Protein AF-A0A5C3EU63-F1 (afdb_monomer)

Radius of gyration: 29.57 Å; Cα contacts (8 Å, |Δi|>4): 563; chains: 1; bounding box: 60×80×118 Å

Solvent-accessible surface area (backbone atoms only — not comparable to full-atom values): 24976 Å² total; per-residue (Å²): 140,83,86,84,82,86,83,86,81,83,82,81,78,79,76,81,75,82,77,77,82,72,52,71,67,55,50,52,19,48,41,46,45,54,39,30,71,76,38,62,86,49,56,71,70,94,55,52,45,60,50,51,72,70,50,80,55,56,63,58,41,11,44,50,51,48,50,50,55,52,50,46,42,62,50,42,57,90,43,67,89,42,89,68,52,44,62,68,55,51,64,46,43,39,43,79,41,77,39,67,37,94,87,77,63,50,76,41,78,47,75,42,63,46,86,74,74,61,46,75,66,33,29,62,50,51,56,48,46,62,69,75,37,83,83,52,47,62,42,50,46,47,45,53,48,45,52,68,56,33,50,49,52,46,49,30,56,53,51,25,44,59,63,65,46,82,77,87,71,60,60,35,60,53,48,56,47,42,40,65,69,53,49,56,73,59,57,43,100,89,40,66,55,41,52,62,45,69,46,63,48,74,84,70,58,64,58,53,49,34,57,58,53,32,14,69,76,29,48,42,44,65,49,38,48,44,97,48,46,75,39,44,82,82,39,56,61,52,16,40,52,24,49,26,48,32,64,71,65,48,29,79,73,36,39,39,66,56,54,32,51,50,32,42,50,37,24,42,46,48,50,52,47,51,50,55,73,71,48,74,87,43,84,42,38,47,48,62,39,44,69,52,46,68,60,50,49,100,82,39,74,49,46,60,52,36,37,53,49,34,40,49,23,36,53,43,21,52,46,38,44,76,70,36,71,85,44,52,49,67,72,74,67,88,79,52,68,69,56,55,50,49,50,38,60,74,58,34,44,60,44,52,51,52,40,46,55,55,51,61,69,34,59,41,48,43,56,51,48,57,53,32,54,76,68,72,48,89,70,59,45,56,34,41,39,36,36,32,38,49,64,54,45,28,72,79,32,82,89,42,69,37,42,57,42,50,52,50,50,51,34,56,52,38,63,66,66,57,58,103,77,57,64,53,38,73,36,38,34,42,35,47,65,48,65,69,55,48,54,48,56,44,48,67,25,75,106

Mean predicted aligned error: 13.48 Å

Nearest PDB structures (foldseek):
  8u8i-assembly1_E  TM=1.324E-01  e=3.871E-01  Saccharomyces cerevisiae
  8ua1-assembly1_E  TM=1.517E-01  e=7.393E-01  Saccharomyces cerevisiae
  8u9q-assembly1_E  TM=1.312E-01  e=8.492E-01  Saccharomyces cerevisiae
  8u9c-assembly1_E  TM=1.278E-01  e=1.229E+00  Saccharomyces cerevisiae
  8u9z-assembly1_E  TM=1.455E-01  e=6.796E+00  Saccharomyces cerevisiae

Secondary structure (DSSP, 8-state):
--PPPPPPPPP-PPPPP--PPPPHHHHHHHHHHHHHHH-GGGPPPTTHHHHHHHSSSHHHHHHHHHHHHHHHHHHHGGGTTSTT--HHHHHHHEEEEEEE-TTT--EEEEEEEPPPPPHHHHHHHHHHHHHHSSS--HHHHHHHHHHHHHHHHHHHHHHHHHHHS-----HHHHHHHHIIIIIHHH--TTS---SEEEEE-SSSTHHHHHHHHGGGTS-EEEEE--SSTT-GGG-SSPPPHHHHHIIIIIGGGSS-HHHHHHHHHHHHHHHHHHHHHHS---SSGGGTTGGGS--SSTT-HHHHHHHHHHHHHHHHHHHHHHH-TTT----SS---HHHHHHHIIIIIHHHHHHHHHHHHTSHHHHHHHHHHHHTT----EEEEEEEE-TTHHHHH-TTS-HHHHHHHHHHHHHHHS--TT-SEEEEEEEEES-HHHHHHHHHHHH-

Structure (mmCIF, N/CA/C/O backbone):
data_AF-A0A5C3EU63-F1
#
_entry.id   AF-A0A5C3EU63-F1
#
loop_
_atom_site.group_PDB
_atom_site.id
_atom_site.type_symbol
_atom_site.label_atom_id
_atom_site.label_alt_id
_atom_site.label_comp_id
_atom_site.label_asym_id
_atom_site.label_entity_id
_atom_site.label_seq_id
_atom_site.pdbx_PDB_ins_code
_atom_site.Cartn_x
_atom_site.Cartn_y
_atom_site.Cartn_z
_atom_site.occupancy
_atom_site.B_iso_or_equiv
_atom_site.auth_seq_id
_atom_site.auth_comp_id
_atom_site.auth_asym_id
_atom_site.auth_atom_id
_atom_site.pdbx_PDB_model_num
ATOM 1 N N . MET A 1 1 ? 37.018 -54.429 -86.019 1.00 39.16 1 MET A N 1
ATOM 2 C CA . MET A 1 1 ? 36.281 -53.209 -85.632 1.00 39.16 1 MET A CA 1
ATOM 3 C C . MET A 1 1 ? 35.468 -53.556 -84.397 1.00 39.16 1 MET A C 1
ATOM 5 O O . MET A 1 1 ? 34.438 -54.197 -84.534 1.00 39.16 1 MET A O 1
ATOM 9 N N . SER A 1 2 ? 35.995 -53.244 -83.211 1.00 35.84 2 SER A N 1
ATOM 10 C CA . SER A 1 2 ? 35.340 -53.508 -81.923 1.00 35.84 2 SER A CA 1
ATOM 11 C C . SER A 1 2 ? 34.927 -52.180 -81.305 1.00 35.84 2 SER A C 1
ATOM 13 O O . SER A 1 2 ? 35.767 -51.311 -81.084 1.00 35.84 2 SER A O 1
ATOM 15 N N . THR A 1 3 ? 33.631 -52.021 -81.078 1.00 38.91 3 THR A N 1
ATOM 16 C CA . THR A 1 3 ? 32.982 -50.831 -80.524 1.00 38.91 3 THR A CA 1
ATOM 17 C C . THR A 1 3 ? 33.025 -50.881 -78.994 1.00 38.91 3 THR A C 1
ATOM 19 O O . THR A 1 3 ? 32.498 -51.810 -78.388 1.00 38.91 3 THR A O 1
ATOM 22 N N . GLN A 1 4 ? 33.665 -49.888 -78.368 1.00 44.28 4 GLN A N 1
ATOM 23 C CA . GLN A 1 4 ? 33.657 -49.668 -76.917 1.00 44.28 4 GLN A CA 1
ATOM 24 C C . GLN A 1 4 ? 32.369 -48.944 -76.486 1.00 44.28 4 GLN A C 1
ATOM 26 O O . GLN A 1 4 ? 31.996 -47.931 -77.076 1.00 44.28 4 GLN A O 1
ATOM 31 N N . GLN A 1 5 ? 31.713 -49.456 -75.440 1.00 39.72 5 GLN A N 1
ATOM 32 C CA . GLN A 1 5 ? 30.636 -48.785 -74.699 1.00 39.72 5 GLN A CA 1
ATOM 33 C C . GLN A 1 5 ? 31.213 -47.820 -73.645 1.00 39.72 5 GLN A C 1
ATOM 35 O O . GLN A 1 5 ? 32.217 -48.161 -73.016 1.00 39.72 5 GLN A O 1
ATOM 40 N N . PRO A 1 6 ? 30.571 -46.665 -73.378 1.00 51.25 6 PRO A N 1
ATOM 41 C CA . PRO A 1 6 ? 30.947 -45.790 -72.276 1.00 51.25 6 PRO A CA 1
ATOM 42 C C . PRO A 1 6 ? 30.249 -46.182 -70.963 1.00 51.25 6 PRO A C 1
ATOM 44 O O . PRO A 1 6 ? 29.051 -46.461 -70.914 1.00 51.25 6 PRO A O 1
ATOM 47 N N . SER A 1 7 ? 31.031 -46.170 -69.886 1.00 46.50 7 SER A N 1
ATOM 48 C CA . SER A 1 7 ? 30.639 -46.386 -68.493 1.00 46.50 7 SER A CA 1
ATOM 49 C C . SER A 1 7 ? 29.878 -45.185 -67.915 1.00 46.50 7 SER A C 1
ATOM 51 O O . SER A 1 7 ? 30.400 -44.070 -67.899 1.00 46.50 7 SER A O 1
ATOM 53 N N . HIS A 1 8 ? 28.675 -45.418 -67.382 1.00 46.03 8 HIS A N 1
ATOM 54 C CA . HIS A 1 8 ? 27.921 -44.438 -66.598 1.00 46.03 8 HIS A CA 1
ATOM 55 C C . HIS A 1 8 ? 28.514 -44.287 -65.188 1.00 46.03 8 HIS A C 1
ATOM 57 O O . HIS A 1 8 ? 28.551 -45.246 -64.420 1.00 46.03 8 HIS A O 1
ATOM 63 N N . ALA A 1 9 ? 28.941 -43.072 -64.841 1.00 47.75 9 ALA A N 1
ATOM 64 C CA . ALA A 1 9 ? 29.297 -42.684 -63.480 1.00 47.75 9 ALA A CA 1
ATOM 65 C C . ALA A 1 9 ? 28.035 -42.248 -62.711 1.00 47.75 9 ALA A C 1
ATOM 67 O O . ALA A 1 9 ? 27.345 -41.308 -63.106 1.00 47.75 9 ALA A O 1
ATOM 68 N N . THR A 1 10 ? 27.729 -42.936 -61.614 1.00 48.66 10 THR A N 1
ATOM 69 C CA . THR A 1 10 ? 26.683 -42.574 -60.646 1.00 48.66 10 THR A CA 1
ATOM 70 C C . THR A 1 10 ? 27.118 -41.370 -59.811 1.00 48.66 10 THR A C 1
ATOM 72 O O . THR A 1 10 ? 28.094 -41.450 -59.066 1.00 48.66 10 THR A O 1
ATOM 75 N N . ALA A 1 11 ? 26.383 -40.262 -59.921 1.00 48.47 11 ALA A N 1
ATOM 76 C CA . ALA A 1 11 ? 26.553 -39.075 -59.089 1.00 48.47 11 ALA A CA 1
ATOM 77 C C . ALA A 1 11 ? 26.047 -39.339 -57.660 1.00 48.47 11 ALA A C 1
ATOM 79 O O . ALA A 1 11 ? 24.871 -39.631 -57.446 1.00 48.47 11 ALA A O 1
ATOM 80 N N . SER A 1 12 ? 26.940 -39.228 -56.678 1.00 51.19 12 SER A N 1
ATOM 81 C CA . SER A 1 12 ? 26.626 -39.265 -55.250 1.00 51.19 12 SER A CA 1
ATOM 82 C C . SER A 1 12 ? 25.904 -37.982 -54.828 1.00 51.19 12 SER A C 1
ATOM 84 O O . SER A 1 12 ? 26.480 -36.895 -54.882 1.00 51.19 12 SER A O 1
ATOM 86 N N . THR A 1 13 ? 24.649 -38.105 -54.401 1.00 51.66 13 THR A N 1
ATOM 87 C CA . THR A 1 13 ? 23.861 -37.017 -53.807 1.00 51.66 13 THR A CA 1
ATOM 88 C C . THR A 1 13 ? 24.484 -36.598 -52.464 1.00 51.66 13 THR A C 1
ATOM 90 O O . THR A 1 13 ? 24.680 -37.465 -51.610 1.00 51.66 13 THR A O 1
ATOM 93 N N . PRO A 1 14 ? 24.819 -35.312 -52.239 1.00 53.28 14 PRO A N 1
ATOM 94 C CA . PRO A 1 14 ? 25.321 -34.860 -50.946 1.00 53.28 14 PRO A CA 1
ATOM 95 C C . PRO A 1 14 ? 24.230 -35.001 -49.877 1.00 53.28 14 PRO A C 1
ATOM 97 O O . PRO A 1 14 ? 23.073 -34.646 -50.104 1.00 53.28 14 PRO A O 1
ATOM 100 N N . ALA A 1 15 ? 24.606 -35.543 -48.718 1.00 56.25 15 ALA A N 1
ATOM 101 C CA . ALA A 1 15 ? 23.715 -35.708 -47.576 1.00 56.25 15 ALA A CA 1
ATOM 102 C C . ALA A 1 15 ? 23.122 -34.348 -47.146 1.00 56.25 15 ALA A C 1
ATOM 104 O O . ALA A 1 15 ? 23.847 -33.348 -47.146 1.00 56.25 15 ALA A O 1
ATOM 105 N N . PRO A 1 16 ? 21.830 -34.286 -46.772 1.00 57.28 16 PRO A N 1
ATOM 106 C CA . PRO A 1 16 ? 21.214 -33.053 -46.304 1.00 57.28 16 PRO A CA 1
ATOM 107 C C . PRO A 1 16 ? 21.954 -32.555 -45.060 1.00 57.28 16 PRO A C 1
ATOM 109 O O . PRO A 1 16 ? 22.111 -33.285 -44.081 1.00 57.28 16 PRO A O 1
ATOM 112 N N . ALA A 1 17 ? 22.438 -31.312 -45.122 1.00 55.88 17 ALA A N 1
ATOM 113 C CA . ALA A 1 17 ? 23.076 -30.645 -43.999 1.00 55.88 17 ALA A CA 1
ATOM 114 C C . ALA A 1 17 ? 22.145 -30.705 -42.781 1.00 55.88 17 ALA A C 1
ATOM 116 O O . ALA A 1 17 ? 20.985 -30.297 -42.862 1.00 55.88 17 ALA A O 1
ATOM 117 N N . SER A 1 18 ? 22.655 -31.241 -41.670 1.00 61.12 18 SER A N 1
ATOM 118 C CA . SER A 1 18 ? 21.953 -31.284 -40.388 1.00 61.12 18 SER A CA 1
ATOM 119 C C . SER A 1 18 ? 21.475 -29.875 -40.036 1.00 61.12 18 SER A C 1
ATOM 121 O O . SER A 1 18 ? 22.289 -28.980 -39.792 1.00 61.12 18 SER A O 1
ATOM 123 N N . GLN A 1 19 ? 20.160 -29.652 -40.081 1.00 74.25 19 GLN A N 1
ATOM 124 C CA . GLN A 1 19 ? 19.564 -28.378 -39.704 1.00 74.25 19 GLN A CA 1
ATOM 125 C C . GLN A 1 19 ? 19.760 -28.208 -38.200 1.00 74.25 19 GLN A C 1
ATOM 127 O O . GLN A 1 19 ? 19.120 -28.884 -37.396 1.00 74.25 19 GLN A O 1
ATOM 132 N N . ARG A 1 20 ? 20.688 -27.328 -37.816 1.00 87.81 20 ARG A N 1
ATOM 133 C CA . ARG A 1 20 ? 20.885 -26.940 -36.419 1.00 87.81 20 ARG A CA 1
ATOM 134 C C . ARG A 1 20 ? 19.560 -26.408 -35.870 1.00 87.81 20 ARG A C 1
ATOM 136 O O . ARG A 1 20 ? 19.030 -25.424 -36.381 1.00 87.81 20 ARG A O 1
ATOM 143 N N . THR A 1 21 ? 19.054 -27.036 -34.813 1.00 87.81 21 THR A N 1
ATOM 144 C CA . THR A 1 21 ? 17.897 -26.535 -34.068 1.00 87.81 21 THR A CA 1
ATOM 145 C C . THR A 1 21 ? 18.275 -25.220 -33.394 1.00 87.81 21 THR A C 1
ATOM 147 O O . THR A 1 21 ? 19.216 -25.179 -32.601 1.00 87.81 21 THR A O 1
ATOM 150 N N . LEU A 1 22 ? 17.555 -24.147 -33.721 1.00 90.44 22 LEU A N 1
ATOM 151 C CA . LEU A 1 22 ? 17.722 -22.850 -33.071 1.00 90.44 22 LEU A CA 1
ATOM 152 C C . LEU A 1 22 ? 17.232 -22.921 -31.619 1.00 90.44 22 LEU A C 1
ATOM 154 O O . LEU A 1 22 ? 16.197 -23.532 -31.336 1.00 90.44 22 LEU A O 1
ATOM 158 N N . THR A 1 23 ? 17.952 -22.273 -30.712 1.00 89.19 23 THR A N 1
ATOM 159 C CA . THR A 1 23 ? 17.518 -22.011 -29.334 1.00 89.19 23 THR A CA 1
ATOM 160 C C . THR A 1 23 ? 16.310 -21.072 -29.315 1.00 89.19 23 THR A C 1
ATOM 162 O O . THR A 1 23 ? 16.031 -20.379 -30.291 1.00 89.19 23 THR A O 1
ATOM 165 N N . LEU A 1 24 ? 15.568 -21.024 -28.205 1.00 86.94 24 LEU A N 1
ATOM 166 C CA . LEU A 1 24 ? 14.383 -20.164 -28.107 1.00 86.94 24 LEU A CA 1
ATOM 167 C C . LEU A 1 24 ? 14.690 -18.664 -28.340 1.00 86.94 24 LEU A C 1
ATOM 169 O O . LEU A 1 24 ? 13.937 -18.046 -29.094 1.00 86.94 24 LEU A O 1
ATOM 173 N N . PRO A 1 25 ? 15.772 -18.075 -27.786 1.00 89.00 25 PRO A N 1
ATOM 174 C CA . PRO A 1 25 ? 16.164 -16.702 -28.118 1.00 89.00 25 PRO A CA 1
ATOM 175 C C . PRO A 1 25 ? 16.463 -16.520 -29.610 1.00 89.00 25 PRO A C 1
ATOM 177 O O . PRO A 1 25 ? 15.907 -15.626 -30.237 1.00 89.00 25 PRO A O 1
ATOM 180 N N . GLU A 1 26 ? 17.230 -17.432 -30.221 1.00 90.94 26 GLU A N 1
ATOM 181 C CA . GLU A 1 26 ? 17.527 -17.384 -31.663 1.00 90.94 26 GLU A CA 1
ATOM 182 C C . GLU A 1 26 ? 16.240 -17.458 -32.510 1.00 90.94 26 GLU A C 1
ATOM 184 O O . GLU A 1 26 ? 16.103 -16.737 -33.498 1.00 90.94 26 GLU A O 1
ATOM 189 N N . GLN A 1 27 ? 15.260 -18.279 -32.112 1.00 91.56 27 GLN A N 1
ATOM 190 C CA . GLN A 1 27 ? 13.952 -18.356 -32.777 1.00 91.56 27 GLN A CA 1
ATOM 191 C C . GLN A 1 27 ? 13.160 -17.047 -32.656 1.00 91.56 27 GLN A C 1
ATOM 193 O O . GLN A 1 27 ? 12.496 -16.637 -33.611 1.00 91.56 27 GLN A O 1
ATOM 198 N N . ARG A 1 28 ? 13.213 -16.385 -31.494 1.00 93.00 28 ARG A N 1
ATOM 199 C CA . ARG A 1 28 ? 12.542 -15.099 -31.247 1.00 93.00 28 ARG A CA 1
ATOM 200 C C . ARG A 1 28 ? 13.184 -13.968 -32.047 1.00 93.00 28 ARG A C 1
ATOM 202 O O . ARG A 1 28 ? 12.449 -13.241 -32.723 1.00 93.00 28 ARG A O 1
ATOM 209 N N . SER A 1 29 ? 14.516 -13.876 -32.032 1.00 92.69 29 SER A N 1
ATOM 210 C CA . SER A 1 29 ? 15.299 -12.955 -32.865 1.00 92.69 29 SER A CA 1
ATOM 211 C C . SER A 1 29 ? 14.990 -13.149 -34.348 1.00 92.69 29 SER A C 1
ATOM 213 O O . SER A 1 29 ? 14.729 -12.181 -35.062 1.00 92.69 29 SER A O 1
ATOM 215 N N . ASP A 1 30 ? 14.973 -14.397 -34.827 1.00 92.69 30 ASP A N 1
ATOM 216 C CA . ASP A 1 30 ? 14.671 -14.721 -36.223 1.00 92.69 30 ASP A CA 1
ATOM 217 C C . ASP A 1 30 ? 13.226 -14.367 -36.609 1.00 92.69 30 ASP A C 1
ATOM 219 O O . ASP A 1 30 ? 12.992 -13.800 -37.678 1.00 92.69 30 ASP A O 1
ATOM 223 N N . ALA A 1 31 ? 12.250 -14.629 -35.735 1.00 93.06 31 ALA A N 1
ATOM 224 C CA . ALA A 1 31 ? 10.858 -14.246 -35.969 1.00 93.06 31 ALA A CA 1
ATOM 225 C C . ALA A 1 31 ? 10.701 -12.722 -36.104 1.00 93.06 31 ALA A C 1
ATOM 227 O O . ALA A 1 31 ? 10.050 -12.249 -37.038 1.00 93.06 31 ALA A O 1
ATOM 228 N N . LEU A 1 32 ? 11.336 -11.955 -35.212 1.00 93.56 32 LEU A N 1
ATOM 229 C CA . LEU A 1 32 ? 11.324 -10.493 -35.261 1.00 93.56 32 LEU A CA 1
ATOM 230 C C . LEU A 1 32 ? 12.030 -9.961 -36.510 1.00 93.56 32 LEU A C 1
ATOM 232 O O . LEU A 1 32 ? 11.491 -9.101 -37.204 1.00 93.56 32 LEU A O 1
ATOM 236 N N . ARG A 1 33 ? 13.184 -10.539 -36.857 1.00 93.50 33 ARG A N 1
ATOM 237 C CA . ARG A 1 33 ? 13.924 -10.224 -38.084 1.00 93.50 33 ARG A CA 1
ATOM 238 C C . ARG A 1 33 ? 13.074 -10.445 -39.327 1.00 93.50 33 ARG A C 1
ATOM 240 O O . ARG A 1 33 ? 12.962 -9.542 -40.154 1.00 93.50 33 ARG A O 1
ATOM 247 N N . ARG A 1 34 ? 12.466 -11.626 -39.467 1.00 93.50 34 ARG A N 1
ATOM 248 C CA . ARG A 1 34 ? 11.611 -11.962 -40.616 1.00 93.50 34 ARG A CA 1
ATOM 249 C C . ARG A 1 34 ? 10.443 -10.997 -40.744 1.00 93.50 34 ARG A C 1
ATOM 251 O O . ARG A 1 34 ? 10.178 -10.531 -41.850 1.00 93.50 34 ARG A O 1
ATOM 258 N N . PHE A 1 35 ? 9.799 -10.661 -39.630 1.00 94.31 35 PHE A N 1
ATOM 259 C CA . PHE A 1 35 ? 8.713 -9.690 -39.623 1.00 94.31 35 PHE A CA 1
ATOM 260 C C . PHE A 1 35 ? 9.183 -8.303 -40.087 1.00 94.31 35 PHE A C 1
ATOM 262 O O . PHE A 1 35 ? 8.605 -7.728 -41.008 1.00 94.31 35 PHE A O 1
ATOM 269 N N . CYS A 1 36 ? 10.279 -7.785 -39.529 1.00 91.44 36 CYS A N 1
ATOM 270 C CA . CYS A 1 36 ? 10.792 -6.466 -39.903 1.00 91.44 36 CYS A CA 1
ATOM 271 C C . CYS A 1 36 ? 11.263 -6.395 -41.363 1.00 91.44 36 CYS A C 1
ATOM 273 O O . CYS A 1 36 ? 11.050 -5.383 -42.028 1.00 91.44 36 CYS A O 1
ATOM 275 N N . LEU A 1 37 ? 11.838 -7.474 -41.901 1.00 90.19 37 LEU A N 1
ATOM 276 C CA . LEU A 1 37 ? 12.207 -7.556 -43.319 1.00 90.19 37 LEU A CA 1
ATOM 277 C C . LEU A 1 37 ? 10.986 -7.511 -44.252 1.00 90.19 37 LEU A C 1
ATOM 279 O O . LEU A 1 37 ? 11.079 -6.973 -45.353 1.00 90.19 37 LEU A O 1
ATOM 283 N N . GLN A 1 38 ? 9.843 -8.047 -43.818 1.00 93.12 38 GLN A N 1
ATOM 284 C CA . GLN A 1 38 ? 8.580 -7.997 -44.565 1.00 93.12 38 GLN A CA 1
ATOM 285 C C . GLN A 1 38 ? 7.865 -6.643 -44.438 1.00 93.12 38 GLN A C 1
ATOM 287 O O . GLN A 1 38 ? 7.028 -6.305 -45.277 1.00 93.12 38 GLN A O 1
ATOM 292 N N . HIS A 1 39 ? 8.218 -5.846 -43.426 1.00 90.94 39 HIS A N 1
ATOM 293 C CA . HIS A 1 39 ? 7.610 -4.550 -43.136 1.00 90.94 39 HIS A CA 1
ATOM 294 C C . HIS A 1 39 ? 8.680 -3.452 -43.006 1.00 90.94 39 HIS A C 1
ATOM 296 O O . HIS A 1 39 ? 8.975 -3.010 -41.895 1.00 90.94 39 HIS A O 1
ATOM 302 N N . PRO A 1 40 ? 9.240 -2.948 -44.126 1.00 78.50 40 PRO A N 1
ATOM 303 C CA . PRO A 1 40 ? 10.413 -2.068 -44.122 1.00 78.50 40 PRO A CA 1
ATOM 304 C C . PRO A 1 40 ? 10.250 -0.744 -43.371 1.00 78.50 40 PRO A C 1
ATOM 306 O O . PRO A 1 40 ? 11.243 -0.154 -42.963 1.00 78.50 40 PRO A O 1
ATOM 309 N N . ALA A 1 41 ? 9.013 -0.293 -43.137 1.00 70.88 41 ALA A N 1
ATOM 310 C CA . ALA A 1 41 ? 8.720 0.858 -42.279 1.00 70.88 41 ALA A CA 1
ATOM 311 C C . ALA A 1 41 ? 9.175 0.656 -40.816 1.00 70.88 41 ALA A C 1
ATOM 313 O O . ALA A 1 41 ? 9.280 1.618 -40.063 1.00 70.88 41 ALA A O 1
ATOM 314 N N . THR A 1 42 ? 9.472 -0.588 -40.432 1.00 66.94 42 THR A N 1
ATOM 315 C CA . THR A 1 42 ? 9.993 -0.972 -39.116 1.00 66.94 42 THR A CA 1
ATOM 316 C C . THR A 1 42 ? 11.515 -1.168 -39.108 1.00 66.94 42 THR A C 1
ATOM 318 O O . THR A 1 42 ? 12.090 -1.418 -38.049 1.00 66.94 42 THR A O 1
ATOM 321 N N . LEU A 1 43 ? 12.191 -1.063 -40.265 1.00 70.06 43 LEU A N 1
ATOM 322 C CA . LEU A 1 43 ? 13.630 -1.308 -40.367 1.00 70.06 43 LEU A CA 1
ATOM 323 C C . LEU A 1 43 ? 14.441 -0.117 -39.858 1.00 70.06 43 LEU A C 1
ATOM 325 O O . LEU A 1 43 ? 14.420 0.985 -40.402 1.00 70.06 43 LEU A O 1
ATOM 329 N N . MET A 1 44 ? 15.243 -0.402 -38.843 1.00 66.38 44 MET A N 1
ATOM 330 C CA . MET A 1 44 ? 16.361 0.424 -38.416 1.00 66.38 44 MET A CA 1
ATOM 331 C C . MET A 1 44 ? 17.534 0.334 -39.415 1.00 66.38 44 MET A C 1
ATOM 333 O O . MET A 1 44 ? 17.689 -0.686 -40.094 1.00 66.38 44 MET A O 1
ATOM 337 N N . PRO A 1 45 ? 18.406 1.358 -39.495 1.00 69.38 45 PRO A N 1
ATOM 338 C CA . PRO A 1 45 ? 19.606 1.316 -40.322 1.00 69.38 45 PRO A CA 1
ATOM 339 C C . PRO A 1 45 ? 20.463 0.063 -40.043 1.00 69.38 45 PRO A C 1
ATOM 341 O O . PRO A 1 45 ? 20.800 -0.204 -38.888 1.00 69.38 45 PRO A O 1
ATOM 344 N N . PRO A 1 46 ? 20.911 -0.674 -41.076 1.00 62.12 46 PRO A N 1
ATOM 345 C CA . PRO A 1 46 ? 21.604 -1.961 -40.923 1.00 62.12 46 PRO A CA 1
ATOM 346 C C . PRO A 1 46 ? 22.979 -1.881 -40.233 1.00 62.12 46 PRO A C 1
ATOM 348 O O . PRO A 1 46 ? 23.602 -2.908 -39.995 1.00 62.12 46 PRO A O 1
ATOM 351 N N . ARG A 1 47 ? 23.470 -0.677 -39.911 1.00 67.88 47 ARG A N 1
ATOM 352 C CA . ARG A 1 47 ? 24.789 -0.441 -39.294 1.00 67.88 47 ARG A CA 1
ATOM 353 C C . ARG A 1 47 ? 24.751 -0.205 -37.786 1.00 67.88 47 ARG A C 1
ATOM 355 O O . ARG A 1 47 ? 25.785 0.084 -37.194 1.00 67.88 47 ARG A O 1
ATOM 362 N N . ILE A 1 48 ? 23.583 -0.303 -37.158 1.00 69.56 48 ILE A N 1
ATOM 363 C CA . ILE A 1 48 ? 23.442 0.018 -35.736 1.00 69.56 48 ILE A CA 1
ATOM 364 C C . ILE A 1 48 ? 24.286 -0.895 -34.839 1.00 69.56 48 ILE A C 1
ATOM 366 O O . ILE A 1 48 ? 24.904 -0.396 -33.906 1.00 69.56 48 ILE A O 1
ATOM 370 N N . SER A 1 49 ? 24.387 -2.192 -35.139 1.00 68.00 49 SER A N 1
ATOM 371 C CA . SER A 1 49 ? 25.218 -3.122 -34.359 1.00 68.00 49 SER A CA 1
ATOM 372 C C . SER A 1 49 ? 26.699 -2.731 -34.379 1.00 68.00 49 SER A C 1
ATOM 374 O O . SER A 1 49 ? 27.349 -2.716 -33.338 1.00 68.00 49 SER A O 1
ATOM 376 N N . THR A 1 50 ? 27.222 -2.326 -35.540 1.00 75.62 50 THR A N 1
ATOM 377 C CA . THR A 1 50 ? 28.602 -1.839 -35.678 1.00 75.62 50 THR A CA 1
ATOM 378 C C . THR A 1 50 ? 28.817 -0.546 -34.895 1.00 75.62 50 THR A C 1
ATOM 380 O O . THR A 1 50 ? 29.766 -0.448 -34.124 1.00 75.62 50 THR A O 1
ATOM 383 N N . VAL A 1 51 ? 27.887 0.409 -35.011 1.00 79.00 51 VAL A N 1
ATOM 384 C CA . VAL A 1 51 ? 27.956 1.682 -34.275 1.00 79.00 51 VAL A CA 1
ATOM 385 C C . VAL A 1 51 ? 27.942 1.440 -32.763 1.00 79.00 51 VAL A C 1
ATOM 387 O O . VAL A 1 51 ? 28.753 2.015 -32.047 1.00 79.00 51 VAL A O 1
ATOM 390 N N . LEU A 1 52 ? 27.084 0.549 -32.264 1.00 79.12 52 LEU A N 1
ATOM 391 C CA . LEU A 1 52 ? 26.990 0.232 -30.835 1.00 79.12 52 LEU A CA 1
ATOM 392 C C . LEU A 1 52 ? 28.275 -0.379 -30.266 1.00 79.12 52 LEU A C 1
ATOM 394 O O . LEU A 1 52 ? 28.656 -0.057 -29.139 1.00 79.12 52 LEU A O 1
ATOM 398 N N . LEU A 1 53 ? 28.945 -1.243 -31.034 1.00 76.62 53 LEU A N 1
ATOM 399 C CA . LEU A 1 53 ? 30.218 -1.849 -30.636 1.00 76.62 53 LEU A CA 1
ATOM 400 C C . LEU A 1 53 ? 31.360 -0.820 -30.615 1.00 76.62 53 LEU A C 1
ATOM 402 O O . LEU A 1 53 ? 32.234 -0.893 -29.748 1.00 76.62 53 LEU A O 1
ATOM 406 N N . GLU A 1 54 ? 31.325 0.157 -31.521 1.00 85.81 54 GLU A N 1
ATOM 407 C CA . GLU A 1 54 ? 32.344 1.205 -31.666 1.00 85.81 54 GLU A CA 1
ATOM 408 C C . GLU A 1 54 ? 32.156 2.391 -30.702 1.00 85.81 54 GLU A C 1
ATOM 410 O O . GLU A 1 54 ? 33.109 3.121 -30.426 1.00 85.81 54 GLU A O 1
ATOM 415 N N . MET A 1 55 ? 30.955 2.591 -30.148 1.00 87.25 55 MET A N 1
ATOM 416 C CA . MET A 1 55 ? 30.672 3.711 -29.244 1.00 87.25 55 MET A CA 1
ATOM 417 C C . MET A 1 55 ? 31.484 3.630 -27.938 1.00 87.25 55 MET A C 1
ATOM 419 O O . MET A 1 55 ? 31.450 2.594 -27.266 1.00 87.25 55 MET A O 1
ATOM 423 N N . PRO A 1 56 ? 32.165 4.707 -27.507 1.00 83.75 56 PRO A N 1
ATOM 424 C CA . PRO A 1 56 ? 32.859 4.728 -26.227 1.00 83.75 56 PRO A CA 1
ATOM 425 C C . PRO A 1 56 ? 31.873 4.898 -25.060 1.00 83.75 56 PRO A C 1
ATOM 427 O O . PRO A 1 56 ? 31.085 5.837 -25.011 1.00 83.75 56 PRO A O 1
ATOM 430 N N . GLY A 1 57 ? 31.962 4.005 -24.073 1.00 88.25 57 GLY A N 1
ATOM 431 C CA . GLY A 1 57 ? 31.252 4.127 -22.797 1.00 88.25 57 GLY A CA 1
ATOM 432 C C . GLY A 1 57 ? 29.872 3.461 -22.749 1.00 88.25 57 GLY A C 1
ATOM 433 O O . GLY A 1 57 ? 29.029 3.613 -23.633 1.00 88.25 57 GLY A O 1
ATOM 434 N N . HIS A 1 58 ? 29.621 2.746 -21.650 1.00 85.44 58 HIS A N 1
ATOM 435 C CA . HIS A 1 58 ? 28.393 1.974 -21.439 1.00 85.44 58 HIS A CA 1
ATOM 436 C C . HIS A 1 58 ? 27.133 2.850 -21.359 1.00 85.44 58 HIS A C 1
ATOM 438 O O . HIS A 1 58 ? 26.097 2.467 -21.890 1.00 85.44 58 HIS A O 1
ATOM 444 N N . ALA A 1 59 ? 27.230 4.055 -20.786 1.00 86.25 59 ALA A N 1
ATOM 445 C CA . ALA A 1 59 ? 26.104 4.988 -20.686 1.00 86.25 59 ALA A CA 1
ATOM 446 C C . ALA A 1 59 ? 25.593 5.469 -22.054 1.00 86.25 59 ALA A C 1
ATOM 448 O O . ALA A 1 59 ? 24.389 5.531 -22.279 1.00 86.25 59 ALA A O 1
ATOM 449 N N . GLN A 1 60 ? 26.494 5.772 -22.993 1.00 88.31 60 GLN A N 1
ATOM 450 C CA . GLN A 1 60 ? 26.088 6.219 -24.328 1.00 88.31 60 GLN A CA 1
ATOM 451 C C . GLN A 1 60 ? 25.449 5.076 -25.124 1.00 88.31 60 GLN A C 1
ATOM 453 O O . GLN A 1 60 ? 24.415 5.279 -25.760 1.00 88.31 60 GLN A O 1
ATOM 458 N N . ARG A 1 61 ? 26.017 3.863 -25.037 1.00 88.12 61 ARG A N 1
ATOM 459 C CA . ARG A 1 61 ? 25.432 2.653 -25.642 1.00 88.12 61 ARG A CA 1
ATOM 460 C C . ARG A 1 61 ? 24.039 2.368 -25.087 1.00 88.12 61 ARG A C 1
ATOM 462 O O . ARG A 1 61 ? 23.124 2.128 -25.867 1.00 88.12 61 ARG A O 1
ATOM 469 N N . ALA A 1 62 ? 23.871 2.460 -23.769 1.00 87.62 62 ALA A N 1
ATOM 470 C CA . ALA A 1 62 ? 22.593 2.272 -23.090 1.00 87.62 62 ALA A CA 1
ATOM 471 C C . ALA A 1 62 ? 21.523 3.248 -23.587 1.00 87.62 62 ALA A C 1
ATOM 473 O O . ALA A 1 62 ? 20.437 2.813 -23.960 1.00 87.62 62 ALA A O 1
ATOM 474 N N . SER A 1 63 ? 21.843 4.541 -23.686 1.00 87.56 63 SER A N 1
ATOM 475 C CA . SER A 1 63 ? 20.915 5.550 -24.209 1.00 87.56 63 SER A CA 1
ATOM 476 C C . SER A 1 63 ? 20.511 5.291 -25.662 1.00 87.56 63 SER A C 1
ATOM 478 O O . SER A 1 63 ? 19.342 5.446 -26.014 1.00 87.56 63 SER A O 1
ATOM 480 N N . VAL A 1 64 ? 21.454 4.875 -26.513 1.00 88.75 64 VAL A N 1
ATOM 481 C CA . VAL A 1 64 ? 21.157 4.548 -27.916 1.00 88.75 64 VAL A CA 1
ATOM 482 C C . VAL A 1 64 ? 20.301 3.288 -28.013 1.00 88.75 64 VAL A C 1
ATOM 484 O O . VAL A 1 64 ? 19.313 3.286 -28.740 1.00 88.75 64 VAL A O 1
ATOM 487 N N . LEU A 1 65 ? 20.613 2.245 -27.245 1.00 87.69 65 LEU A N 1
ATOM 488 C CA . LEU A 1 65 ? 19.828 1.009 -27.201 1.00 87.69 65 LEU A CA 1
ATOM 489 C C . LEU A 1 65 ? 18.413 1.218 -26.679 1.00 87.69 65 LEU A C 1
ATOM 491 O O . LEU A 1 65 ? 17.463 0.705 -27.269 1.00 87.69 65 LEU A O 1
ATOM 495 N N . TRP A 1 66 ? 18.273 2.020 -25.627 1.00 89.38 66 TRP A N 1
ATOM 496 C CA . TRP A 1 66 ? 16.980 2.453 -25.122 1.00 89.38 66 TRP A CA 1
ATOM 497 C C . TRP A 1 66 ? 16.178 3.160 -26.218 1.00 89.38 66 TRP A C 1
ATOM 499 O O . TRP A 1 66 ? 15.027 2.807 -26.467 1.00 89.38 66 TRP A O 1
ATOM 509 N N . TRP A 1 67 ? 16.799 4.106 -26.933 1.00 89.75 67 TRP A N 1
ATOM 510 C CA . TRP A 1 67 ? 16.137 4.839 -28.014 1.00 89.75 67 TRP A CA 1
ATOM 511 C C . TRP A 1 67 ? 15.720 3.922 -29.166 1.00 89.75 67 TRP A C 1
ATOM 513 O O . TRP A 1 67 ? 14.604 4.054 -29.665 1.00 89.75 67 TRP A O 1
ATOM 523 N N . ILE A 1 68 ? 16.575 2.975 -29.561 1.00 88.25 68 ILE A N 1
ATOM 524 C CA . ILE A 1 68 ? 16.279 2.003 -30.620 1.00 88.25 68 ILE A CA 1
ATOM 525 C C . ILE A 1 68 ? 15.082 1.139 -30.229 1.00 88.25 68 ILE A C 1
ATOM 527 O O . ILE A 1 68 ? 14.140 1.029 -31.013 1.00 88.25 68 ILE A O 1
ATOM 531 N N . LEU A 1 69 ? 15.100 0.549 -29.029 1.00 89.69 69 LEU A N 1
ATOM 532 C CA . LEU A 1 69 ? 14.005 -0.291 -28.548 1.00 89.69 69 LEU A CA 1
ATOM 533 C C . LEU A 1 69 ? 12.703 0.511 -28.459 1.00 89.69 69 LEU A C 1
ATOM 535 O O . LEU A 1 69 ? 11.670 0.057 -28.948 1.00 89.69 69 LEU A O 1
ATOM 539 N N . ASN A 1 70 ? 12.765 1.730 -27.915 1.00 89.56 70 ASN A N 1
ATOM 540 C CA . ASN A 1 70 ? 11.614 2.623 -27.822 1.00 89.56 70 ASN A CA 1
ATOM 541 C C . ASN A 1 70 ? 11.037 2.925 -29.208 1.00 89.56 70 ASN A C 1
ATOM 543 O O . ASN A 1 70 ? 9.850 2.730 -29.461 1.00 89.56 70 ASN A O 1
ATOM 547 N N . HIS A 1 71 ? 11.894 3.359 -30.131 1.00 89.94 71 HIS A N 1
ATOM 548 C CA . HIS A 1 71 ? 11.498 3.685 -31.492 1.00 89.94 71 HIS A CA 1
ATOM 549 C C . HIS A 1 71 ? 10.890 2.476 -32.203 1.00 89.94 71 HIS A C 1
ATOM 551 O O . HIS A 1 71 ? 9.865 2.621 -32.861 1.00 89.94 71 HIS A O 1
ATOM 557 N N . MET A 1 72 ? 11.472 1.289 -32.029 1.00 90.81 72 MET A N 1
ATOM 558 C CA . MET A 1 72 ? 10.952 0.046 -32.591 1.00 90.81 72 MET A CA 1
ATOM 559 C C . MET A 1 72 ? 9.541 -0.272 -32.079 1.00 90.81 72 MET A C 1
ATOM 561 O O . MET A 1 72 ? 8.678 -0.634 -32.874 1.00 90.81 72 MET A O 1
ATOM 565 N N . CYS A 1 73 ? 9.262 -0.064 -30.788 1.00 91.31 73 CYS A N 1
ATOM 566 C CA . CYS A 1 73 ? 7.909 -0.234 -30.245 1.00 91.31 73 CYS A CA 1
ATOM 567 C C . CYS A 1 73 ? 6.904 0.744 -30.882 1.00 91.31 73 CYS A C 1
ATOM 569 O O . CYS A 1 73 ? 5.767 0.381 -31.168 1.00 91.31 73 CYS A O 1
ATOM 571 N N . TYR A 1 74 ? 7.307 1.986 -31.158 1.00 91.44 74 TYR A N 1
ATOM 572 C CA . TYR A 1 74 ? 6.422 2.950 -31.821 1.00 91.44 74 TYR A CA 1
ATOM 573 C C . TYR A 1 74 ? 6.227 2.660 -33.311 1.00 91.44 74 TYR A C 1
ATOM 575 O O . TYR A 1 74 ? 5.106 2.773 -33.807 1.00 91.44 74 TYR A O 1
ATOM 583 N N . THR A 1 75 ? 7.278 2.276 -34.037 1.00 92.12 75 THR A N 1
ATOM 584 C CA . THR A 1 75 ? 7.170 1.986 -35.476 1.00 92.12 75 THR A CA 1
ATOM 585 C C . THR A 1 75 ? 6.432 0.692 -35.759 1.00 92.12 75 THR A C 1
ATOM 587 O O . THR A 1 75 ? 5.813 0.575 -36.811 1.00 92.12 75 THR A O 1
ATOM 590 N N . MET A 1 76 ? 6.453 -0.267 -34.835 1.00 93.06 76 MET A N 1
ATOM 591 C CA . MET A 1 76 ? 5.729 -1.529 -34.967 1.00 93.06 76 MET A CA 1
ATOM 592 C C . MET A 1 76 ? 4.246 -1.433 -34.562 1.00 93.06 76 MET A C 1
ATOM 594 O O . MET A 1 76 ? 3.466 -2.290 -34.977 1.00 93.06 76 MET A O 1
ATOM 598 N N . LEU A 1 77 ? 3.828 -0.387 -33.836 1.00 92.50 77 LEU A N 1
ATOM 599 C CA . LEU A 1 77 ? 2.443 -0.196 -33.374 1.00 92.50 77 LEU A CA 1
ATOM 600 C C . LEU A 1 77 ? 1.381 -0.238 -34.501 1.00 92.50 77 LEU A C 1
ATOM 602 O O . LEU A 1 77 ? 0.353 -0.885 -34.318 1.00 92.50 77 LEU A O 1
ATOM 606 N N . PRO A 1 78 ? 1.584 0.353 -35.697 1.00 94.00 78 PRO A N 1
ATOM 607 C CA . PRO A 1 78 ? 0.615 0.256 -36.798 1.00 94.00 78 PRO A CA 1
ATOM 608 C C . PRO A 1 78 ? 0.531 -1.139 -37.441 1.00 94.00 78 PRO A C 1
ATOM 610 O O . PRO A 1 78 ? -0.266 -1.357 -38.356 1.00 94.00 78 PRO A O 1
ATOM 613 N N . HIS A 1 79 ? 1.394 -2.070 -37.027 1.00 94.31 79 HIS A N 1
ATOM 614 C CA . HIS A 1 79 ? 1.547 -3.383 -37.641 1.00 94.31 79 HIS A CA 1
ATOM 615 C C . HIS A 1 79 ? 1.104 -4.541 -36.738 1.00 94.31 79 HIS A C 1
ATOM 617 O O . HIS A 1 79 ? 1.257 -5.688 -37.155 1.00 94.31 79 HIS A O 1
ATOM 623 N N . LEU A 1 80 ? 0.543 -4.275 -35.552 1.00 91.38 80 LEU A N 1
ATOM 624 C CA . LEU A 1 80 ? 0.176 -5.320 -34.583 1.00 91.38 80 LEU A CA 1
ATOM 625 C C . LEU A 1 80 ? -0.787 -6.376 -35.150 1.00 91.38 80 LEU A C 1
ATOM 627 O O . LEU A 1 80 ? -0.649 -7.555 -34.841 1.00 91.38 80 LEU A O 1
ATOM 631 N N . ASP A 1 81 ? -1.700 -5.973 -36.037 1.00 90.88 81 ASP A N 1
ATOM 632 C CA . ASP A 1 81 ? -2.695 -6.872 -36.642 1.00 90.88 81 ASP A CA 1
ATOM 633 C C . ASP A 1 81 ? -2.172 -7.626 -37.878 1.00 90.88 81 ASP A C 1
ATOM 635 O O . ASP A 1 81 ? -2.917 -8.350 -38.548 1.00 90.88 81 ASP A O 1
ATOM 639 N N . LYS A 1 82 ? -0.902 -7.431 -38.259 1.00 94.44 82 LYS A N 1
ATOM 640 C CA . LYS A 1 82 ? -0.342 -8.065 -39.458 1.00 94.44 82 LYS A CA 1
ATOM 641 C C . LYS A 1 82 ? -0.017 -9.542 -39.192 1.00 94.44 82 LYS A C 1
ATOM 643 O O . LYS A 1 82 ? 0.577 -9.869 -38.163 1.00 94.44 82 LYS A O 1
ATOM 648 N N . PRO A 1 83 ? -0.338 -10.451 -40.135 1.00 93.75 83 PRO A N 1
ATOM 649 C CA . PRO A 1 83 ? 0.054 -11.851 -40.024 1.00 93.75 83 PRO A CA 1
ATOM 650 C C . PRO A 1 83 ? 1.566 -11.990 -39.841 1.00 93.75 83 PRO A C 1
ATOM 652 O O . PRO A 1 83 ? 2.341 -11.374 -40.566 1.00 93.75 83 PRO A O 1
ATOM 655 N N . GLY A 1 84 ? 1.980 -12.818 -38.882 1.00 91.06 84 GLY A N 1
ATOM 656 C CA . GLY A 1 84 ? 3.395 -13.041 -38.585 1.00 91.06 84 GLY A CA 1
ATOM 657 C C . GLY A 1 84 ? 4.011 -12.048 -37.598 1.00 91.06 84 GLY A C 1
ATOM 658 O O . GLY A 1 84 ? 5.205 -12.177 -37.325 1.00 91.06 84 GLY A O 1
ATOM 659 N N . PHE A 1 85 ? 3.237 -11.110 -37.029 1.00 93.69 85 PHE A N 1
ATOM 660 C CA . PHE A 1 85 ? 3.716 -10.283 -35.920 1.00 93.69 85 PHE A CA 1
ATOM 661 C C . PHE A 1 85 ? 4.219 -11.178 -34.769 1.00 93.69 85 PHE A C 1
ATOM 663 O O . PHE A 1 85 ? 3.505 -12.102 -34.360 1.00 93.69 85 PHE A O 1
ATOM 670 N N . PRO A 1 86 ? 5.428 -10.950 -34.222 1.00 92.50 86 PRO A N 1
ATOM 671 C CA . PRO A 1 86 ? 5.958 -11.796 -33.158 1.00 92.50 86 PRO A CA 1
ATOM 672 C C . PRO A 1 86 ? 5.138 -11.649 -31.870 1.00 92.50 86 PRO A C 1
ATOM 674 O O . PRO A 1 86 ? 5.239 -10.647 -31.164 1.00 92.50 86 PRO A O 1
ATOM 677 N N . LEU A 1 87 ? 4.347 -12.673 -31.533 1.00 85.56 87 LEU A N 1
ATOM 678 C CA . LEU A 1 87 ? 3.457 -12.657 -30.362 1.00 85.56 87 LEU A CA 1
ATOM 679 C C . LEU A 1 87 ? 4.199 -12.419 -29.041 1.00 85.56 87 LEU A C 1
ATOM 681 O O . LEU A 1 87 ? 3.666 -11.779 -28.142 1.00 85.56 87 LEU A O 1
ATOM 685 N N . TRP A 1 88 ? 5.441 -12.900 -28.931 1.00 85.44 88 TRP A N 1
ATOM 686 C CA . TRP A 1 88 ? 6.273 -12.659 -27.753 1.00 85.44 88 TRP A CA 1
ATOM 687 C C . TRP A 1 88 ? 6.598 -11.167 -27.587 1.00 85.44 88 TRP A C 1
ATOM 689 O O . TRP A 1 88 ? 6.574 -10.652 -26.475 1.00 85.44 88 TRP A O 1
ATOM 699 N N . PHE A 1 89 ? 6.852 -10.462 -28.693 1.00 88.31 89 PHE A N 1
ATOM 700 C CA . PHE A 1 89 ? 7.148 -9.034 -28.678 1.00 88.31 89 PHE A CA 1
ATOM 701 C C . PHE A 1 89 ? 5.873 -8.230 -28.418 1.00 88.31 89 PHE A C 1
ATOM 703 O O . PHE A 1 89 ? 5.912 -7.266 -27.666 1.00 88.31 89 PHE A O 1
ATOM 710 N N . LEU A 1 90 ? 4.728 -8.671 -28.958 1.00 85.38 90 LEU A N 1
ATOM 711 C CA . LEU A 1 90 ? 3.420 -8.085 -28.648 1.00 85.38 90 LEU A CA 1
ATOM 712 C C . LEU A 1 90 ? 3.135 -8.137 -27.140 1.00 85.38 90 LEU A C 1
ATOM 714 O O . LEU A 1 90 ? 2.785 -7.119 -26.549 1.00 85.38 90 LEU A O 1
ATOM 718 N N . ALA A 1 91 ? 3.315 -9.313 -26.532 1.00 75.75 91 ALA A N 1
ATOM 719 C CA . ALA A 1 91 ? 3.051 -9.542 -25.113 1.00 75.75 91 ALA A CA 1
ATOM 720 C C . ALA A 1 91 ? 3.951 -8.694 -24.203 1.00 75.75 91 ALA A C 1
ATOM 722 O O . ALA A 1 91 ? 3.486 -8.131 -23.217 1.00 75.75 91 ALA A O 1
ATOM 723 N N . LEU A 1 92 ? 5.233 -8.571 -24.550 1.00 79.25 92 LEU A N 1
ATOM 724 C CA . LEU A 1 92 ? 6.200 -7.834 -23.742 1.00 79.25 92 LEU A CA 1
ATOM 725 C C . LEU A 1 92 ? 6.095 -6.317 -23.934 1.00 79.25 92 LEU A C 1
ATOM 727 O O . LEU A 1 92 ? 6.028 -5.576 -22.953 1.00 79.25 92 LEU A O 1
ATOM 731 N N . ALA A 1 93 ? 6.048 -5.855 -25.182 1.00 84.75 93 ALA A N 1
ATOM 732 C CA . ALA A 1 93 ? 6.292 -4.460 -25.534 1.00 84.75 93 ALA A CA 1
ATOM 733 C C . ALA A 1 93 ? 5.035 -3.586 -25.616 1.00 84.75 93 ALA A C 1
ATOM 735 O O . ALA A 1 93 ? 5.169 -2.382 -25.822 1.00 84.75 93 ALA A O 1
ATOM 736 N N . TYR A 1 94 ? 3.827 -4.140 -25.470 1.00 83.12 94 TYR A N 1
ATOM 737 C CA . TYR A 1 94 ? 2.584 -3.374 -25.599 1.00 83.12 94 TYR A CA 1
ATOM 738 C C . TYR A 1 94 ? 1.605 -3.640 -24.457 1.00 83.12 94 TYR A C 1
ATOM 740 O O . TYR A 1 94 ? 1.552 -4.725 -23.881 1.00 83.12 94 TYR A O 1
ATOM 748 N N . ARG A 1 95 ? 0.805 -2.625 -24.135 1.00 79.06 95 ARG A N 1
ATOM 749 C CA . ARG A 1 95 ? -0.270 -2.665 -23.141 1.00 79.06 95 ARG A CA 1
ATOM 750 C C . ARG A 1 95 ? -1.575 -2.245 -23.803 1.00 79.06 95 ARG A C 1
ATOM 752 O O . ARG A 1 95 ? -1.597 -1.312 -24.604 1.00 79.06 95 ARG A O 1
ATOM 759 N N . CYS A 1 96 ? -2.659 -2.937 -23.471 1.00 76.19 96 CYS A N 1
ATOM 760 C CA . CYS A 1 96 ? -4.002 -2.601 -23.928 1.00 76.19 96 CYS A CA 1
ATOM 761 C C . CYS A 1 96 ? -4.725 -1.843 -22.816 1.00 76.19 96 CYS A C 1
ATOM 763 O O . CYS A 1 96 ? -4.965 -2.401 -21.749 1.00 76.19 96 CYS A O 1
ATOM 765 N N . HIS A 1 97 ? -5.081 -0.587 -23.063 1.00 69.88 97 HIS A N 1
ATOM 766 C CA . HIS A 1 97 ? -5.875 0.215 -22.139 1.00 69.88 97 HIS A CA 1
ATOM 767 C C . HIS A 1 97 ? -7.295 0.348 -22.667 1.00 69.88 97 HIS A C 1
ATOM 769 O O . HIS A 1 97 ? -7.488 0.745 -23.812 1.00 69.88 97 HIS A O 1
ATOM 775 N N . ILE A 1 98 ? -8.288 0.070 -21.830 1.00 63.31 98 ILE A N 1
ATOM 776 C CA . ILE A 1 98 ? -9.680 0.373 -22.157 1.00 63.31 98 ILE A CA 1
ATOM 777 C C . ILE A 1 98 ? -9.926 1.823 -21.753 1.00 63.31 98 ILE A C 1
ATOM 779 O O . ILE A 1 98 ? -9.800 2.169 -20.580 1.00 63.31 98 ILE A O 1
ATOM 783 N N . ARG A 1 99 ? -10.237 2.688 -22.717 1.00 65.56 99 ARG A N 1
ATOM 784 C CA . ARG A 1 99 ? -10.665 4.063 -22.451 1.00 65.56 99 ARG A CA 1
ATOM 785 C C . ARG A 1 99 ? -12.130 4.212 -22.809 1.00 65.56 99 ARG A C 1
ATOM 787 O O . ARG A 1 99 ? -12.558 3.772 -23.870 1.00 65.56 99 ARG A O 1
ATOM 794 N N . SER A 1 100 ? -12.886 4.874 -21.944 1.00 61.94 100 SER A N 1
ATOM 795 C CA . SER A 1 100 ? -14.235 5.314 -22.286 1.00 61.94 100 SER A CA 1
ATOM 796 C C . SER A 1 100 ? -14.130 6.405 -23.346 1.00 61.94 100 SER A C 1
ATOM 798 O O . SER A 1 100 ? -13.537 7.460 -23.098 1.00 61.94 100 SER A O 1
ATOM 800 N N . SER A 1 101 ? -14.672 6.142 -24.531 1.00 64.81 101 SER A N 1
ATOM 801 C CA . SER A 1 101 ? -14.739 7.122 -25.608 1.00 64.81 101 SER A CA 1
ATOM 802 C C . SER A 1 101 ? -15.527 8.358 -25.140 1.00 64.81 101 SER A C 1
ATOM 804 O O . SER A 1 101 ? -16.644 8.219 -24.629 1.00 64.81 101 SER A O 1
ATOM 806 N N . PRO A 1 102 ? -14.982 9.579 -25.295 1.00 68.81 102 PRO A N 1
ATOM 807 C CA . PRO A 1 102 ? -15.640 10.797 -24.833 1.00 68.81 102 PRO A CA 1
ATOM 808 C C . PRO A 1 102 ? -16.925 11.134 -25.604 1.00 68.81 102 PRO A C 1
ATOM 810 O O . PRO A 1 102 ? -17.696 11.969 -25.137 1.00 68.81 102 PRO A O 1
ATOM 813 N N . SER A 1 103 ? -17.170 10.518 -26.767 1.00 74.88 103 SER A N 1
ATOM 814 C CA . SER A 1 103 ? -18.342 10.811 -27.602 1.00 74.88 103 SER A CA 1
ATOM 815 C C . SER A 1 103 ? -19.548 9.907 -27.348 1.00 74.88 103 SER A C 1
ATOM 817 O O . SER A 1 103 ? -20.673 10.350 -27.564 1.00 74.88 103 SER A O 1
ATOM 819 N N . ASP A 1 104 ? -19.349 8.664 -26.910 1.00 82.88 104 ASP A N 1
ATOM 820 C CA . ASP A 1 104 ? -20.435 7.675 -26.796 1.00 82.88 104 ASP A CA 1
ATOM 821 C C . ASP A 1 104 ? -20.335 6.753 -25.569 1.00 82.88 104 ASP A C 1
ATOM 823 O O . ASP A 1 104 ? -21.217 5.923 -25.352 1.00 82.88 104 ASP A O 1
ATOM 827 N N . GLY A 1 105 ? -19.291 6.896 -24.745 1.00 77.06 105 GLY A N 1
ATOM 828 C CA . GLY A 1 105 ? -19.063 6.037 -23.584 1.00 77.06 105 GLY A CA 1
ATOM 829 C C . GLY A 1 105 ? -18.742 4.586 -23.946 1.00 77.06 105 GLY A C 1
ATOM 830 O O . GLY A 1 105 ? -18.675 3.746 -23.046 1.00 77.06 105 GLY A O 1
ATOM 831 N N . THR A 1 106 ? -18.538 4.270 -25.230 1.00 68.38 106 THR A N 1
ATOM 832 C CA . THR A 1 106 ? -18.142 2.924 -25.632 1.00 68.38 106 THR A CA 1
ATOM 833 C C . THR A 1 106 ? -16.689 2.676 -25.219 1.00 68.38 106 THR A C 1
ATOM 835 O O . THR A 1 106 ? -15.844 3.572 -25.330 1.00 68.38 106 THR A O 1
ATOM 838 N N . PRO A 1 107 ? -16.379 1.490 -24.670 1.00 63.88 107 PRO A N 1
ATOM 839 C CA . PRO A 1 107 ? -15.015 1.142 -24.314 1.00 63.88 107 PRO A CA 1
ATOM 840 C C . PRO A 1 107 ? -14.190 0.939 -25.589 1.00 63.88 107 PRO A C 1
ATOM 842 O O . PRO A 1 107 ? -14.411 -0.016 -26.332 1.00 63.88 107 PRO A O 1
ATOM 845 N N . GLU A 1 108 ? -13.222 1.819 -25.830 1.00 75.19 108 GLU A N 1
ATOM 846 C CA . GLU A 1 108 ? -12.249 1.687 -26.911 1.00 75.19 108 GLU A CA 1
ATOM 847 C C . GLU A 1 108 ? -10.941 1.110 -26.358 1.00 75.19 108 GLU A C 1
ATOM 849 O O . GLU A 1 108 ? -10.349 1.636 -25.409 1.00 75.19 108 GLU A O 1
ATOM 854 N N . ALA A 1 109 ? -10.488 0.002 -26.947 1.00 73.75 109 ALA A N 1
ATOM 855 C CA . ALA A 1 109 ? -9.205 -0.603 -26.625 1.00 73.75 109 ALA A CA 1
ATOM 856 C C . ALA A 1 109 ? -8.079 0.163 -27.335 1.00 73.75 109 ALA A C 1
ATOM 858 O O . ALA A 1 109 ? -7.898 0.058 -28.545 1.00 73.75 109 ALA A O 1
ATOM 859 N N . VAL A 1 110 ? -7.300 0.926 -26.572 1.00 82.25 110 VAL A N 1
ATOM 860 C CA . VAL A 1 110 ? -6.136 1.667 -27.058 1.00 82.25 110 VAL A CA 1
ATOM 861 C C . VAL A 1 110 ? -4.873 0.900 -26.690 1.00 82.25 110 VAL A C 1
ATOM 863 O O . VAL A 1 110 ? -4.500 0.819 -25.517 1.00 82.25 110 VAL A O 1
ATOM 866 N N . ILE A 1 111 ? -4.184 0.367 -27.698 1.00 81.06 111 ILE A N 1
ATOM 867 C CA . ILE A 1 111 ? -2.891 -0.294 -27.508 1.00 81.06 111 ILE A CA 1
ATOM 868 C C . ILE A 1 111 ? -1.773 0.756 -27.512 1.00 81.06 111 ILE A C 1
ATOM 870 O O . ILE A 1 111 ? -1.741 1.641 -28.369 1.00 81.06 111 ILE A O 1
ATOM 874 N N . ARG A 1 112 ? -0.853 0.680 -26.545 1.00 84.94 112 ARG A N 1
ATOM 875 C CA . ARG A 1 112 ? 0.313 1.572 -26.423 1.00 84.94 112 ARG A CA 1
ATOM 876 C C . ARG A 1 112 ? 1.586 0.783 -26.130 1.00 84.94 112 ARG A C 1
ATOM 878 O O . ARG A 1 112 ? 1.488 -0.268 -25.501 1.00 84.94 112 ARG A O 1
ATOM 885 N N . PRO A 1 113 ? 2.770 1.279 -26.531 1.00 85.12 113 PRO A N 1
ATOM 886 C CA . PRO A 1 113 ? 4.035 0.726 -26.062 1.00 85.12 113 PRO A CA 1
ATOM 887 C C . PRO A 1 113 ? 4.110 0.699 -24.531 1.00 85.12 113 PRO A C 1
ATOM 889 O O . PRO A 1 113 ? 3.716 1.665 -23.872 1.00 85.12 113 PRO A O 1
ATOM 892 N N . ALA A 1 114 ? 4.617 -0.397 -23.975 1.00 76.75 114 ALA A N 1
ATOM 893 C CA . ALA A 1 114 ? 4.937 -0.511 -22.561 1.00 76.75 114 ALA A CA 1
ATOM 894 C C . ALA A 1 114 ? 6.053 0.489 -22.206 1.00 76.75 114 ALA A C 1
ATOM 896 O O . ALA A 1 114 ? 6.979 0.678 -23.004 1.00 76.75 114 ALA A O 1
ATOM 897 N N . PRO A 1 115 ? 5.982 1.155 -21.040 1.00 75.44 115 PRO A N 1
ATOM 898 C CA . PRO A 1 115 ? 7.019 2.089 -20.632 1.00 75.44 115 PRO A CA 1
ATOM 899 C C . PRO A 1 115 ? 8.346 1.344 -20.464 1.00 75.44 115 PRO A C 1
ATOM 901 O O . PRO A 1 115 ? 8.435 0.352 -19.745 1.00 75.44 115 PRO A O 1
ATOM 904 N N . LEU A 1 116 ? 9.390 1.832 -21.129 1.00 76.44 116 LEU A N 1
ATOM 905 C CA . LEU A 1 116 ? 10.744 1.336 -20.911 1.00 76.44 116 LEU A CA 1
ATOM 906 C C . LEU A 1 116 ? 11.302 1.895 -19.601 1.00 76.44 116 LEU A C 1
ATOM 908 O O . LEU A 1 116 ? 11.050 3.055 -19.267 1.00 76.44 116 LEU A O 1
ATOM 912 N N . LEU A 1 117 ? 12.103 1.091 -18.892 1.00 68.44 117 LEU A N 1
ATOM 913 C CA . LEU A 1 117 ? 12.855 1.562 -17.724 1.00 68.44 117 LEU A CA 1
ATOM 914 C C . LEU A 1 117 ? 13.782 2.729 -18.093 1.00 68.44 117 LEU A C 1
ATOM 916 O O . LEU A 1 117 ? 14.136 2.915 -19.258 1.00 68.44 117 LEU A O 1
ATOM 920 N N . 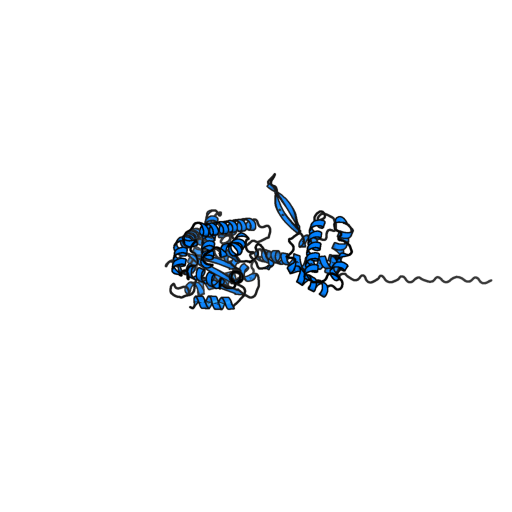ASP A 1 118 ? 14.201 3.491 -17.083 1.00 72.19 118 ASP A N 1
ATOM 921 C CA . ASP A 1 118 ? 15.143 4.599 -17.246 1.00 72.19 118 ASP A CA 1
ATOM 922 C C . ASP A 1 118 ? 16.434 4.158 -17.980 1.00 72.19 118 ASP A C 1
ATOM 924 O O . ASP A 1 118 ? 16.936 3.056 -17.723 1.00 72.19 118 ASP A O 1
ATOM 928 N N . PRO A 1 119 ? 17.018 4.993 -18.865 1.00 72.75 119 PRO A N 1
ATOM 929 C CA . PRO A 1 119 ? 18.247 4.659 -19.591 1.00 72.75 119 PRO A CA 1
ATOM 930 C C . PRO A 1 119 ? 19.429 4.250 -18.700 1.00 72.75 119 PRO A C 1
ATOM 932 O O . PRO A 1 119 ? 20.284 3.476 -19.133 1.00 72.75 119 PRO A O 1
ATOM 935 N N . SER A 1 120 ? 19.498 4.713 -17.448 1.00 75.31 120 SER A N 1
ATOM 936 C CA . SER A 1 120 ? 20.535 4.277 -16.501 1.00 75.31 120 SER A CA 1
ATOM 937 C C . SER A 1 120 ? 20.430 2.787 -16.168 1.00 75.31 120 SER A C 1
ATOM 939 O O . SER A 1 120 ? 21.454 2.114 -16.035 1.00 75.31 120 SER A O 1
ATOM 941 N N . ALA A 1 121 ? 19.212 2.236 -16.137 1.00 72.31 121 ALA A N 1
ATOM 942 C CA . ALA A 1 121 ? 18.996 0.811 -15.938 1.00 72.31 121 ALA A CA 1
ATOM 943 C C . ALA A 1 121 ? 19.562 -0.006 -17.108 1.00 72.31 121 ALA A C 1
ATOM 945 O O . ALA A 1 121 ? 19.996 -1.132 -16.877 1.00 72.31 121 ALA A O 1
ATOM 946 N N . PHE A 1 122 ? 19.622 0.553 -18.330 1.00 81.69 122 PHE A N 1
ATOM 947 C CA . PHE A 1 122 ? 20.156 -0.099 -19.539 1.00 81.69 122 PHE A CA 1
ATOM 948 C C . PHE A 1 122 ? 21.673 -0.311 -19.503 1.00 81.69 122 PHE A C 1
ATOM 950 O O . PHE A 1 122 ? 22.168 -1.205 -20.189 1.00 81.69 122 PHE A O 1
ATOM 957 N N . VAL A 1 123 ? 22.418 0.441 -18.685 1.00 84.56 123 VAL A N 1
ATOM 958 C CA . VAL A 1 123 ? 23.886 0.330 -18.590 1.00 84.56 123 VAL A CA 1
ATOM 959 C C . VAL A 1 123 ? 24.306 -1.087 -18.201 1.00 84.56 123 VAL A C 1
ATOM 961 O O . VAL A 1 123 ? 25.097 -1.706 -18.913 1.00 84.56 123 VAL A O 1
ATOM 964 N N . GLY A 1 124 ? 23.704 -1.638 -17.142 1.00 83.50 124 GLY A N 1
ATOM 965 C CA . GLY A 1 124 ? 24.005 -2.996 -16.686 1.00 83.50 124 GLY A CA 1
ATOM 966 C C . GLY A 1 124 ? 23.611 -4.073 -17.701 1.00 83.50 124 GLY A C 1
ATOM 967 O O . GLY A 1 124 ? 24.319 -5.060 -17.869 1.00 83.50 124 GLY A O 1
ATOM 968 N N . ALA A 1 125 ? 22.517 -3.897 -18.447 1.00 81.81 125 ALA A N 1
ATOM 969 C CA . ALA A 1 125 ? 22.181 -4.855 -19.501 1.00 81.81 125 ALA A CA 1
ATOM 970 C C . ALA A 1 125 ? 23.037 -4.751 -20.746 1.00 81.81 125 ALA A C 1
ATOM 972 O O . ALA A 1 125 ? 23.193 -5.763 -21.413 1.00 81.81 125 ALA A O 1
ATOM 973 N N . CYS A 1 126 ? 23.597 -3.588 -21.064 1.00 83.62 126 CYS A N 1
ATOM 974 C CA . CYS A 1 126 ? 24.568 -3.499 -22.148 1.00 83.62 126 CYS A CA 1
ATOM 975 C C . CYS A 1 126 ? 25.801 -4.350 -21.833 1.00 83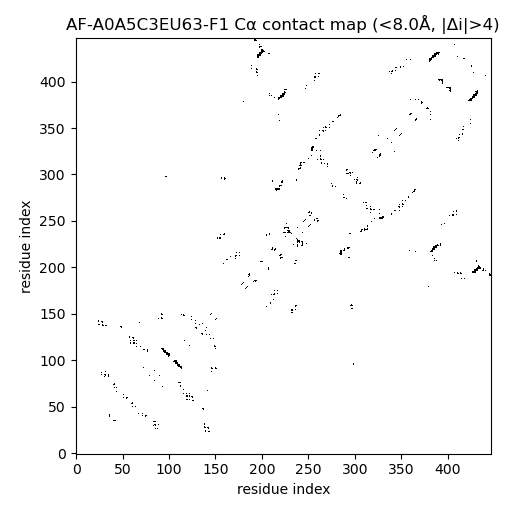.62 126 CYS A C 1
ATOM 977 O O . CYS A 1 126 ? 26.326 -5.028 -22.712 1.00 83.62 126 CYS A O 1
ATOM 979 N N . GLU A 1 127 ? 26.259 -4.323 -20.581 1.00 85.62 127 GLU A N 1
ATOM 980 C CA . GLU A 1 127 ? 27.377 -5.154 -20.132 1.00 85.62 127 GLU A CA 1
ATOM 981 C C . GLU A 1 127 ? 27.030 -6.642 -20.172 1.00 85.62 127 GLU A C 1
ATOM 983 O O . GLU A 1 127 ? 27.823 -7.436 -20.677 1.00 85.62 127 GLU A O 1
ATOM 988 N N . ASP A 1 128 ? 25.845 -7.015 -19.690 1.00 88.31 128 ASP A N 1
ATOM 989 C CA . ASP A 1 128 ? 25.400 -8.410 -19.710 1.00 88.31 128 ASP A CA 1
ATOM 990 C C . ASP A 1 128 ? 25.168 -8.918 -21.140 1.00 88.31 128 ASP A C 1
ATOM 992 O O . ASP A 1 128 ? 25.617 -10.010 -21.469 1.00 88.31 128 ASP A O 1
ATOM 996 N N . LEU A 1 129 ? 24.577 -8.107 -22.025 1.00 88.19 129 LEU A N 1
ATOM 997 C CA . LEU A 1 129 ? 24.382 -8.428 -23.442 1.00 88.19 129 LEU A CA 1
ATOM 998 C C . LEU A 1 129 ? 25.711 -8.763 -24.119 1.00 88.19 129 LEU A C 1
ATOM 1000 O O . LEU A 1 129 ? 25.835 -9.801 -24.759 1.00 88.19 129 LEU A O 1
ATOM 1004 N N . LEU A 1 130 ? 26.713 -7.893 -23.966 1.00 85.56 130 LEU A N 1
ATOM 1005 C CA . LEU A 1 130 ? 28.025 -8.085 -24.590 1.00 85.56 130 LEU A CA 1
ATOM 1006 C C . LEU A 1 130 ? 28.798 -9.265 -23.985 1.00 85.56 130 LEU A C 1
ATOM 1008 O O . LEU A 1 130 ? 29.699 -9.799 -24.631 1.00 85.56 130 LEU A O 1
ATOM 1012 N N . ARG A 1 131 ? 28.461 -9.667 -22.754 1.00 87.88 131 ARG A N 1
ATOM 1013 C CA . ARG A 1 131 ? 29.040 -10.833 -22.079 1.00 87.88 131 ARG A CA 1
ATOM 1014 C C . ARG A 1 131 ? 28.371 -12.138 -22.512 1.00 87.88 131 ARG A C 1
ATOM 1016 O O . ARG A 1 131 ? 29.062 -13.137 -22.684 1.00 87.88 131 ARG A O 1
ATOM 1023 N N . GLU A 1 132 ? 27.049 -12.133 -22.652 1.00 89.06 132 GLU A N 1
ATOM 1024 C CA . GLU A 1 132 ? 26.231 -13.326 -22.903 1.00 89.06 132 GLU A CA 1
ATOM 1025 C C . GLU A 1 132 ? 26.052 -13.634 -24.392 1.00 89.06 132 GLU A C 1
ATOM 1027 O O . GLU A 1 132 ? 25.932 -14.802 -24.761 1.00 89.06 132 GLU A O 1
ATOM 1032 N N . VAL A 1 133 ? 26.059 -12.613 -25.251 1.00 87.62 133 VAL A N 1
ATOM 1033 C CA . VAL A 1 133 ? 25.830 -12.750 -26.692 1.00 87.62 133 VAL A CA 1
ATOM 1034 C C . VAL A 1 133 ? 27.051 -12.219 -27.447 1.00 87.62 133 VAL A C 1
ATOM 1036 O O . VAL A 1 133 ? 27.181 -11.011 -27.645 1.00 87.62 133 VAL A O 1
ATOM 1039 N N . PRO A 1 134 ? 27.983 -13.090 -27.875 1.00 80.94 134 PRO A N 1
ATOM 1040 C CA . PRO A 1 134 ? 29.160 -12.669 -28.627 1.00 80.94 134 PRO A CA 1
ATOM 1041 C C . PRO A 1 134 ? 28.755 -12.138 -30.007 1.00 80.94 134 PRO A C 1
ATOM 1043 O O . PRO A 1 134 ? 28.246 -12.891 -30.831 1.00 80.94 134 PRO A O 1
ATOM 1046 N N . ASN A 1 135 ? 29.041 -10.861 -30.277 1.00 84.62 135 ASN A N 1
ATOM 1047 C CA . ASN A 1 135 ? 28.671 -10.156 -31.515 1.00 84.62 135 ASN A CA 1
ATOM 1048 C C . ASN A 1 135 ? 27.149 -10.125 -31.763 1.00 84.62 135 ASN A C 1
ATOM 1050 O O . ASN A 1 135 ? 26.691 -10.646 -32.782 1.00 84.62 135 ASN A O 1
ATOM 1054 N N . PRO A 1 136 ? 26.366 -9.516 -30.855 1.00 87.50 136 PRO A N 1
ATOM 1055 C CA . PRO A 1 136 ? 24.922 -9.474 -31.008 1.00 87.50 136 PRO A CA 1
ATOM 1056 C C . PRO A 1 136 ? 24.569 -8.622 -32.226 1.00 87.50 136 PRO A C 1
ATOM 1058 O O . PRO A 1 136 ? 25.112 -7.523 -32.410 1.00 87.50 136 PRO A O 1
ATOM 1061 N N . ASP A 1 137 ? 23.644 -9.096 -33.056 1.00 88.44 137 ASP A N 1
ATOM 1062 C CA . ASP A 1 137 ? 23.020 -8.205 -34.022 1.00 88.44 137 ASP A CA 1
ATOM 1063 C C . ASP A 1 137 ? 21.862 -7.424 -33.393 1.00 88.44 137 ASP A C 1
ATOM 1065 O O . ASP A 1 137 ? 21.582 -7.519 -32.194 1.00 88.44 137 ASP A O 1
ATOM 1069 N N . LEU A 1 138 ? 21.220 -6.570 -34.192 1.00 87.31 138 LEU A N 1
ATOM 1070 C CA . LEU A 1 138 ? 20.130 -5.733 -33.705 1.00 87.31 138 LEU A CA 1
ATOM 1071 C C . LEU A 1 138 ? 18.993 -6.571 -33.105 1.00 87.31 138 LEU A C 1
ATOM 1073 O O . LEU A 1 138 ? 18.458 -6.201 -32.067 1.00 87.31 138 LEU A O 1
ATOM 1077 N N . PHE A 1 139 ? 18.613 -7.679 -33.737 1.00 90.88 139 PHE A N 1
ATOM 1078 C CA . PHE A 1 139 ? 17.459 -8.459 -33.299 1.00 90.88 139 PHE A CA 1
ATOM 1079 C C . PHE A 1 139 ? 17.783 -9.277 -32.056 1.00 90.88 139 PHE A C 1
ATOM 1081 O O . PHE A 1 139 ? 16.943 -9.344 -31.164 1.00 90.88 139 PHE A O 1
ATOM 1088 N N . ASP A 1 140 ? 19.010 -9.789 -31.950 1.00 89.94 140 ASP A N 1
ATOM 1089 C CA . ASP A 1 140 ? 19.503 -10.417 -30.717 1.00 89.94 140 ASP A CA 1
ATOM 1090 C C . ASP A 1 140 ? 19.537 -9.418 -29.564 1.00 89.94 140 ASP A C 1
ATOM 1092 O O . ASP A 1 140 ? 19.126 -9.717 -28.445 1.00 89.94 140 ASP A O 1
ATOM 1096 N N . THR A 1 141 ? 19.959 -8.188 -29.856 1.00 88.81 141 THR A N 1
ATOM 1097 C CA . THR A 1 141 ? 19.962 -7.104 -28.878 1.00 88.81 141 THR A CA 1
ATOM 1098 C C . THR A 1 141 ? 18.544 -6.761 -28.420 1.00 88.81 141 THR A C 1
ATOM 1100 O O . THR A 1 141 ? 18.297 -6.624 -27.224 1.00 88.81 141 THR A O 1
ATOM 1103 N N . ILE A 1 142 ? 17.593 -6.639 -29.350 1.00 89.50 142 ILE A N 1
ATOM 1104 C CA . ILE A 1 142 ? 16.199 -6.328 -29.024 1.00 89.50 142 ILE A CA 1
ATOM 1105 C C . ILE A 1 142 ? 15.538 -7.473 -28.264 1.00 89.50 142 ILE A C 1
ATOM 1107 O O . ILE A 1 142 ? 14.831 -7.193 -27.301 1.00 89.50 142 ILE A O 1
ATOM 1111 N N . GLU A 1 143 ? 15.766 -8.732 -28.635 1.00 92.00 143 GLU A N 1
ATOM 1112 C CA . GLU A 1 143 ? 15.269 -9.894 -27.887 1.00 92.00 143 GLU A CA 1
ATOM 1113 C C . GLU A 1 143 ? 15.800 -9.881 -26.453 1.00 92.00 143 GLU A C 1
ATOM 1115 O O . GLU A 1 143 ? 15.008 -9.898 -25.507 1.00 92.00 143 GLU A O 1
ATOM 1120 N N . PHE A 1 144 ? 17.115 -9.724 -26.293 1.00 90.38 144 PHE A N 1
ATOM 1121 C CA . PHE A 1 144 ? 17.769 -9.731 -24.990 1.00 90.38 144 PHE A CA 1
ATOM 1122 C C . PHE A 1 144 ? 17.267 -8.602 -24.087 1.00 90.38 144 PHE A C 1
ATOM 1124 O O . PHE A 1 144 ? 16.933 -8.825 -22.920 1.00 90.38 144 PHE A O 1
ATOM 1131 N N . LEU A 1 145 ? 17.194 -7.381 -24.626 1.00 86.75 145 LEU A N 1
ATOM 1132 C CA . LEU A 1 145 ? 16.703 -6.220 -23.889 1.00 86.75 145 LEU A CA 1
ATOM 1133 C C . LEU A 1 145 ? 15.208 -6.356 -23.597 1.00 86.75 145 LEU A C 1
ATOM 1135 O O . LEU A 1 145 ? 14.784 -6.093 -22.479 1.00 86.75 145 LEU A O 1
ATOM 1139 N N . SER A 1 146 ? 14.406 -6.825 -24.550 1.00 85.50 146 SER A N 1
ATOM 1140 C CA . SER A 1 146 ? 12.970 -7.016 -24.331 1.00 85.50 146 SER A CA 1
ATOM 1141 C C . SER A 1 146 ? 12.714 -8.007 -23.203 1.00 85.50 146 SER A C 1
ATOM 1143 O O . SER A 1 146 ? 11.917 -7.724 -22.314 1.00 85.50 146 SER A O 1
ATOM 1145 N N . ARG A 1 147 ? 13.447 -9.125 -23.185 1.00 83.81 147 ARG A N 1
ATOM 1146 C CA . ARG A 1 147 ? 13.417 -10.102 -22.097 1.00 83.81 147 ARG A CA 1
ATOM 1147 C C . ARG A 1 147 ? 13.767 -9.433 -20.772 1.00 83.81 147 ARG A C 1
ATOM 1149 O O . ARG A 1 147 ? 12.965 -9.411 -19.855 1.00 83.81 147 ARG A O 1
ATOM 1156 N N . LYS A 1 148 ? 14.927 -8.787 -20.685 1.00 80.31 148 LYS A N 1
ATOM 1157 C CA . LYS A 1 148 ? 15.409 -8.237 -19.416 1.00 80.31 148 LYS A CA 1
ATOM 1158 C C . LYS A 1 148 ? 14.582 -7.055 -18.889 1.00 80.31 148 LYS A C 1
ATOM 1160 O O . LYS A 1 148 ? 14.492 -6.890 -17.679 1.00 80.31 148 LYS A O 1
ATOM 1165 N N . TYR A 1 149 ? 13.985 -6.242 -19.759 1.00 73.19 149 TYR A N 1
ATOM 1166 C CA . TYR A 1 149 ? 13.323 -4.992 -19.364 1.00 73.19 149 TYR A CA 1
ATOM 1167 C C . TYR A 1 149 ? 11.805 -5.056 -19.352 1.00 73.19 149 TYR A C 1
ATOM 1169 O O . TYR A 1 149 ? 11.200 -4.416 -18.496 1.00 73.19 149 TYR A O 1
ATOM 1177 N N . PHE A 1 150 ? 11.187 -5.830 -20.243 1.00 68.62 150 PHE A N 1
ATOM 1178 C CA . PHE A 1 150 ? 9.743 -6.029 -20.191 1.00 68.62 150 PHE A CA 1
ATOM 1179 C C . PHE A 1 150 ? 9.352 -7.180 -19.251 1.00 68.62 150 PHE A C 1
ATOM 1181 O O . PHE A 1 150 ? 8.282 -7.098 -18.657 1.00 68.62 150 PHE A O 1
ATOM 1188 N N . GLU A 1 151 ? 10.201 -8.194 -19.001 1.00 55.06 151 GLU A N 1
ATOM 1189 C CA . GLU A 1 151 ? 9.905 -9.213 -17.964 1.00 55.06 151 GLU A CA 1
ATOM 1190 C C . GLU A 1 151 ? 9.981 -8.638 -16.534 1.00 55.06 151 GLU A C 1
ATOM 1192 O O . GLU A 1 151 ? 9.396 -9.191 -15.604 1.00 55.06 151 GLU A O 1
ATOM 1197 N N . HIS A 1 152 ? 10.629 -7.485 -16.324 1.00 53.59 152 HIS A N 1
ATOM 1198 C CA . HIS A 1 152 ? 10.501 -6.760 -15.054 1.00 53.59 152 HIS A CA 1
ATOM 1199 C C . HIS A 1 152 ? 9.083 -6.205 -14.828 1.00 53.59 152 HIS A C 1
ATOM 1201 O O . HIS A 1 152 ? 8.693 -6.016 -13.677 1.00 53.59 152 HIS A O 1
ATOM 1207 N N . ASP A 1 153 ? 8.294 -6.017 -15.889 1.00 53.34 153 ASP A N 1
ATOM 1208 C CA . ASP A 1 153 ? 6.861 -5.714 -15.807 1.00 53.34 153 ASP A CA 1
ATOM 1209 C C . ASP A 1 153 ? 6.022 -7.005 -15.641 1.00 53.34 153 ASP A C 1
ATOM 1211 O O . ASP A 1 153 ? 4.997 -7.002 -14.964 1.00 53.34 153 ASP A O 1
ATOM 1215 N N . ASP A 1 154 ? 6.511 -8.172 -16.093 1.00 56.47 154 ASP A N 1
ATOM 1216 C CA . ASP A 1 154 ? 5.941 -9.470 -15.681 1.00 56.47 154 ASP A CA 1
ATOM 1217 C C . ASP A 1 154 ? 6.056 -9.689 -14.166 1.00 56.47 154 ASP A C 1
ATOM 1219 O O . ASP A 1 154 ? 5.208 -10.367 -13.590 1.00 56.47 154 ASP A O 1
ATOM 1223 N N . CYS A 1 155 ? 7.036 -9.095 -13.471 1.00 58.06 155 CYS A N 1
ATOM 1224 C CA . CYS A 1 155 ? 7.053 -9.117 -12.005 1.00 58.06 155 CYS A CA 1
ATOM 1225 C C . CYS A 1 155 ? 5.813 -8.439 -11.407 1.00 58.06 155 CYS A C 1
ATOM 1227 O O . CYS A 1 155 ? 5.333 -8.901 -10.367 1.00 58.06 155 CYS A O 1
ATOM 1229 N N . PHE A 1 156 ? 5.261 -7.402 -12.050 1.00 60.38 156 PHE A N 1
ATOM 1230 C CA . PHE A 1 156 ? 3.971 -6.840 -11.653 1.00 60.38 156 PHE A CA 1
ATOM 1231 C C . PHE A 1 156 ? 2.867 -7.851 -11.861 1.00 60.38 156 PHE A C 1
ATOM 1233 O O . PHE A 1 156 ? 2.194 -8.194 -10.899 1.00 60.38 156 PHE A O 1
ATOM 1240 N N . HIS A 1 157 ? 2.696 -8.365 -13.081 1.00 63.25 157 HIS A N 1
ATOM 1241 C CA . HIS A 1 157 ? 1.608 -9.292 -13.375 1.00 63.25 157 HIS A CA 1
ATOM 1242 C C . HIS A 1 157 ? 1.700 -10.558 -12.528 1.00 63.25 157 HIS A C 1
ATOM 1244 O O . HIS A 1 157 ? 0.679 -11.046 -12.063 1.00 63.25 157 HIS A O 1
ATOM 1250 N N . GLN A 1 158 ? 2.900 -11.062 -12.246 1.00 64.88 158 GLN A N 1
ATOM 1251 C CA . GLN A 1 158 ? 3.118 -12.188 -11.342 1.00 64.88 158 GLN A CA 1
ATOM 1252 C C . GLN A 1 158 ? 2.805 -11.827 -9.885 1.00 64.88 158 GLN A C 1
ATOM 1254 O O . GLN A 1 158 ? 2.195 -12.638 -9.188 1.00 64.88 158 GLN A O 1
ATOM 1259 N N . SER A 1 159 ? 3.180 -10.631 -9.419 1.00 67.94 159 SER A N 1
ATOM 1260 C CA . SER A 1 159 ? 2.891 -10.176 -8.051 1.00 67.94 159 SER A CA 1
ATOM 1261 C C . SER A 1 159 ? 1.408 -9.862 -7.860 1.00 67.94 159 SER A C 1
ATOM 1263 O O . SER A 1 159 ? 0.800 -10.371 -6.926 1.00 67.94 159 SER A O 1
ATOM 1265 N N . ALA A 1 160 ? 0.793 -9.117 -8.773 1.00 69.81 160 ALA A N 1
ATOM 1266 C CA . ALA A 1 160 ? -0.639 -8.855 -8.824 1.00 69.81 160 ALA A CA 1
ATOM 1267 C C . ALA A 1 160 ? -1.436 -10.164 -8.975 1.00 69.81 160 ALA A C 1
ATOM 1269 O O . ALA A 1 160 ? -2.363 -10.418 -8.210 1.00 69.81 160 ALA A O 1
ATOM 1270 N N . ALA A 1 161 ? -1.003 -11.090 -9.841 1.00 69.38 161 ALA A N 1
ATOM 1271 C CA . ALA A 1 161 ? -1.617 -12.416 -9.941 1.00 69.38 161 ALA A CA 1
ATOM 1272 C C . ALA A 1 161 ? -1.435 -13.253 -8.667 1.00 69.38 161 ALA A C 1
ATOM 1274 O O . ALA A 1 161 ? -2.293 -14.069 -8.330 1.00 69.38 161 ALA A O 1
ATOM 1275 N N . ALA A 1 162 ? -0.348 -13.072 -7.913 1.00 71.56 162 ALA A N 1
ATOM 1276 C CA . ALA A 1 162 ? -0.227 -13.689 -6.594 1.00 71.56 162 ALA A CA 1
ATOM 1277 C C . ALA A 1 162 ? -1.277 -13.140 -5.613 1.00 71.56 162 ALA A C 1
ATOM 1279 O O . ALA A 1 162 ? -1.638 -13.845 -4.667 1.00 71.56 162 ALA A O 1
ATOM 1280 N N . PHE A 1 163 ? -1.796 -11.929 -5.855 1.00 75.06 163 PHE A N 1
ATOM 1281 C CA . PHE A 1 163 ? -2.894 -11.346 -5.093 1.00 75.06 163 PHE A CA 1
ATOM 1282 C C . PHE A 1 163 ? -4.297 -11.810 -5.541 1.00 75.06 163 PHE A C 1
ATOM 1284 O O . PHE A 1 163 ? -5.238 -11.789 -4.747 1.00 75.06 163 PHE A O 1
ATOM 1291 N N . THR A 1 164 ? -4.451 -12.329 -6.755 1.00 73.56 164 THR A N 1
ATOM 1292 C CA . THR A 1 164 ? -5.729 -12.909 -7.213 1.00 73.56 164 THR A CA 1
ATOM 1293 C C . THR A 1 164 ? -5.834 -14.409 -6.963 1.00 73.56 164 THR A C 1
ATOM 1295 O O . THR A 1 164 ? -6.927 -14.955 -6.820 1.00 73.56 164 THR A O 1
ATOM 1298 N N . ARG A 1 165 ? -4.702 -15.114 -6.878 1.00 77.31 165 ARG A N 1
ATOM 1299 C CA . ARG A 1 165 ? -4.684 -16.561 -6.621 1.00 77.31 165 ARG A CA 1
ATOM 1300 C C . ARG A 1 165 ? -5.121 -16.889 -5.192 1.00 77.31 165 ARG A C 1
ATOM 1302 O O . ARG A 1 165 ? -4.694 -16.198 -4.269 1.00 77.31 165 ARG A O 1
ATOM 1309 N N . PRO A 1 166 ? -5.861 -17.991 -4.963 1.00 80.94 166 PRO A N 1
ATOM 1310 C CA . PRO A 1 166 ? -6.184 -18.449 -3.615 1.00 80.94 166 PRO A CA 1
ATOM 1311 C C . PRO A 1 166 ? -4.935 -18.522 -2.732 1.00 80.94 166 PRO A C 1
ATOM 1313 O O . PRO A 1 166 ? -3.936 -19.147 -3.101 1.00 80.94 166 PRO A O 1
ATOM 1316 N N . TYR A 1 167 ? -4.976 -17.873 -1.570 1.00 83.31 167 TYR A N 1
ATOM 1317 C CA . TYR A 1 167 ? -3.863 -17.915 -0.634 1.00 83.31 167 TYR A CA 1
ATOM 1318 C C . TYR A 1 167 ? -3.829 -19.280 0.063 1.00 83.31 167 TYR A C 1
ATOM 1320 O O . TYR A 1 167 ? -4.672 -19.593 0.899 1.00 83.31 167 TYR A O 1
ATOM 1328 N N . LEU A 1 168 ? -2.869 -20.125 -0.326 1.00 81.38 168 LEU A N 1
ATOM 1329 C CA . LEU A 1 168 ? -2.798 -21.519 0.133 1.00 81.38 168 LEU A CA 1
ATOM 1330 C C . LEU A 1 168 ? -2.262 -21.672 1.565 1.00 81.38 168 LEU A C 1
ATOM 1332 O O . LEU A 1 168 ? -2.464 -22.714 2.188 1.00 81.38 168 LEU A O 1
ATOM 1336 N N . ASP A 1 169 ? -1.572 -20.660 2.094 1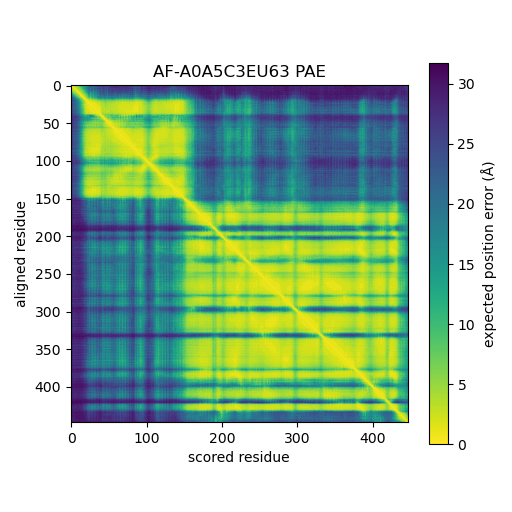.00 79.06 169 ASP A N 1
ATOM 1337 C CA . ASP A 1 169 ? -1.058 -20.685 3.463 1.00 79.06 169 ASP A CA 1
ATOM 1338 C C . ASP A 1 169 ? -2.092 -20.124 4.457 1.00 79.06 169 ASP A C 1
ATOM 1340 O O . ASP A 1 169 ? -2.972 -19.336 4.134 1.00 79.06 169 ASP A O 1
ATOM 1344 N N . ARG A 1 170 ? -1.957 -20.497 5.724 1.00 88.56 170 ARG A N 1
ATOM 1345 C CA . ARG A 1 170 ? -2.741 -19.986 6.854 1.00 88.56 170 ARG A CA 1
ATOM 1346 C C . ARG A 1 170 ? -1.942 -19.013 7.718 1.00 88.56 170 ARG A C 1
ATOM 1348 O O . ARG A 1 170 ? -2.222 -18.870 8.904 1.00 88.56 170 ARG A O 1
ATOM 1355 N N . ALA A 1 171 ? -0.917 -18.362 7.159 1.00 90.06 171 ALA A N 1
ATOM 1356 C CA . ALA A 1 171 ? -0.081 -17.416 7.903 1.00 90.06 171 ALA A CA 1
ATOM 1357 C C . ALA A 1 171 ? -0.896 -16.279 8.530 1.00 90.06 171 ALA A C 1
ATOM 1359 O O . ALA A 1 171 ? -0.695 -15.978 9.700 1.00 90.06 171 ALA A O 1
ATOM 1360 N N . HIS A 1 172 ? -1.854 -15.716 7.792 1.00 92.56 172 HIS A N 1
ATOM 1361 C CA . HIS A 1 172 ? -2.735 -14.652 8.274 1.00 92.56 172 HIS A CA 1
ATOM 1362 C C . HIS A 1 172 ? -3.620 -15.133 9.444 1.00 92.56 172 HIS A C 1
ATOM 1364 O O . HIS A 1 172 ? -3.757 -14.433 10.443 1.00 92.56 172 HIS A O 1
ATOM 1370 N N . GLU A 1 173 ? -4.135 -16.370 9.397 1.00 94.12 173 GLU A N 1
ATOM 1371 C CA . GLU A 1 173 ? -4.876 -16.971 10.519 1.00 94.12 173 GLU A CA 1
ATOM 1372 C C . GLU A 1 173 ? -3.993 -17.243 11.742 1.00 94.12 173 GLU A C 1
ATOM 1374 O O . GLU A 1 173 ? -4.434 -17.076 12.882 1.00 94.12 173 GLU A O 1
ATOM 1379 N N . ARG A 1 174 ? -2.754 -17.709 11.526 1.00 92.44 174 ARG A N 1
ATOM 1380 C CA . ARG A 1 174 ? -1.777 -17.910 12.608 1.00 92.44 174 ARG A CA 1
ATOM 1381 C C . ARG A 1 174 ? -1.425 -16.569 13.248 1.00 92.44 174 ARG A C 1
ATOM 1383 O O . ARG A 1 174 ? -1.441 -16.475 14.469 1.00 92.44 174 ARG A O 1
ATOM 1390 N N . PHE A 1 175 ? -1.198 -15.540 12.438 1.00 92.31 175 PHE A N 1
ATOM 1391 C CA . PHE A 1 175 ? -0.916 -14.186 12.900 1.00 92.31 175 PHE A CA 1
ATOM 1392 C C . PHE A 1 175 ? -2.076 -13.608 13.724 1.00 92.31 175 PHE A C 1
ATOM 1394 O O . PHE A 1 175 ? -1.866 -13.234 14.873 1.00 92.31 175 PHE A O 1
ATOM 1401 N N . ASP A 1 176 ? -3.312 -13.620 13.210 1.00 93.19 176 ASP A N 1
ATOM 1402 C CA . ASP A 1 176 ? -4.499 -13.150 13.950 1.00 93.19 176 ASP A CA 1
ATOM 1403 C C . ASP A 1 176 ? -4.692 -13.896 15.281 1.00 93.19 176 ASP A C 1
ATOM 1405 O O . ASP A 1 176 ? -5.084 -13.316 16.298 1.00 93.19 176 ASP A O 1
ATOM 1409 N N . ARG A 1 177 ? -4.380 -15.195 15.298 1.00 91.81 177 ARG A N 1
ATOM 1410 C CA . ARG A 1 177 ? -4.425 -16.004 16.515 1.00 91.81 177 ARG A CA 1
ATOM 1411 C C . ARG A 1 177 ? -3.376 -15.570 17.533 1.00 91.81 177 ARG A C 1
ATOM 1413 O O . ARG A 1 177 ? -3.716 -15.497 18.710 1.00 91.81 177 ARG A O 1
ATOM 1420 N N . GLU A 1 178 ? -2.147 -15.296 17.107 1.00 89.12 178 GLU A N 1
ATOM 1421 C CA . GLU A 1 178 ? -1.096 -14.791 17.998 1.00 89.12 178 GLU A CA 1
ATOM 1422 C C . GLU A 1 178 ? -1.421 -13.392 18.518 1.00 89.12 178 GLU A C 1
ATOM 1424 O O . GLU A 1 178 ? -1.223 -13.119 19.702 1.00 89.12 178 GLU A O 1
ATOM 1429 N N . ILE A 1 179 ? -2.010 -12.532 17.682 1.00 87.44 179 ILE A N 1
ATOM 1430 C CA . ILE A 1 179 ? -2.521 -11.230 18.122 1.00 87.44 179 ILE A CA 1
ATOM 1431 C C . ILE A 1 179 ? -3.532 -11.416 19.253 1.00 87.44 179 ILE A C 1
ATOM 1433 O O . ILE A 1 179 ? -3.393 -10.799 20.302 1.00 87.44 179 ILE A O 1
ATOM 1437 N N . ALA A 1 180 ? -4.504 -12.312 19.090 1.00 87.25 180 ALA A N 1
ATOM 1438 C CA . ALA A 1 180 ? -5.531 -12.537 20.103 1.00 87.25 180 ALA A CA 1
ATOM 1439 C C . ALA A 1 180 ? -5.023 -13.223 21.382 1.00 87.25 180 ALA A C 1
ATOM 1441 O O . ALA A 1 180 ? -5.526 -12.932 22.463 1.00 87.25 180 ALA A O 1
ATOM 1442 N N . LYS A 1 181 ? -4.090 -14.174 21.267 1.00 86.19 181 LYS A N 1
ATOM 1443 C CA . LYS A 1 181 ? -3.647 -15.009 22.397 1.00 86.19 181 LYS A CA 1
ATOM 1444 C C . LYS A 1 181 ? -2.481 -14.425 23.176 1.00 86.19 181 LYS A C 1
ATOM 1446 O O . LYS A 1 181 ? -2.413 -14.617 24.384 1.00 86.19 181 LYS A O 1
ATOM 1451 N N . THR A 1 182 ? -1.555 -13.796 22.469 1.00 82.44 182 THR A N 1
ATOM 1452 C CA . THR A 1 182 ? -0.240 -13.451 23.002 1.00 82.44 182 THR A CA 1
ATOM 1453 C C . THR A 1 182 ? -0.124 -11.946 23.114 1.00 82.44 182 THR A C 1
ATOM 1455 O O . THR A 1 182 ? 0.096 -11.428 24.200 1.00 82.44 182 THR A O 1
ATOM 1458 N N . TYR A 1 183 ? -0.336 -11.230 22.011 1.00 79.75 183 TYR A N 1
ATOM 1459 C CA . TYR A 1 183 ? -0.060 -9.801 21.981 1.00 79.75 183 TYR A CA 1
ATOM 1460 C C . TYR A 1 183 ? -1.146 -8.975 22.672 1.00 79.75 183 TYR A C 1
ATOM 1462 O O . TYR A 1 183 ? -0.819 -8.191 23.551 1.00 79.75 183 TYR A O 1
ATOM 1470 N N . ALA A 1 184 ? -2.426 -9.155 22.334 1.00 79.12 184 ALA A N 1
ATOM 1471 C CA . ALA A 1 184 ? -3.518 -8.361 22.905 1.00 79.12 184 ALA A CA 1
ATOM 1472 C C . ALA A 1 184 ? -3.555 -8.409 24.446 1.00 79.12 184 ALA A C 1
ATOM 1474 O O . ALA A 1 184 ? -3.690 -7.341 25.037 1.00 79.12 184 ALA A O 1
ATOM 1475 N N . PRO A 1 185 ? -3.350 -9.568 25.109 1.00 76.38 185 PRO A N 1
ATOM 1476 C CA . PRO A 1 185 ? -3.259 -9.620 26.570 1.00 76.38 185 PRO A CA 1
ATOM 1477 C C . PRO A 1 185 ? -1.994 -8.978 27.158 1.00 76.38 185 PRO A C 1
ATOM 1479 O O . PRO A 1 185 ? -1.999 -8.601 28.321 1.00 76.38 185 PRO A O 1
ATOM 1482 N N . MET A 1 186 ? -0.901 -8.869 26.393 1.00 73.50 186 MET A N 1
ATOM 1483 C CA . MET A 1 186 ? 0.326 -8.199 26.850 1.00 73.50 186 MET A CA 1
ATOM 1484 C C . MET A 1 186 ? 0.201 -6.669 26.850 1.00 73.50 186 MET A C 1
ATOM 1486 O O . MET A 1 186 ? 0.972 -6.002 27.541 1.00 73.50 186 MET A O 1
ATOM 1490 N N . PHE A 1 187 ? -0.750 -6.118 26.090 1.00 68.94 187 PHE A N 1
ATOM 1491 C CA . PHE A 1 187 ? -1.036 -4.685 26.035 1.00 68.94 187 PHE A CA 1
ATOM 1492 C C . PHE A 1 187 ? -1.926 -4.258 27.209 1.00 68.94 187 PHE A C 1
ATOM 1494 O O . PHE A 1 187 ? -3.106 -3.959 27.038 1.00 68.94 187 PHE A O 1
ATOM 1501 N N . GLU A 1 188 ? -1.347 -4.232 28.408 1.00 57.09 188 GLU A N 1
ATOM 1502 C CA . GLU A 1 188 ? -1.891 -3.496 29.555 1.00 57.09 188 GLU A CA 1
ATOM 1503 C C . GLU A 1 188 ? -1.466 -2.022 29.450 1.00 57.09 188 GLU A C 1
ATOM 1505 O O . GLU A 1 188 ? -0.322 -1.751 29.084 1.00 57.09 188 GLU A O 1
ATOM 1510 N N . ALA A 1 189 ? -2.336 -1.073 29.826 1.00 51.12 189 ALA A N 1
ATOM 1511 C CA . ALA A 1 189 ? -2.090 0.381 29.761 1.00 51.12 189 ALA A CA 1
ATOM 1512 C C . ALA A 1 189 ? -0.753 0.849 30.379 1.00 51.12 189 ALA A C 1
ATOM 1514 O O . ALA A 1 189 ? -0.252 1.921 30.052 1.00 51.12 189 ALA A O 1
ATOM 1515 N N . ASN A 1 190 ? -0.161 0.030 31.256 1.00 49.03 190 ASN A N 1
ATOM 1516 C CA . ASN A 1 190 ? 1.064 0.323 31.997 1.00 49.03 190 ASN A CA 1
ATOM 1517 C C . ASN A 1 190 ? 2.306 -0.452 31.507 1.00 49.03 190 ASN A C 1
ATOM 1519 O O . ASN A 1 190 ? 3.360 -0.360 32.140 1.00 49.03 190 ASN A O 1
ATOM 1523 N N . ARG A 1 191 ? 2.224 -1.237 30.420 1.00 49.94 191 ARG A N 1
ATOM 1524 C CA . ARG A 1 191 ? 3.368 -1.972 29.844 1.00 49.94 191 ARG A CA 1
ATOM 1525 C C . ARG A 1 191 ? 3.668 -1.485 28.424 1.00 49.94 191 ARG A C 1
ATOM 1527 O O . ARG A 1 191 ? 2.825 -1.532 27.541 1.00 49.94 191 ARG A O 1
ATOM 1534 N N . ALA A 1 192 ? 4.909 -1.033 28.234 1.00 47.16 192 ALA A N 1
ATOM 1535 C CA . ALA A 1 192 ? 5.411 -0.117 27.198 1.00 47.16 192 ALA A CA 1
ATOM 1536 C C . ALA A 1 192 ? 5.335 -0.554 25.720 1.00 47.16 192 ALA A C 1
ATOM 1538 O O . ALA A 1 192 ? 5.877 0.128 24.845 1.00 47.16 192 ALA A O 1
ATOM 1539 N N . CYS A 1 193 ? 4.668 -1.656 25.398 1.00 52.28 193 CYS A N 1
ATOM 1540 C CA . CYS A 1 193 ? 4.502 -2.027 24.005 1.00 52.28 193 CYS A CA 1
ATOM 1541 C C . CYS A 1 193 ? 3.376 -1.157 23.418 1.00 52.28 193 CYS A C 1
ATOM 1543 O O . CYS A 1 193 ? 2.274 -1.137 23.950 1.00 52.28 193 CYS A O 1
ATOM 1545 N N . GLY A 1 194 ? 3.602 -0.470 22.296 1.00 62.72 194 GLY A N 1
ATOM 1546 C CA . GLY A 1 194 ? 2.509 0.088 21.481 1.00 62.72 194 GLY A CA 1
ATOM 1547 C C . GLY A 1 194 ? 1.924 -0.973 20.540 1.00 62.72 194 GLY A C 1
ATOM 1548 O O . GLY A 1 194 ? 2.617 -1.934 20.204 1.00 62.72 194 GLY A O 1
ATOM 1549 N N . ARG A 1 195 ? 0.682 -0.820 20.052 1.00 75.56 195 ARG A N 1
ATOM 1550 C CA . ARG A 1 195 ? 0.040 -1.759 19.087 1.00 75.56 195 ARG A CA 1
ATOM 1551 C C . ARG A 1 195 ? 0.611 -1.654 17.661 1.00 75.56 195 ARG A C 1
ATOM 1553 O O . ARG A 1 195 ? -0.123 -1.713 16.674 1.00 75.56 195 ARG A O 1
ATOM 1560 N N . ALA A 1 196 ? 1.923 -1.480 17.557 1.00 80.12 196 ALA A N 1
ATOM 1561 C CA . ALA A 1 196 ? 2.693 -1.506 16.328 1.00 80.12 196 ALA A CA 1
ATOM 1562 C C . ALA A 1 196 ? 3.507 -2.806 16.283 1.00 80.12 196 ALA A C 1
ATOM 1564 O O . ALA A 1 196 ? 4.395 -3.026 17.106 1.00 80.12 196 ALA A O 1
ATOM 1565 N N . VAL A 1 197 ? 3.199 -3.682 15.329 1.00 82.81 197 VAL A N 1
ATOM 1566 C CA . VAL A 1 197 ? 3.851 -4.986 15.176 1.00 82.81 197 VAL A CA 1
ATOM 1567 C C . VAL A 1 197 ? 4.732 -4.960 13.928 1.00 82.81 197 VAL A C 1
ATOM 1569 O O . VAL A 1 197 ? 4.204 -4.809 12.823 1.00 82.81 197 VAL A O 1
ATOM 1572 N N . PRO A 1 198 ? 6.061 -5.120 14.060 1.00 79.75 198 PRO A N 1
ATOM 1573 C CA . PRO A 1 198 ? 6.926 -5.274 12.903 1.00 79.75 198 PRO A CA 1
ATOM 1574 C C . PRO A 1 198 ? 6.718 -6.657 12.273 1.00 79.75 198 PRO A C 1
ATOM 1576 O O . PRO A 1 198 ? 6.807 -7.687 12.943 1.00 79.75 198 PRO A O 1
ATOM 1579 N N . VAL A 1 199 ? 6.459 -6.682 10.968 1.00 80.81 199 VAL A N 1
ATOM 1580 C CA . VAL A 1 199 ? 6.347 -7.891 10.148 1.00 80.81 199 VAL A CA 1
ATOM 1581 C C . VAL A 1 199 ? 7.618 -8.009 9.316 1.00 80.81 199 VAL A C 1
ATOM 1583 O O . VAL A 1 199 ? 7.779 -7.334 8.297 1.00 80.81 199 VAL A O 1
ATOM 1586 N N . VAL A 1 200 ? 8.523 -8.878 9.768 1.00 74.06 200 VAL A N 1
ATOM 1587 C CA . VAL A 1 200 ? 9.840 -9.085 9.155 1.00 74.06 200 VAL A CA 1
ATOM 1588 C C . VAL A 1 200 ? 9.940 -10.479 8.551 1.00 74.06 200 VAL A C 1
ATOM 1590 O O . VAL A 1 200 ? 9.637 -11.478 9.197 1.00 74.06 200 VAL A O 1
ATOM 1593 N N . GLN A 1 201 ? 10.403 -10.538 7.305 1.00 66.62 201 GLN A N 1
ATOM 1594 C CA . GLN A 1 201 ? 10.739 -11.769 6.592 1.00 66.62 201 GLN A CA 1
ATOM 1595 C C . GLN A 1 201 ? 11.770 -11.437 5.510 1.00 66.62 201 GLN A C 1
ATOM 1597 O O . GLN A 1 201 ? 11.722 -10.335 4.94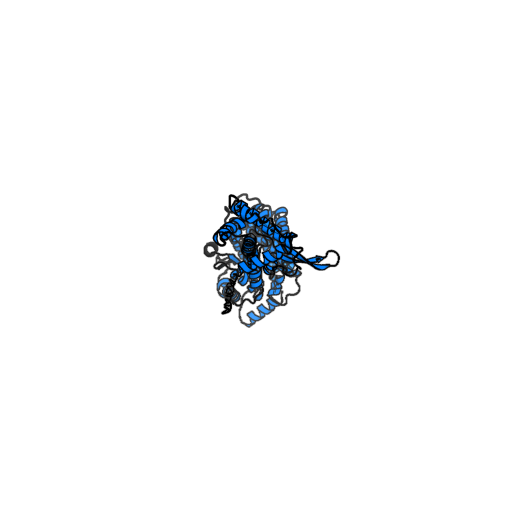9 1.00 66.62 201 GLN A O 1
ATOM 1602 N N . SER A 1 202 ? 12.636 -12.403 5.174 1.00 56.53 202 SER A N 1
ATOM 1603 C CA . SER A 1 202 ? 13.494 -12.334 3.985 1.00 56.53 202 SER A CA 1
ATOM 1604 C C . SER A 1 202 ? 12.671 -11.931 2.752 1.00 56.53 202 SER A C 1
ATOM 1606 O O . SER A 1 202 ? 11.475 -12.229 2.667 1.00 56.53 202 SER A O 1
ATOM 1608 N N . SER A 1 203 ? 13.283 -11.159 1.852 1.00 57.09 203 SER A N 1
ATOM 1609 C CA . SER A 1 203 ? 12.625 -10.472 0.732 1.00 57.09 203 SER A CA 1
ATOM 1610 C C . SER A 1 203 ? 11.615 -11.352 -0.026 1.00 57.09 203 SER A C 1
ATOM 1612 O O . SER A 1 203 ? 11.825 -12.544 -0.239 1.00 57.09 203 SER A O 1
ATOM 1614 N N . GLY A 1 204 ? 10.474 -10.757 -0.395 1.00 60.19 204 GLY A N 1
ATOM 1615 C CA . GLY A 1 204 ? 9.369 -11.439 -1.073 1.00 60.19 204 GLY A CA 1
ATOM 1616 C C . GLY A 1 204 ? 7.991 -10.842 -0.759 1.00 60.19 204 GLY A C 1
ATOM 1617 O O . GLY A 1 204 ? 7.786 -10.237 0.300 1.0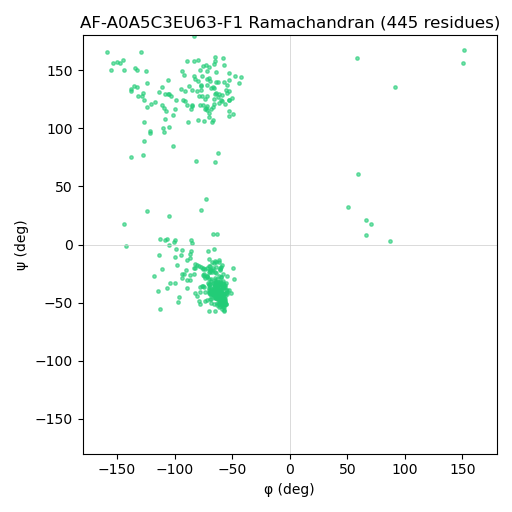0 60.19 204 GLY A O 1
ATOM 1618 N N . VAL A 1 205 ? 7.050 -11.069 -1.682 1.00 61.44 205 VAL A N 1
ATOM 1619 C CA . VAL A 1 205 ? 5.658 -10.562 -1.712 1.00 61.44 205 VAL A CA 1
ATOM 1620 C C . VAL A 1 205 ? 4.757 -11.191 -0.626 1.00 61.44 205 VAL A C 1
ATOM 1622 O O . VAL A 1 205 ? 3.671 -10.700 -0.320 1.00 61.44 205 VAL A O 1
ATOM 1625 N N . GLY A 1 206 ? 5.222 -12.266 0.021 1.00 76.06 206 GLY A N 1
ATOM 1626 C CA . GLY A 1 206 ? 4.446 -13.031 1.003 1.00 76.06 206 GLY A CA 1
ATOM 1627 C C . GLY A 1 206 ? 3.979 -12.235 2.228 1.00 76.06 206 GLY A C 1
ATOM 1628 O O . GLY A 1 206 ? 2.928 -12.553 2.775 1.00 76.06 206 GLY A O 1
ATOM 1629 N N . LYS A 1 207 ? 4.698 -11.177 2.633 1.00 84.62 207 LYS A N 1
ATOM 1630 C CA . LYS A 1 207 ? 4.333 -10.350 3.801 1.00 84.62 207 LYS A CA 1
ATOM 1631 C C . LYS A 1 207 ? 3.090 -9.511 3.532 1.00 84.62 207 LYS A C 1
ATOM 1633 O O . LYS A 1 207 ? 2.091 -9.631 4.235 1.00 84.62 207 LYS A O 1
ATOM 1638 N N . SER A 1 208 ? 3.148 -8.689 2.492 1.00 85.19 208 SER A N 1
ATOM 1639 C CA . SER A 1 208 ? 2.068 -7.781 2.117 1.00 85.19 208 SER A CA 1
ATOM 1640 C C . SER A 1 208 ? 0.848 -8.575 1.649 1.00 85.19 208 SER A C 1
ATOM 1642 O O . SER A 1 208 ? -0.279 -8.210 1.976 1.00 85.19 208 SER A O 1
ATOM 1644 N N . ARG A 1 209 ? 1.065 -9.741 1.015 1.00 86.06 209 ARG A N 1
ATOM 1645 C CA . ARG A 1 209 ? 0.003 -10.720 0.743 1.00 86.06 209 ARG A CA 1
ATOM 1646 C C . ARG A 1 209 ? -0.638 -11.240 2.030 1.00 86.06 209 ARG A C 1
ATOM 1648 O O . ARG A 1 209 ? -1.852 -11.184 2.155 1.00 86.06 209 ARG A O 1
ATOM 1655 N N . MET A 1 210 ? 0.149 -11.700 3.001 1.00 90.25 210 MET A N 1
ATOM 1656 C CA . MET A 1 210 ? -0.363 -12.189 4.286 1.00 90.25 210 MET A CA 1
ATOM 1657 C C . MET A 1 210 ? -1.165 -11.118 5.036 1.00 90.25 210 MET A C 1
ATOM 1659 O O . MET A 1 210 ? -2.242 -11.425 5.542 1.00 90.25 210 MET A O 1
ATOM 1663 N N . VAL A 1 211 ? -0.706 -9.863 5.042 1.00 90.81 211 VAL A N 1
ATOM 1664 C CA . VAL A 1 211 ? -1.465 -8.742 5.622 1.00 90.81 211 VAL A CA 1
ATOM 1665 C C . VAL A 1 211 ? -2.760 -8.492 4.852 1.00 90.81 211 VAL A C 1
ATOM 1667 O O . VAL A 1 211 ? -3.809 -8.312 5.457 1.00 90.81 211 VAL A O 1
ATOM 1670 N N . HIS A 1 212 ? -2.731 -8.536 3.525 1.00 90.25 212 HIS A N 1
ATOM 1671 C CA . HIS A 1 212 ? -3.924 -8.365 2.702 1.00 90.25 212 HIS A CA 1
ATOM 1672 C C . HIS A 1 212 ? -4.967 -9.476 2.896 1.00 90.25 212 HIS A C 1
ATOM 1674 O O . HIS A 1 212 ? -6.167 -9.207 2.856 1.00 90.25 212 HIS A O 1
ATOM 1680 N N . GLU A 1 213 ? -4.542 -10.703 3.187 1.00 92.62 213 GLU A N 1
ATOM 1681 C CA . GLU A 1 213 ? -5.444 -11.810 3.526 1.00 92.62 213 GLU A CA 1
ATOM 1682 C C . GLU A 1 213 ? -6.112 -11.648 4.900 1.00 92.62 213 GLU A C 1
ATOM 1684 O O . GLU A 1 213 ? -7.179 -12.220 5.139 1.00 92.62 213 GLU A O 1
ATOM 1689 N N . LEU A 1 214 ? -5.575 -10.797 5.787 1.00 94.44 214 LEU A N 1
ATOM 1690 C CA . LEU A 1 214 ? -6.264 -10.446 7.035 1.00 94.44 214 LEU A CA 1
ATOM 1691 C C . LEU A 1 214 ? -7.624 -9.786 6.775 1.00 94.44 214 LEU A C 1
ATOM 1693 O O . LEU A 1 214 ? -8.488 -9.896 7.644 1.00 94.44 214 LEU A O 1
ATOM 1697 N N . ARG A 1 215 ? -7.869 -9.213 5.581 1.00 93.88 215 ARG A N 1
ATOM 1698 C CA . ARG A 1 215 ? -9.171 -8.635 5.189 1.00 93.88 215 ARG A CA 1
ATOM 1699 C C . ARG A 1 215 ? -10.323 -9.635 5.244 1.00 93.88 215 ARG A C 1
ATOM 1701 O O . ARG A 1 215 ? -11.467 -9.248 5.441 1.00 93.88 215 ARG A O 1
ATOM 1708 N N . HIS A 1 216 ? -10.038 -10.930 5.111 1.00 94.38 216 HIS A N 1
ATOM 1709 C CA . HIS A 1 216 ? -11.052 -11.980 5.234 1.00 94.38 216 HIS A CA 1
ATOM 1710 C C . HIS A 1 216 ? -11.373 -12.323 6.692 1.00 94.38 216 HIS A C 1
ATOM 1712 O O . HIS A 1 216 ? -12.414 -12.911 6.988 1.00 94.38 216 HIS A O 1
ATOM 1718 N N . LEU A 1 217 ? -10.494 -11.942 7.622 1.00 95.56 217 LEU A N 1
ATOM 1719 C CA . LEU A 1 217 ? -10.682 -12.148 9.049 1.00 95.56 217 LEU A CA 1
ATOM 1720 C C . LEU A 1 217 ? 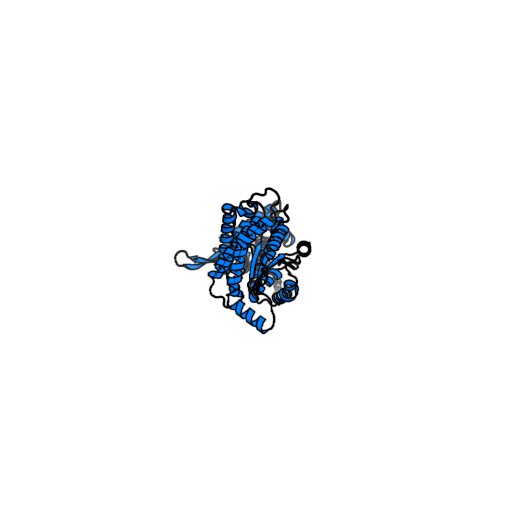-11.238 -10.890 9.708 1.00 95.56 217 LEU A C 1
ATOM 1722 O O . LEU A 1 217 ? -12.215 -10.991 10.445 1.00 95.56 217 LEU A O 1
ATOM 1726 N N . TRP A 1 218 ? -10.646 -9.731 9.469 1.00 96.31 218 TRP A N 1
ATOM 1727 C CA . TRP A 1 218 ? -10.982 -8.479 10.136 1.00 96.31 218 TRP A CA 1
ATOM 1728 C C . TRP A 1 218 ? -10.842 -7.292 9.178 1.00 96.31 218 TRP A C 1
ATOM 1730 O O . TRP A 1 218 ? -10.096 -7.395 8.201 1.00 96.31 218 TRP A O 1
ATOM 1740 N N . PRO A 1 219 ? -11.505 -6.154 9.454 1.00 96.12 219 PRO A N 1
ATOM 1741 C CA . PRO A 1 219 ? -11.330 -4.945 8.658 1.00 96.12 219 PRO A CA 1
ATOM 1742 C C . PRO A 1 219 ? -9.842 -4.592 8.547 1.00 96.12 219 PRO A C 1
ATOM 1744 O O . PRO A 1 219 ? -9.147 -4.487 9.558 1.00 96.12 219 PRO A O 1
ATOM 1747 N N . THR A 1 220 ? -9.345 -4.463 7.317 1.00 95.38 220 THR A N 1
ATOM 1748 C CA . THR A 1 220 ? -7.919 -4.264 7.035 1.00 95.38 220 THR A CA 1
ATOM 1749 C C . THR A 1 220 ? -7.726 -3.220 5.937 1.00 95.38 220 THR A C 1
ATOM 1751 O O . THR A 1 220 ? -8.359 -3.316 4.888 1.00 95.38 220 THR A O 1
ATOM 1754 N N . ILE A 1 221 ? -6.831 -2.257 6.162 1.00 94.19 221 ILE A N 1
ATOM 1755 C CA . ILE A 1 221 ? -6.375 -1.268 5.170 1.00 94.19 221 ILE A CA 1
ATOM 1756 C C . ILE A 1 221 ? -4.848 -1.306 5.055 1.00 94.19 221 ILE A C 1
ATOM 1758 O O . ILE A 1 221 ? -4.166 -1.637 6.023 1.00 94.19 221 ILE A O 1
ATOM 1762 N N . ILE A 1 222 ? -4.305 -0.994 3.873 1.00 92.00 222 ILE A N 1
ATOM 1763 C CA . ILE A 1 222 ? -2.858 -1.048 3.598 1.00 92.00 222 ILE A CA 1
ATOM 1764 C C . ILE A 1 222 ? -2.406 0.244 2.921 1.00 92.00 222 ILE A C 1
ATOM 1766 O O . ILE A 1 222 ? -2.953 0.614 1.884 1.00 92.00 222 ILE A O 1
ATOM 1770 N N . LEU A 1 223 ? -1.371 0.867 3.475 1.00 92.12 223 LEU A N 1
ATOM 1771 C CA . LEU A 1 223 ? -0.600 1.963 2.895 1.00 92.12 223 LEU A CA 1
ATOM 1772 C C . LEU A 1 223 ? 0.749 1.425 2.413 1.00 92.12 223 LEU A C 1
ATOM 1774 O O . LEU A 1 223 ? 1.451 0.781 3.192 1.00 92.12 223 LEU A O 1
ATOM 1778 N N . THR A 1 224 ? 1.129 1.721 1.172 1.00 89.38 224 THR A N 1
ATOM 1779 C CA . THR A 1 224 ? 2.474 1.429 0.659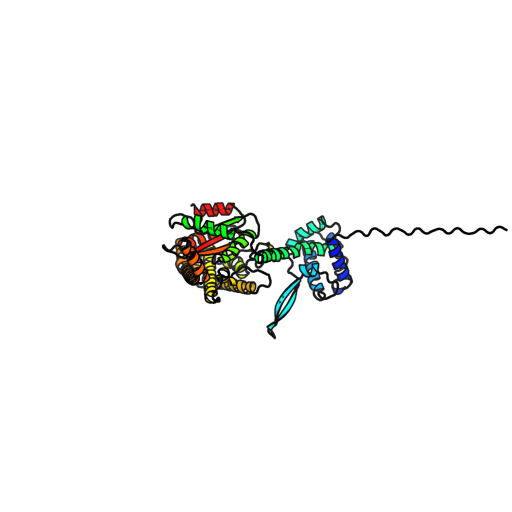 1.00 89.38 224 THR A CA 1
ATOM 1780 C C . THR A 1 224 ? 3.251 2.729 0.505 1.00 89.38 224 THR A C 1
ATOM 1782 O O . THR A 1 224 ? 2.781 3.665 -0.136 1.00 89.38 224 THR A O 1
ATOM 1785 N N . LEU A 1 225 ? 4.462 2.777 1.055 1.00 87.62 225 LEU A N 1
ATOM 1786 C CA . LEU A 1 225 ? 5.406 3.877 0.887 1.00 87.62 225 LEU A CA 1
ATOM 1787 C C . LEU A 1 225 ? 6.495 3.473 -0.122 1.00 87.62 225 LEU A C 1
ATOM 1789 O O . LEU A 1 225 ? 7.118 2.424 0.024 1.00 87.62 225 LEU A O 1
ATOM 1793 N N . SER A 1 226 ? 6.724 4.298 -1.148 1.00 83.25 226 SER A N 1
ATOM 1794 C CA . SER A 1 226 ? 7.748 4.089 -2.188 1.00 83.25 226 SER A CA 1
ATOM 1795 C C . SER A 1 226 ? 8.306 5.427 -2.686 1.00 83.25 226 SER A C 1
ATOM 1797 O O . SER A 1 226 ? 7.648 6.458 -2.567 1.00 83.25 226 SER A O 1
ATOM 1799 N N . GLU A 1 227 ? 9.526 5.420 -3.231 1.00 79.38 227 GLU A N 1
ATOM 1800 C CA . GLU A 1 227 ? 10.133 6.584 -3.904 1.00 79.38 227 GLU A CA 1
ATOM 1801 C C . GLU A 1 227 ? 9.516 6.800 -5.289 1.00 79.38 227 GLU A C 1
ATOM 1803 O O . GLU A 1 227 ? 9.580 7.894 -5.844 1.00 79.38 227 GLU A O 1
ATOM 1808 N N . GLN A 1 228 ? 8.915 5.748 -5.848 1.00 77.19 228 GLN A N 1
ATOM 1809 C CA . GLN A 1 228 ? 8.316 5.757 -7.171 1.00 77.19 228 GLN A CA 1
ATOM 1810 C C . GLN A 1 228 ? 6.890 5.225 -7.091 1.00 77.19 228 GLN A C 1
ATOM 1812 O O . GLN A 1 228 ? 6.631 4.147 -6.541 1.00 77.19 228 GLN A O 1
ATOM 1817 N N . ALA A 1 229 ? 5.963 6.008 -7.635 1.00 79.44 229 ALA A N 1
ATOM 1818 C CA . ALA A 1 229 ? 4.562 5.636 -7.726 1.00 79.44 229 ALA A CA 1
ATOM 1819 C C . ALA A 1 229 ? 4.385 4.549 -8.781 1.00 79.44 229 ALA A C 1
ATOM 1821 O O . ALA A 1 229 ? 5.119 4.521 -9.771 1.00 79.44 229 ALA A O 1
ATOM 1822 N N . ASN A 1 230 ? 3.400 3.672 -8.586 1.00 71.81 230 ASN A N 1
ATOM 1823 C CA . ASN A 1 230 ? 3.002 2.680 -9.583 1.00 71.81 230 ASN A CA 1
ATOM 1824 C C . ASN A 1 230 ? 4.182 1.853 -10.133 1.00 71.81 230 ASN A C 1
ATOM 1826 O O . ASN A 1 230 ? 4.172 1.482 -11.301 1.00 71.81 230 ASN A O 1
ATOM 1830 N N . THR A 1 231 ? 5.208 1.602 -9.303 1.00 67.56 231 THR A N 1
ATOM 1831 C CA . THR A 1 231 ? 6.439 0.904 -9.704 1.00 67.56 231 THR A CA 1
ATOM 1832 C C . THR A 1 231 ? 6.515 -0.482 -9.053 1.00 67.56 231 THR A C 1
ATOM 1834 O O . THR A 1 231 ? 6.891 -0.604 -7.885 1.00 67.56 231 THR A O 1
ATOM 1837 N N . PRO A 1 232 ? 6.182 -1.547 -9.795 1.00 61.84 232 PRO A N 1
ATOM 1838 C CA . PRO A 1 232 ? 6.043 -2.905 -9.264 1.00 61.84 232 PRO A CA 1
ATOM 1839 C C . PRO A 1 232 ? 7.354 -3.583 -8.893 1.00 61.84 232 PRO A C 1
ATOM 1841 O O . PRO A 1 232 ? 7.391 -4.450 -8.021 1.00 61.84 232 PRO A O 1
ATOM 1844 N N . SER A 1 233 ? 8.439 -3.184 -9.556 1.00 57.22 233 SER A N 1
ATOM 1845 C CA . SER A 1 233 ? 9.783 -3.723 -9.339 1.00 57.22 233 SER A CA 1
ATOM 1846 C C . SER A 1 233 ? 10.322 -3.443 -7.930 1.00 57.22 233 SER A C 1
ATOM 1848 O O . SER A 1 233 ? 11.278 -4.090 -7.508 1.00 57.22 233 SER A O 1
ATOM 1850 N N . ILE A 1 234 ? 9.698 -2.519 -7.190 1.00 60.38 234 ILE A N 1
ATOM 1851 C CA . ILE A 1 234 ? 10.090 -2.106 -5.834 1.00 60.38 234 ILE A CA 1
ATOM 1852 C C . ILE A 1 234 ? 9.260 -2.830 -4.754 1.00 60.38 234 ILE A C 1
ATOM 1854 O O . ILE A 1 234 ? 9.687 -2.922 -3.603 1.00 60.38 234 ILE A O 1
ATOM 1858 N N . GLY A 1 235 ? 8.109 -3.412 -5.107 1.00 66.44 235 GLY A N 1
ATOM 1859 C CA . GLY A 1 235 ? 7.249 -4.148 -4.179 1.00 66.44 235 GLY A CA 1
ATOM 1860 C C . GLY A 1 235 ? 5.771 -4.124 -4.570 1.00 66.44 235 GLY A C 1
ATOM 1861 O O . GLY A 1 235 ? 5.349 -3.354 -5.431 1.00 66.44 235 GLY A O 1
ATOM 1862 N N . TYR A 1 236 ? 4.978 -4.980 -3.919 1.00 69.25 236 TYR A N 1
ATOM 1863 C CA . TYR A 1 236 ? 3.531 -5.055 -4.119 1.00 69.25 236 TYR A CA 1
ATOM 1864 C C . TYR A 1 236 ? 2.794 -5.220 -2.783 1.00 69.25 236 TYR A C 1
ATOM 1866 O O . TYR A 1 236 ? 3.188 -6.105 -2.014 1.00 69.25 236 TYR A O 1
ATOM 1874 N N . PRO A 1 237 ? 1.706 -4.469 -2.507 1.00 79.94 237 PRO A N 1
ATOM 1875 C CA . PRO A 1 237 ? 1.011 -3.498 -3.375 1.00 79.94 237 PRO A CA 1
ATOM 1876 C C . PRO A 1 237 ? 1.860 -2.283 -3.749 1.00 79.94 237 PRO A C 1
ATOM 1878 O O . PRO A 1 237 ? 2.685 -1.874 -2.941 1.00 79.94 237 PRO A O 1
ATOM 1881 N N . VAL A 1 238 ? 1.657 -1.708 -4.939 1.00 82.62 238 VAL A N 1
ATOM 1882 C CA . VAL A 1 238 ? 2.369 -0.491 -5.375 1.00 82.62 238 VAL A CA 1
ATOM 1883 C C . VAL A 1 238 ? 1.911 0.742 -4.590 1.00 82.62 238 VAL A C 1
ATOM 1885 O O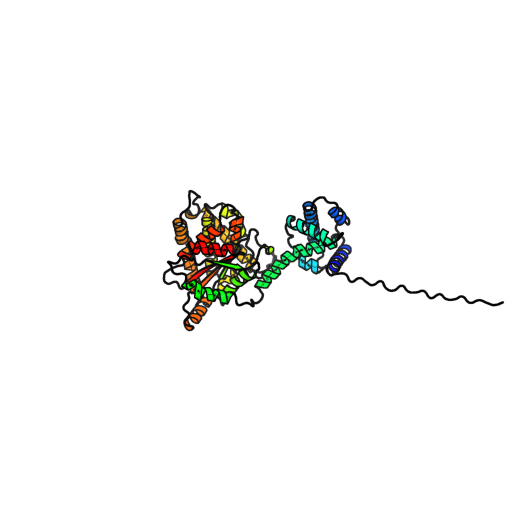 . VAL A 1 238 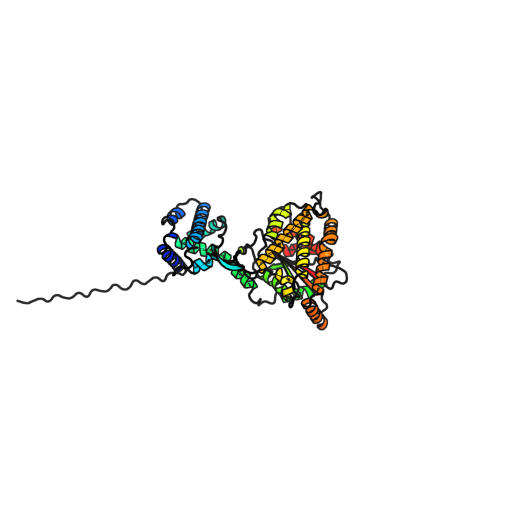? 0.775 0.791 -4.124 1.00 82.62 238 VAL A O 1
ATOM 1888 N N . ALA A 1 239 ? 2.788 1.738 -4.449 1.00 86.00 239 ALA A N 1
ATOM 1889 C CA . ALA A 1 239 ? 2.431 3.026 -3.858 1.00 86.00 239 ALA A CA 1
ATOM 1890 C C . ALA A 1 239 ? 1.697 3.920 -4.867 1.00 86.00 239 ALA A C 1
ATOM 1892 O O . ALA A 1 239 ? 2.079 3.985 -6.040 1.00 86.00 239 ALA A O 1
ATOM 1893 N N . GLU A 1 240 ? 0.689 4.641 -4.391 1.00 89.81 240 GLU A N 1
ATOM 1894 C CA . GLU A 1 240 ? -0.089 5.598 -5.180 1.00 89.81 240 GLU A CA 1
ATOM 1895 C C . GLU A 1 240 ? 0.677 6.908 -5.365 1.00 89.81 240 GLU A C 1
ATOM 1897 O O . GLU A 1 240 ? 1.446 7.321 -4.489 1.00 89.81 240 GLU A O 1
ATOM 1902 N N . ALA A 1 241 ? 0.442 7.599 -6.479 1.00 87.62 241 ALA A N 1
ATOM 1903 C CA . ALA A 1 241 ? 1.108 8.863 -6.780 1.00 87.62 241 ALA A CA 1
ATOM 1904 C C . ALA A 1 241 ? 0.839 9.915 -5.704 1.00 87.62 241 ALA A C 1
ATOM 1906 O O . ALA A 1 241 ? 1.784 10.545 -5.239 1.00 87.62 241 ALA A O 1
ATOM 1907 N N . GLY A 1 242 ? -0.398 10.024 -5.205 1.00 88.62 242 GLY A N 1
ATOM 1908 C CA . GLY A 1 242 ? -0.714 10.940 -4.099 1.00 88.62 242 GLY A CA 1
ATOM 1909 C C . GLY A 1 242 ? 0.104 10.673 -2.824 1.00 88.62 242 GLY A C 1
ATOM 1910 O O . GLY A 1 242 ? 0.533 11.608 -2.143 1.00 88.62 242 GLY A O 1
ATOM 1911 N N . THR A 1 243 ? 0.383 9.402 -2.522 1.00 91.44 243 THR A N 1
ATOM 1912 C CA . THR A 1 243 ? 1.237 9.008 -1.393 1.00 91.44 243 THR A CA 1
ATOM 1913 C C . THR A 1 243 ? 2.689 9.415 -1.643 1.00 91.44 243 THR A C 1
ATOM 1915 O O . THR A 1 243 ? 3.308 10.067 -0.797 1.00 91.44 243 THR A O 1
ATOM 1918 N N . VAL A 1 244 ? 3.231 9.075 -2.816 1.00 89.19 244 VAL A N 1
ATOM 1919 C CA . VAL A 1 244 ? 4.616 9.399 -3.194 1.00 89.19 244 VAL A CA 1
ATOM 1920 C C . VAL A 1 244 ? 4.839 10.911 -3.244 1.00 89.19 244 VAL A C 1
ATOM 1922 O O . VAL A 1 244 ? 5.818 11.404 -2.679 1.00 89.19 244 VAL A O 1
ATOM 1925 N N . ASP A 1 245 ? 3.911 11.661 -3.834 1.00 89.06 245 ASP A N 1
ATOM 1926 C CA . ASP A 1 245 ? 3.960 13.118 -3.923 1.00 89.06 245 ASP A CA 1
ATOM 1927 C C . ASP A 1 245 ? 3.942 13.766 -2.539 1.00 89.06 245 ASP A C 1
ATOM 1929 O O . ASP A 1 245 ? 4.732 14.681 -2.276 1.00 89.06 245 ASP A O 1
ATOM 1933 N N . PHE A 1 246 ? 3.099 13.271 -1.624 1.00 92.56 246 PHE A N 1
ATOM 1934 C CA . PHE A 1 246 ? 3.067 13.778 -0.257 1.00 92.56 246 PHE A CA 1
ATOM 1935 C C . PHE A 1 246 ? 4.431 13.630 0.421 1.00 92.56 246 PHE A C 1
ATOM 1937 O O . PHE A 1 246 ? 5.000 14.618 0.899 1.00 92.56 246 PHE A O 1
ATOM 1944 N N . PHE A 1 247 ? 4.966 12.409 0.463 1.00 88.62 247 PHE A N 1
ATOM 1945 C CA . PHE A 1 247 ? 6.180 12.114 1.224 1.00 88.62 247 PHE A CA 1
ATOM 1946 C C . PHE A 1 247 ? 7.449 12.669 0.570 1.00 88.62 247 PHE A C 1
ATOM 1948 O O . PHE A 1 247 ? 8.364 13.087 1.281 1.00 88.62 247 PHE A O 1
ATOM 1955 N N . THR A 1 248 ? 7.472 12.792 -0.756 1.00 85.56 248 THR A N 1
ATOM 1956 C CA . THR A 1 248 ? 8.618 13.341 -1.494 1.00 85.56 248 THR A CA 1
ATOM 1957 C C . THR A 1 248 ? 8.635 14.872 -1.485 1.00 85.56 248 THR A C 1
ATOM 1959 O O . THR A 1 248 ? 9.683 15.482 -1.245 1.00 85.56 248 THR A O 1
ATOM 1962 N N . ASN A 1 249 ? 7.482 15.514 -1.712 1.00 85.38 249 ASN A N 1
ATOM 1963 C CA . ASN A 1 249 ? 7.413 16.956 -1.981 1.00 85.38 249 ASN A CA 1
ATOM 1964 C C . ASN A 1 249 ? 6.863 17.775 -0.811 1.00 85.38 249 ASN A C 1
ATOM 1966 O O . ASN A 1 249 ? 7.313 18.899 -0.570 1.00 85.38 249 ASN A O 1
ATOM 1970 N N . SER A 1 250 ? 5.876 17.248 -0.090 1.00 85.94 250 SER A N 1
ATOM 1971 C CA . SER A 1 250 ? 5.127 18.010 0.914 1.00 85.94 250 SER A CA 1
ATOM 1972 C C . SER A 1 250 ? 5.569 17.768 2.344 1.00 85.94 250 SER A C 1
ATOM 1974 O O . SER A 1 250 ? 5.590 18.717 3.125 1.00 85.94 250 SER A O 1
ATOM 1976 N N . CYS A 1 251 ? 6.020 16.561 2.678 1.00 86.19 251 CYS A N 1
ATOM 1977 C CA . CYS A 1 251 ? 6.540 16.218 4.003 1.00 86.19 251 CYS A CA 1
ATOM 1978 C C . CYS A 1 251 ? 7.609 17.220 4.480 1.00 86.19 251 CYS A C 1
ATOM 1980 O O . CYS A 1 251 ? 7.560 17.720 5.602 1.00 86.19 251 CYS A O 1
ATOM 1982 N N . ARG A 1 252 ? 8.506 17.635 3.575 1.00 85.38 252 ARG A N 1
ATOM 1983 C CA . ARG A 1 252 ? 9.583 18.609 3.838 1.00 85.38 252 ARG A CA 1
ATOM 1984 C C . ARG A 1 252 ? 9.099 20.028 4.160 1.00 85.38 252 ARG A C 1
ATOM 1986 O O . ARG A 1 252 ? 9.887 20.832 4.648 1.00 85.38 252 ARG A O 1
ATOM 1993 N N . LYS A 1 253 ? 7.838 20.354 3.865 1.00 89.88 253 LYS A N 1
ATOM 1994 C CA . LYS A 1 253 ? 7.237 21.674 4.124 1.00 89.88 253 LYS A CA 1
ATOM 1995 C C . LYS A 1 253 ? 6.663 21.792 5.540 1.00 89.88 253 LYS A C 1
ATOM 1997 O O . LYS A 1 253 ? 6.294 22.895 5.940 1.00 89.88 253 LYS A O 1
ATOM 2002 N N . PHE A 1 254 ? 6.541 20.686 6.275 1.00 89.50 254 PHE A N 1
ATOM 2003 C CA . PHE A 1 254 ? 6.082 20.689 7.664 1.00 89.50 254 PHE A CA 1
ATOM 2004 C C . PHE A 1 254 ? 7.206 21.086 8.624 1.00 89.50 254 PHE A C 1
ATOM 2006 O O . PHE A 1 254 ? 8.390 20.945 8.322 1.00 89.50 254 PHE A O 1
ATOM 2013 N N . GLY A 1 255 ? 6.826 21.552 9.817 1.00 85.56 255 GLY A N 1
ATOM 2014 C CA . GLY A 1 255 ? 7.780 21.831 10.889 1.00 85.56 255 GLY A CA 1
ATOM 2015 C C . GLY A 1 255 ? 8.531 20.587 11.369 1.00 85.56 255 GLY A C 1
ATOM 2016 O O . GLY A 1 255 ? 9.676 20.700 11.781 1.00 85.56 255 GLY A O 1
ATOM 2017 N N . SER A 1 256 ? 7.940 19.395 11.291 1.00 86.69 256 SER A N 1
ATOM 2018 C CA . SER A 1 256 ? 8.621 18.133 11.597 1.00 86.69 256 SER A CA 1
ATOM 2019 C C . SER A 1 256 ? 8.041 16.971 10.782 1.00 86.69 256 SER A C 1
ATOM 2021 O O . SER A 1 256 ? 6.878 17.046 10.369 1.00 86.69 256 SER A O 1
ATOM 2023 N N . PRO A 1 257 ? 8.807 15.881 10.571 1.00 86.25 257 PRO A N 1
ATOM 2024 C CA . PRO A 1 257 ? 8.280 14.656 9.970 1.00 86.25 257 PRO A CA 1
ATOM 2025 C C . PRO A 1 257 ? 7.083 14.089 10.742 1.00 86.25 257 PRO A C 1
ATOM 2027 O O . PRO A 1 257 ? 6.125 13.628 10.134 1.00 86.25 257 PRO A O 1
ATOM 2030 N N . GLU A 1 258 ? 7.086 14.177 12.074 1.00 88.88 258 GLU A N 1
ATOM 2031 C CA . GLU A 1 258 ? 5.968 13.740 12.913 1.00 88.88 258 GLU A CA 1
ATOM 2032 C C . GLU A 1 258 ? 4.676 14.510 12.608 1.00 88.88 258 GLU A C 1
ATOM 2034 O O . GLU A 1 258 ? 3.611 13.896 12.538 1.00 88.88 258 GLU A O 1
ATOM 2039 N N . LEU A 1 259 ? 4.756 15.825 12.359 1.00 91.12 259 LEU A N 1
ATOM 2040 C CA . LEU A 1 259 ? 3.593 16.611 11.928 1.00 91.12 259 LEU A CA 1
ATOM 2041 C C . LEU A 1 259 ? 3.113 16.214 10.538 1.00 91.12 259 LEU A C 1
ATOM 2043 O O . LEU A 1 259 ? 1.904 16.131 10.327 1.00 91.12 259 LEU A O 1
ATOM 2047 N N . ALA A 1 260 ? 4.034 15.939 9.614 1.00 91.75 260 ALA A N 1
ATOM 2048 C CA . ALA A 1 260 ? 3.675 15.443 8.291 1.00 91.75 260 ALA A CA 1
ATOM 2049 C C . ALA A 1 260 ? 2.955 14.088 8.385 1.00 91.75 260 ALA A C 1
ATOM 2051 O O . ALA A 1 260 ? 1.905 13.911 7.767 1.00 91.75 260 ALA A O 1
ATOM 2052 N N . PHE A 1 261 ? 3.460 13.158 9.207 1.00 92.06 261 PHE A N 1
ATOM 2053 C CA . PHE A 1 261 ? 2.804 11.871 9.447 1.00 92.06 261 PHE A CA 1
ATOM 2054 C C . PHE A 1 261 ? 1.410 12.066 10.034 1.00 92.06 261 PHE A C 1
ATOM 2056 O O . PHE A 1 261 ? 0.451 11.529 9.490 1.00 92.06 261 PHE A O 1
ATOM 2063 N N . LEU A 1 262 ? 1.267 12.863 11.096 1.00 94.38 262 LEU A N 1
ATOM 2064 C CA . LEU A 1 262 ? -0.035 13.121 11.713 1.00 94.38 262 LEU A CA 1
ATOM 2065 C C . LEU A 1 262 ? -1.023 13.756 10.730 1.00 94.38 262 LEU A C 1
ATOM 2067 O O . LEU A 1 262 ? -2.167 13.313 10.667 1.00 94.38 262 LEU A O 1
ATOM 2071 N N . ALA A 1 263 ? -0.591 14.730 9.924 1.00 96.56 263 ALA A N 1
ATOM 2072 C CA . ALA A 1 263 ? -1.444 15.351 8.911 1.00 96.56 263 ALA A CA 1
ATOM 2073 C C . ALA A 1 263 ? -1.922 14.318 7.883 1.00 96.56 263 ALA A C 1
ATOM 2075 O O . ALA A 1 263 ? -3.109 14.269 7.556 1.00 96.56 263 ALA A O 1
ATOM 2076 N N . PHE A 1 264 ? -1.015 13.450 7.424 1.00 96.75 264 PHE A N 1
ATOM 2077 C CA . PHE A 1 264 ? -1.348 12.369 6.505 1.00 96.75 264 PHE A CA 1
ATOM 2078 C C . PHE A 1 264 ? -2.312 11.355 7.131 1.00 96.75 264 PHE A C 1
ATOM 2080 O O . PHE A 1 264 ? -3.308 11.009 6.506 1.00 96.75 264 PHE A O 1
ATOM 2087 N N . PHE A 1 265 ? -2.083 10.910 8.372 1.00 95.94 265 PHE A N 1
ATOM 2088 C CA . PHE A 1 265 ? -2.979 9.974 9.062 1.00 95.94 265 PHE A CA 1
ATOM 2089 C C . PHE A 1 265 ? -4.367 10.569 9.302 1.00 95.94 265 PHE A C 1
ATOM 2091 O O . PHE A 1 265 ? -5.359 9.887 9.057 1.00 95.94 265 PHE A O 1
ATOM 2098 N N . VAL A 1 266 ? -4.462 11.838 9.713 1.00 97.62 266 VAL A N 1
ATOM 2099 C CA . VAL A 1 266 ? -5.749 12.539 9.859 1.00 97.62 266 VAL A CA 1
ATOM 2100 C C . VAL A 1 266 ? -6.478 12.585 8.516 1.00 97.62 266 VAL A C 1
ATOM 2102 O O . VAL A 1 266 ? -7.654 12.226 8.436 1.00 97.62 266 VAL A O 1
ATOM 2105 N N . ALA A 1 267 ? -5.783 12.965 7.442 1.00 98.12 267 ALA A N 1
ATOM 2106 C CA . ALA A 1 267 ? -6.345 12.992 6.096 1.00 98.12 267 ALA A CA 1
ATOM 2107 C C . ALA A 1 267 ? -6.816 11.613 5.624 1.00 98.12 267 ALA A C 1
ATOM 2109 O O . ALA A 1 267 ? -7.936 11.461 5.125 1.00 98.12 267 ALA A O 1
ATOM 2110 N N . TRP A 1 268 ? -5.979 10.603 5.831 1.00 97.75 268 TRP A N 1
ATOM 2111 C CA . TRP A 1 268 ? -6.236 9.239 5.409 1.00 97.75 268 TRP A CA 1
ATOM 2112 C C . TRP A 1 268 ? -7.426 8.641 6.152 1.00 97.75 268 TRP A C 1
ATOM 2114 O O . TRP A 1 268 ? -8.379 8.198 5.513 1.00 97.75 268 TRP A O 1
ATOM 2124 N N . PHE A 1 269 ? -7.450 8.718 7.483 1.00 96.75 269 PHE A N 1
ATOM 2125 C CA . PHE A 1 269 ? -8.548 8.187 8.292 1.00 96.75 269 PHE A CA 1
ATOM 2126 C C . PHE A 1 269 ? -9.858 8.934 8.027 1.00 96.75 269 PHE A C 1
ATOM 2128 O O . PHE A 1 269 ? -10.917 8.307 7.969 1.00 96.75 269 PHE A O 1
ATOM 2135 N N . LYS A 1 270 ? -9.806 10.247 7.761 1.00 97.38 270 LYS A N 1
ATOM 2136 C CA . LYS A 1 270 ? -10.983 11.011 7.324 1.00 97.38 270 LYS A CA 1
ATOM 2137 C C . LYS A 1 270 ? -11.535 10.484 6.001 1.00 97.38 270 LYS A C 1
ATOM 2139 O O . LYS A 1 270 ? -12.749 10.305 5.873 1.00 97.38 270 LYS A O 1
ATOM 2144 N N . LYS A 1 271 ? -10.668 10.215 5.021 1.00 97.44 271 LYS A N 1
ATOM 2145 C CA . LYS A 1 271 ? -11.088 9.669 3.725 1.00 97.44 271 LYS A CA 1
ATOM 2146 C C . LYS A 1 271 ? -11.619 8.243 3.870 1.00 97.44 271 LYS A C 1
ATOM 2148 O O . LYS A 1 271 ? -12.681 7.959 3.322 1.00 97.44 271 LYS A O 1
ATOM 2153 N N . VAL A 1 272 ? -10.971 7.390 4.665 1.00 96.38 272 VAL A N 1
ATOM 2154 C CA . VAL A 1 272 ? -11.449 6.029 4.979 1.00 96.38 272 VAL A CA 1
ATOM 2155 C C . VAL A 1 272 ? -12.844 6.080 5.606 1.00 96.38 272 VAL A C 1
ATOM 2157 O O . VAL A 1 272 ? -13.746 5.389 5.136 1.00 96.38 272 VAL A O 1
ATOM 2160 N N . ALA A 1 273 ? -13.067 6.951 6.595 1.00 95.06 273 ALA A N 1
ATOM 2161 C CA . ALA A 1 273 ? -14.374 7.131 7.232 1.00 95.06 273 ALA A CA 1
ATOM 2162 C C . ALA A 1 273 ? -15.440 7.653 6.260 1.00 95.06 273 ALA A C 1
ATOM 2164 O O . ALA A 1 273 ? -16.607 7.270 6.334 1.00 95.06 273 ALA A O 1
ATOM 2165 N N . SER A 1 274 ? -15.054 8.534 5.337 1.00 95.25 274 SER A N 1
ATOM 2166 C CA . SER A 1 274 ? -15.941 9.015 4.279 1.00 95.25 274 SER A CA 1
ATOM 2167 C C . SER A 1 274 ? -16.375 7.877 3.355 1.00 95.25 274 SER A C 1
ATOM 2169 O O . SER A 1 274 ? -17.572 7.652 3.196 1.00 95.25 274 SER A O 1
ATOM 2171 N N . VAL A 1 275 ? -15.414 7.110 2.833 1.00 93.25 275 VAL A N 1
ATOM 2172 C CA . VAL A 1 275 ? -15.668 5.981 1.926 1.00 93.25 275 VAL A CA 1
ATOM 2173 C C . VAL A 1 275 ? -16.511 4.907 2.609 1.00 93.25 275 VAL A C 1
ATOM 2175 O O . VAL A 1 275 ? -17.465 4.412 2.017 1.00 93.25 275 VAL A O 1
ATOM 2178 N N . LEU A 1 276 ? -16.226 4.583 3.872 1.00 93.25 276 LEU A N 1
ATOM 2179 C CA . LEU A 1 276 ? -16.989 3.577 4.609 1.00 93.25 276 LEU A CA 1
ATOM 2180 C C . LEU A 1 276 ? -18.475 3.953 4.745 1.00 93.25 276 LEU A C 1
ATOM 2182 O O . LEU A 1 276 ? -19.332 3.079 4.686 1.00 93.25 276 LEU A O 1
ATOM 2186 N N . ARG A 1 277 ? -18.795 5.248 4.875 1.00 90.62 277 ARG A N 1
ATOM 2187 C CA . ARG A 1 277 ? -20.183 5.740 4.957 1.00 90.62 277 ARG A CA 1
ATOM 2188 C C . ARG A 1 277 ? -20.925 5.712 3.624 1.00 90.62 277 ARG A C 1
ATOM 2190 O O . ARG A 1 277 ? -22.151 5.680 3.630 1.00 90.62 277 ARG A O 1
ATOM 2197 N N . THR A 1 278 ? -20.209 5.769 2.504 1.00 88.06 278 THR A N 1
ATOM 2198 C CA . THR A 1 278 ? -20.805 5.771 1.158 1.00 88.06 278 THR A CA 1
ATOM 2199 C C . THR A 1 278 ? -20.777 4.400 0.490 1.00 88.06 278 THR A C 1
ATOM 2201 O O . THR A 1 278 ? -21.395 4.222 -0.558 1.00 88.06 278 THR A O 1
ATOM 2204 N N . THR A 1 279 ? -20.059 3.433 1.063 1.00 83.56 279 THR A N 1
ATOM 2205 C CA . THR A 1 279 ? -19.984 2.066 0.538 1.00 83.56 279 THR A CA 1
ATOM 2206 C C . THR A 1 279 ? -21.311 1.345 0.776 1.00 83.56 279 THR A C 1
ATOM 2208 O O . THR A 1 279 ? -21.960 1.528 1.806 1.00 83.56 279 THR A O 1
ATOM 2211 N N . CYS A 1 280 ? -21.731 0.521 -0.189 1.00 82.88 280 CYS A N 1
ATOM 2212 C CA . CYS A 1 280 ? -22.897 -0.347 -0.027 1.00 82.88 280 CYS A CA 1
ATOM 2213 C C . CYS A 1 280 ? -22.726 -1.264 1.194 1.00 82.88 280 CYS A C 1
ATOM 2215 O O . CYS A 1 280 ? -21.603 -1.572 1.589 1.00 82.88 280 CYS A O 1
ATOM 2217 N N . ALA A 1 281 ? -23.840 -1.715 1.778 1.00 90.69 281 ALA A N 1
ATOM 2218 C CA . ALA A 1 281 ? -23.811 -2.595 2.944 1.00 90.69 281 ALA A CA 1
ATOM 2219 C C . ALA A 1 281 ? -22.917 -3.828 2.668 1.00 90.69 281 ALA A C 1
ATOM 2221 O O . ALA A 1 281 ? -23.249 -4.616 1.778 1.00 90.69 281 ALA A O 1
ATOM 2222 N N . PRO A 1 282 ? -21.784 -3.993 3.380 1.00 92.69 282 PRO A N 1
ATOM 2223 C CA . PRO A 1 282 ? -20.825 -5.050 3.084 1.00 92.69 282 PRO A CA 1
ATOM 2224 C C . PRO A 1 282 ? -21.430 -6.416 3.409 1.00 92.69 282 PRO A C 1
ATOM 2226 O O . PRO A 1 282 ? -22.024 -6.602 4.474 1.00 92.69 282 PRO A O 1
ATOM 2229 N N . THR A 1 283 ? -21.263 -7.381 2.506 1.00 93.56 283 THR A N 1
ATOM 2230 C CA . THR A 1 283 ? -21.793 -8.747 2.668 1.00 93.56 283 THR A CA 1
ATOM 2231 C C . THR A 1 283 ? -20.767 -9.685 3.298 1.00 93.56 283 THR A C 1
ATOM 2233 O O . THR A 1 283 ? -21.122 -10.657 3.965 1.00 93.56 283 THR A O 1
ATOM 2236 N N . SER A 1 284 ? -19.483 -9.367 3.135 1.00 95.25 284 SER A N 1
ATOM 2237 C CA . SER A 1 284 ? -18.344 -10.105 3.664 1.00 95.25 284 SER A CA 1
ATOM 2238 C C . SER A 1 284 ? -17.375 -9.185 4.415 1.00 95.25 284 SER A C 1
ATOM 2240 O O . SER A 1 284 ? -17.419 -7.962 4.289 1.00 95.25 284 SER A O 1
ATOM 2242 N N . MET A 1 285 ? -16.459 -9.772 5.193 1.00 95.19 285 MET A N 1
ATOM 2243 C CA . MET A 1 285 ? -15.403 -9.006 5.867 1.00 95.19 285 MET A CA 1
ATOM 2244 C C . MET A 1 285 ? -14.476 -8.290 4.869 1.00 95.19 285 MET A C 1
ATOM 2246 O O . MET A 1 285 ? -14.049 -7.166 5.125 1.00 95.19 285 MET A O 1
ATOM 2250 N N . GLY A 1 286 ? -14.218 -8.914 3.713 1.00 91.44 286 GLY A N 1
ATOM 2251 C CA . GLY A 1 286 ? -13.376 -8.341 2.662 1.00 91.44 286 GLY A CA 1
ATOM 2252 C C . GLY A 1 286 ? -14.014 -7.136 1.966 1.00 91.44 286 GLY A C 1
ATOM 2253 O O . GLY A 1 286 ? -13.291 -6.296 1.437 1.00 91.44 286 GLY A O 1
ATOM 2254 N N . ASP A 1 287 ? -15.343 -7.014 2.024 1.00 92.31 287 ASP A N 1
ATOM 2255 C CA . ASP A 1 287 ? -16.088 -5.947 1.347 1.00 92.31 287 ASP A CA 1
ATOM 2256 C C . ASP A 1 287 ? -15.957 -4.599 2.072 1.00 92.31 287 ASP A C 1
ATOM 2258 O O . ASP A 1 287 ? -16.061 -3.550 1.443 1.00 92.31 287 ASP A O 1
ATOM 2262 N N . ILE A 1 288 ? -15.705 -4.618 3.389 1.00 94.44 288 ILE A N 1
ATOM 2263 C CA . ILE A 1 288 ? -15.721 -3.429 4.266 1.00 94.44 288 ILE A CA 1
ATOM 2264 C C . ILE A 1 288 ? -14.795 -2.325 3.747 1.00 94.44 288 ILE A C 1
ATOM 2266 O O . ILE A 1 288 ? -15.153 -1.150 3.741 1.00 94.44 288 ILE A O 1
ATOM 2270 N N . PHE A 1 289 ? -13.602 -2.715 3.302 1.00 93.69 289 PHE A N 1
ATOM 2271 C CA . PHE A 1 289 ? -12.605 -1.811 2.739 1.00 93.69 289 PHE A CA 1
ATOM 2272 C C . PHE A 1 289 ? -12.186 -2.239 1.332 1.00 93.69 289 PHE A C 1
ATOM 2274 O O . PHE A 1 289 ? -11.070 -1.946 0.912 1.00 93.69 289 PHE A O 1
ATOM 2281 N N . ALA A 1 290 ? -13.073 -2.898 0.578 1.00 90.06 290 ALA A N 1
ATOM 2282 C CA . ALA A 1 290 ? -12.794 -3.289 -0.805 1.00 90.06 290 ALA A CA 1
ATOM 2283 C C . ALA A 1 290 ? -12.323 -2.118 -1.699 1.00 90.06 290 ALA A C 1
ATOM 2285 O O . ALA A 1 290 ? -11.363 -2.317 -2.440 1.00 90.06 290 ALA A O 1
ATOM 2286 N N . PRO A 1 291 ? -12.861 -0.882 -1.585 1.00 89.19 291 PRO A N 1
ATOM 2287 C CA . PRO A 1 291 ? -12.339 0.267 -2.339 1.00 89.19 291 PRO A CA 1
ATOM 2288 C C . PRO A 1 291 ? -10.893 0.659 -1.988 1.00 89.19 291 PRO A C 1
ATOM 2290 O O . PRO A 1 291 ? -10.237 1.366 -2.745 1.00 89.19 291 PRO A O 1
ATOM 2293 N N . TRP A 1 292 ? -10.401 0.222 -0.826 1.00 89.50 292 TRP A N 1
ATOM 2294 C CA . TRP A 1 292 ? -9.023 0.407 -0.370 1.00 89.50 292 TRP A CA 1
ATOM 2295 C C . TRP A 1 292 ? -8.172 -0.840 -0.582 1.00 89.50 292 TRP A C 1
ATOM 2297 O O . TRP A 1 292 ? -7.005 -0.849 -0.185 1.00 89.50 292 TRP A O 1
ATOM 2307 N N . ALA A 1 293 ? -8.715 -1.909 -1.163 1.00 84.94 293 ALA A N 1
ATOM 2308 C CA . ALA A 1 293 ? -7.934 -3.098 -1.432 1.00 84.94 293 ALA A CA 1
ATOM 2309 C C . ALA A 1 293 ? -6.794 -2.750 -2.407 1.00 84.94 293 ALA A C 1
ATOM 2311 O O . ALA A 1 293 ? -6.982 -1.952 -3.328 1.00 84.94 293 ALA A O 1
ATOM 2312 N N . PRO A 1 294 ? -5.592 -3.306 -2.189 1.00 75.38 294 PRO A N 1
ATOM 2313 C CA . PRO A 1 294 ? -4.581 -3.408 -3.220 1.00 75.38 294 PRO A CA 1
ATOM 2314 C C . PRO A 1 294 ? -5.188 -3.832 -4.543 1.00 75.38 294 PRO A C 1
ATOM 2316 O O . PRO A 1 294 ? -6.099 -4.658 -4.580 1.00 75.38 294 PRO A O 1
ATOM 2319 N N . ILE A 1 295 ? -4.635 -3.276 -5.608 1.00 67.31 295 ILE A N 1
ATOM 2320 C CA . ILE A 1 295 ? -4.964 -3.649 -6.972 1.00 67.31 295 ILE A CA 1
ATOM 2321 C C . ILE A 1 295 ? -4.810 -5.177 -7.108 1.00 67.31 295 ILE A C 1
ATOM 2323 O O . ILE A 1 295 ? -4.003 -5.801 -6.416 1.00 67.31 295 ILE A O 1
ATOM 2327 N N . GLU A 1 296 ? -5.613 -5.804 -7.950 1.00 64.38 296 GLU A N 1
ATOM 2328 C CA . GLU A 1 296 ? -5.508 -7.235 -8.262 1.00 64.38 296 GLU A CA 1
ATOM 2329 C C . GLU A 1 296 ? -5.030 -7.436 -9.720 1.00 64.38 296 GLU A C 1
ATOM 2331 O O . GLU A 1 296 ? -4.412 -8.454 -10.033 1.00 64.38 296 GLU A O 1
ATOM 2336 N N . ASP A 1 297 ? -5.199 -6.419 -10.580 1.00 53.22 297 ASP A N 1
ATOM 2337 C CA . ASP A 1 297 ? -4.710 -6.333 -11.959 1.00 53.22 297 ASP A CA 1
ATOM 2338 C C . ASP A 1 297 ? -4.486 -4.874 -12.433 1.00 53.22 297 ASP A C 1
ATOM 2340 O O . ASP A 1 297 ? -5.095 -3.927 -11.946 1.00 53.22 297 ASP A O 1
ATOM 2344 N N . ASP A 1 298 ? -3.623 -4.658 -13.429 1.00 49.47 298 ASP A N 1
ATOM 2345 C CA . ASP A 1 298 ? -3.232 -3.309 -13.891 1.00 49.47 298 ASP A CA 1
ATOM 2346 C C . ASP A 1 298 ? -4.359 -2.469 -14.516 1.00 49.47 298 ASP A C 1
ATOM 2348 O O . ASP A 1 298 ? -4.208 -1.258 -14.703 1.00 49.47 298 ASP A O 1
ATOM 2352 N N . LEU A 1 299 ? -5.473 -3.125 -14.843 1.00 50.12 299 LEU A N 1
ATOM 2353 C CA . LEU A 1 299 ? -6.667 -2.561 -15.472 1.00 50.12 299 LEU A CA 1
ATOM 2354 C C . LEU A 1 299 ? -7.850 -2.463 -14.498 1.00 50.12 299 LEU A C 1
ATOM 2356 O O . LEU A 1 299 ? -8.949 -2.077 -14.900 1.00 50.12 299 LEU A O 1
ATOM 2360 N N . GLY A 1 300 ? -7.642 -2.814 -13.230 1.00 56.53 300 GLY A N 1
ATOM 2361 C CA . GLY A 1 300 ? -8.704 -2.877 -12.246 1.00 56.53 300 GLY A CA 1
ATOM 2362 C C . GLY A 1 300 ? -9.292 -1.504 -11.975 1.00 56.53 300 GLY A C 1
ATOM 2363 O O . GLY A 1 300 ? -8.577 -0.571 -11.614 1.00 56.53 300 GLY A O 1
ATOM 2364 N N . VAL A 1 301 ? -10.619 -1.403 -12.049 1.00 61.38 301 VAL A N 1
ATOM 2365 C CA . VAL A 1 301 ? -11.408 -0.206 -11.695 1.00 61.38 301 VAL A CA 1
ATOM 2366 C C . VAL A 1 301 ? -11.007 0.362 -10.320 1.00 61.38 301 VAL A C 1
ATOM 2368 O O . VAL A 1 301 ? -11.031 1.570 -10.096 1.00 61.38 301 VAL A O 1
ATOM 2371 N N . ASN A 1 302 ? -10.549 -0.499 -9.406 1.00 71.56 302 ASN A N 1
ATOM 2372 C CA . ASN A 1 302 ? -10.095 -0.105 -8.074 1.00 71.56 302 ASN A CA 1
ATOM 2373 C C . ASN A 1 302 ? -8.772 0.682 -8.069 1.00 71.56 302 ASN A C 1
ATOM 2375 O O . ASN A 1 302 ? -8.546 1.438 -7.127 1.00 71.56 302 ASN A O 1
ATOM 2379 N N . LYS A 1 303 ? -7.918 0.556 -9.097 1.00 76.69 303 LYS A N 1
ATOM 2380 C CA . LYS A 1 303 ? -6.668 1.328 -9.228 1.00 76.69 303 LYS A CA 1
ATOM 2381 C C . LYS A 1 303 ? -6.964 2.817 -9.307 1.00 76.69 303 LYS A C 1
ATOM 2383 O O . LYS A 1 303 ? -6.460 3.584 -8.495 1.00 76.69 303 LYS A O 1
ATOM 2388 N N . GLU A 1 304 ? -7.826 3.212 -10.239 1.00 80.94 304 GLU A N 1
ATOM 2389 C CA . GLU A 1 304 ? -8.195 4.616 -10.441 1.00 80.94 304 GLU A CA 1
ATOM 2390 C C . GLU A 1 304 ? -8.921 5.189 -9.219 1.00 80.94 304 GLU A C 1
ATOM 2392 O O . GLU A 1 304 ? -8.653 6.316 -8.808 1.00 80.94 304 GLU A O 1
ATOM 2397 N N . ILE A 1 305 ? -9.787 4.389 -8.588 1.00 87.38 305 ILE A N 1
ATOM 2398 C CA . ILE A 1 305 ? -10.505 4.783 -7.369 1.00 87.38 305 ILE A CA 1
ATOM 2399 C C . ILE A 1 305 ? -9.529 5.035 -6.216 1.00 87.38 305 ILE A C 1
ATOM 2401 O O . ILE A 1 305 ? -9.590 6.080 -5.565 1.00 87.38 305 ILE A O 1
ATOM 2405 N N . ARG A 1 306 ? -8.621 4.091 -5.954 1.00 89.06 306 ARG A N 1
ATOM 2406 C CA . ARG A 1 306 ? -7.667 4.186 -4.847 1.00 89.06 306 ARG A CA 1
ATOM 2407 C C . ARG A 1 306 ? -6.648 5.304 -5.087 1.00 89.06 306 ARG A C 1
ATOM 2409 O O . ARG A 1 306 ? -6.360 6.055 -4.158 1.00 89.06 306 ARG A O 1
ATOM 2416 N N . GLU A 1 307 ? -6.190 5.486 -6.324 1.00 89.62 307 GLU A N 1
ATOM 2417 C CA . GLU A 1 307 ? -5.342 6.615 -6.728 1.00 89.62 307 GLU A CA 1
ATOM 2418 C C . GLU A 1 307 ? -6.051 7.959 -6.485 1.00 89.62 307 GLU A C 1
ATOM 2420 O O . GLU A 1 307 ? -5.496 8.850 -5.837 1.00 89.62 307 GLU A O 1
ATOM 2425 N N . ALA A 1 308 ? -7.321 8.085 -6.889 1.00 91.56 308 ALA A N 1
ATOM 2426 C CA . ALA A 1 308 ? -8.123 9.275 -6.609 1.00 91.56 308 ALA A CA 1
ATOM 2427 C C . ALA A 1 308 ? -8.285 9.520 -5.099 1.00 91.56 308 ALA A C 1
ATOM 2429 O O . ALA A 1 308 ? -8.181 10.658 -4.634 1.00 91.56 308 ALA A O 1
ATOM 2430 N N . PHE A 1 309 ? -8.477 8.463 -4.304 1.00 95.31 309 PHE A N 1
ATOM 2431 C CA . PHE A 1 309 ? -8.551 8.598 -2.851 1.00 95.31 309 PHE A CA 1
ATOM 2432 C C . PHE A 1 309 ? -7.251 9.130 -2.257 1.00 95.31 309 PHE A C 1
ATOM 2434 O O . PHE A 1 309 ? -7.312 10.041 -1.432 1.00 95.31 309 PHE A O 1
ATOM 2441 N N . PHE A 1 310 ? -6.090 8.620 -2.668 1.00 95.25 310 PHE A N 1
ATOM 2442 C CA . PHE A 1 310 ? -4.810 9.105 -2.150 1.00 95.25 310 PHE A CA 1
ATOM 2443 C C . PHE A 1 310 ? -4.447 10.508 -2.657 1.00 95.25 310 PHE A C 1
ATOM 2445 O O . PHE A 1 310 ? -3.835 11.273 -1.910 1.00 95.25 310 PHE A O 1
ATOM 2452 N N . ALA A 1 311 ? -4.904 10.912 -3.845 1.00 94.62 311 ALA A N 1
ATOM 2453 C CA . ALA A 1 311 ? -4.818 12.303 -4.300 1.00 94.62 311 ALA A CA 1
ATOM 2454 C C . ALA A 1 311 ? -5.645 13.262 -3.415 1.00 94.62 311 ALA A C 1
ATOM 2456 O O . ALA A 1 311 ? -5.196 14.362 -3.069 1.00 94.62 311 ALA A O 1
ATOM 2457 N N . GLU A 1 312 ? -6.837 12.841 -2.985 1.00 96.62 312 GLU A N 1
ATOM 2458 C CA . GLU A 1 312 ? -7.635 13.592 -2.010 1.00 96.62 312 GLU A CA 1
ATOM 2459 C C . GLU A 1 312 ? -6.983 13.619 -0.621 1.00 96.62 312 GLU A C 1
ATOM 2461 O O . GLU A 1 312 ? -6.976 14.668 0.028 1.00 96.62 312 GLU A O 1
ATOM 2466 N N . VAL A 1 313 ? -6.401 12.500 -0.168 1.00 97.88 313 VAL A N 1
ATOM 2467 C CA . VAL A 1 313 ? -5.643 12.434 1.096 1.00 97.88 313 VAL A CA 1
ATOM 2468 C C . VAL A 1 313 ? -4.481 13.425 1.070 1.00 97.88 313 VAL A C 1
ATOM 2470 O O . VAL A 1 313 ? -4.337 14.212 2.006 1.00 97.88 313 VAL A O 1
ATOM 2473 N N . TYR A 1 314 ? -3.706 13.451 -0.016 1.00 96.38 314 TYR A N 1
ATOM 2474 C CA . TYR A 1 314 ? -2.631 14.422 -0.226 1.00 96.38 314 TYR A CA 1
ATOM 2475 C C . TYR A 1 314 ? -3.138 15.867 -0.127 1.00 96.38 314 TYR A C 1
ATOM 2477 O O . TYR A 1 314 ? -2.609 16.669 0.646 1.00 96.38 314 TYR A O 1
ATOM 2485 N N . THR A 1 315 ? -4.208 16.185 -0.859 1.00 96.69 315 THR A N 1
ATOM 2486 C CA . THR A 1 315 ? -4.791 17.535 -0.900 1.00 96.69 315 THR A CA 1
ATOM 2487 C C . THR A 1 315 ? -5.279 17.974 0.482 1.00 96.69 315 THR A C 1
ATOM 2489 O O . THR A 1 315 ? -5.052 19.111 0.909 1.00 96.69 315 THR A O 1
ATOM 2492 N N . TYR A 1 316 ? -5.926 17.073 1.220 1.00 97.69 316 TYR A N 1
ATOM 2493 C CA . TYR A 1 316 ? -6.410 17.374 2.560 1.00 97.69 316 TYR A CA 1
ATOM 2494 C C . TYR A 1 316 ? -5.264 17.529 3.566 1.00 97.69 316 TYR A C 1
ATOM 2496 O O . TYR A 1 316 ? -5.298 18.452 4.377 1.00 97.69 316 TYR A O 1
ATOM 2504 N N . ALA A 1 317 ? -4.215 16.708 3.487 1.00 97.31 317 ALA A N 1
ATOM 2505 C CA . ALA A 1 317 ? -3.033 16.864 4.334 1.00 97.31 317 ALA A CA 1
ATOM 2506 C C . ALA A 1 317 ? -2.318 18.209 4.087 1.00 97.31 317 ALA A C 1
ATOM 2508 O O . ALA A 1 317 ? -1.902 18.874 5.038 1.00 97.31 317 ALA A O 1
ATOM 2509 N N . GLU A 1 318 ? -2.241 18.667 2.833 1.00 96.25 318 GLU A N 1
ATOM 2510 C CA . GLU A 1 318 ? -1.754 20.016 2.504 1.00 96.25 318 GLU A CA 1
ATOM 2511 C C . GLU A 1 318 ? -2.667 21.118 3.049 1.00 96.25 318 GLU A C 1
ATOM 2513 O O . GLU A 1 318 ? -2.184 22.146 3.523 1.00 96.25 318 GLU A O 1
ATOM 2518 N N . THR A 1 319 ? -3.981 20.901 3.028 1.00 96.81 319 THR A N 1
ATOM 2519 C CA . THR A 1 319 ? -4.950 21.839 3.607 1.00 96.81 319 THR A CA 1
ATOM 2520 C C . THR A 1 319 ? -4.742 21.973 5.114 1.00 96.81 319 THR A C 1
ATOM 2522 O O . THR A 1 319 ? -4.673 23.097 5.607 1.00 96.81 319 THR A O 1
ATOM 2525 N N . LEU A 1 320 ? -4.549 20.857 5.832 1.00 96.69 320 LEU A N 1
ATOM 2526 C CA . LEU A 1 320 ? -4.192 20.877 7.256 1.00 96.69 320 LEU A CA 1
ATOM 2527 C C . LEU A 1 320 ? -2.918 21.702 7.474 1.00 96.69 320 LEU A C 1
ATOM 2529 O O . LEU A 1 320 ? -2.915 22.632 8.272 1.00 96.69 320 LEU A O 1
ATOM 2533 N N . ARG A 1 321 ? -1.860 21.447 6.696 1.00 95.31 321 ARG A N 1
ATOM 2534 C CA . ARG A 1 321 ? -0.601 22.209 6.775 1.00 95.31 321 ARG A CA 1
ATOM 2535 C C . ARG A 1 321 ? -0.793 23.716 6.590 1.00 95.31 321 ARG A C 1
ATOM 2537 O O . ARG A 1 321 ? -0.087 24.505 7.214 1.00 95.31 321 ARG A O 1
ATOM 2544 N N . LEU A 1 322 ? -1.674 24.114 5.674 1.00 94.50 322 LEU A N 1
ATOM 2545 C CA . LEU A 1 322 ? -1.860 25.508 5.277 1.00 94.50 322 LEU A CA 1
ATOM 2546 C C . LEU A 1 322 ? -2.844 26.268 6.153 1.00 94.50 322 LEU A C 1
ATOM 2548 O O . LEU A 1 322 ? -2.677 27.477 6.282 1.00 94.50 322 LEU A O 1
ATOM 2552 N N . LEU A 1 323 ? -3.851 25.610 6.723 1.00 95.44 323 LEU A N 1
ATOM 2553 C CA . LEU A 1 323 ? -4.970 26.283 7.386 1.00 95.44 323 LEU A CA 1
ATOM 2554 C C . LEU A 1 323 ? -5.081 25.965 8.875 1.00 95.44 323 LEU A C 1
ATOM 2556 O O . LEU A 1 323 ? -5.577 26.807 9.618 1.00 95.44 323 LEU A O 1
ATOM 2560 N N . GLU A 1 324 ? -4.606 24.803 9.325 1.00 94.88 324 GLU A N 1
ATOM 2561 C CA . GLU A 1 324 ? -4.741 24.403 10.724 1.00 94.88 324 GLU A CA 1
ATOM 2562 C C . GLU A 1 324 ? -3.546 24.890 11.558 1.00 94.88 324 GLU A C 1
ATOM 2564 O O . GLU A 1 324 ? -2.407 24.474 11.304 1.00 94.88 324 GLU A O 1
ATOM 2569 N N . PRO A 1 325 ? -3.765 25.727 12.593 1.00 92.62 325 PRO A N 1
ATOM 2570 C CA . PRO A 1 325 ? -2.683 26.296 13.401 1.00 92.62 325 PRO A CA 1
ATOM 2571 C C . PRO A 1 325 ? -1.764 25.244 14.035 1.00 92.62 325 PRO A C 1
ATOM 2573 O O . PRO A 1 325 ? -0.552 25.448 14.137 1.00 92.62 325 PRO A O 1
ATOM 2576 N N . ASP A 1 326 ? -2.326 24.096 14.417 1.00 91.94 326 ASP A N 1
ATOM 2577 C CA . ASP A 1 326 ? -1.578 22.976 14.988 1.00 91.94 326 ASP A CA 1
ATOM 2578 C C . ASP A 1 326 ? -0.543 22.397 14.008 1.00 91.94 326 ASP A C 1
ATOM 2580 O O . ASP A 1 326 ? 0.541 21.980 14.412 1.00 91.94 326 ASP A O 1
ATOM 2584 N N . PHE A 1 327 ? -0.823 22.430 12.704 1.00 92.62 327 PHE A N 1
ATOM 2585 C CA . PHE A 1 327 ? 0.062 21.886 11.670 1.00 92.62 327 PHE A CA 1
ATOM 2586 C C . PHE A 1 327 ? 1.000 22.935 11.051 1.00 92.62 327 PHE A C 1
ATOM 2588 O O . PHE A 1 327 ? 1.934 22.577 10.331 1.00 92.62 327 PHE A O 1
ATOM 2595 N N . GLN A 1 328 ? 0.809 24.220 11.363 1.00 90.62 328 GLN A N 1
ATOM 2596 C CA . GLN A 1 328 ? 1.664 25.325 10.910 1.00 90.62 328 GLN A CA 1
ATOM 2597 C C . GLN A 1 328 ? 2.877 25.585 11.817 1.00 90.62 328 GLN A C 1
ATOM 2599 O O . GLN A 1 328 ? 3.741 26.404 11.475 1.00 90.62 328 GLN A O 1
ATOM 2604 N N . LYS A 1 329 ? 2.958 24.936 12.987 1.00 83.88 329 LYS A N 1
ATOM 2605 C CA . LYS A 1 329 ? 4.057 25.174 13.931 1.00 83.88 329 LYS A CA 1
ATOM 2606 C C . LYS A 1 329 ? 5.406 24.870 13.280 1.00 83.88 329 LYS A C 1
ATOM 2608 O O . LYS A 1 329 ? 5.659 23.768 12.799 1.00 83.88 329 LYS A O 1
ATOM 2613 N N . LYS A 1 330 ? 6.293 25.867 13.282 1.00 77.12 330 LYS A N 1
ATOM 2614 C CA . LYS A 1 330 ? 7.673 25.723 12.801 1.00 77.12 330 LYS A CA 1
ATOM 2615 C C . LYS A 1 330 ? 8.513 24.955 13.824 1.00 77.12 330 LYS A C 1
ATOM 2617 O O . LYS A 1 330 ? 8.242 25.031 15.020 1.00 77.12 330 LYS A O 1
ATOM 2622 N N . ALA A 1 331 ? 9.564 24.276 13.356 1.00 63.16 331 ALA A N 1
ATOM 2623 C CA . ALA A 1 331 ? 10.595 23.663 14.196 1.00 63.16 331 ALA A CA 1
ATOM 2624 C C . ALA A 1 331 ? 11.351 24.716 15.021 1.00 63.16 331 ALA A C 1
ATOM 2626 O O . ALA A 1 331 ? 12.460 25.119 14.675 1.00 63.16 331 ALA A O 1
ATOM 2627 N N . SER A 1 332 ? 10.773 25.195 16.114 1.00 55.25 332 SER A N 1
ATOM 2628 C CA . SER A 1 332 ? 11.495 25.970 17.118 1.00 55.25 332 SER A CA 1
ATOM 2629 C C . SER A 1 332 ? 11.644 25.111 18.368 1.00 55.25 332 SER A C 1
ATOM 2631 O O . SER A 1 332 ? 10.721 25.046 19.172 1.00 55.25 332 SER A O 1
ATOM 2633 N N . ARG A 1 333 ? 12.814 24.462 18.505 1.00 57.09 333 ARG A N 1
ATOM 2634 C CA . ARG A 1 333 ? 13.149 23.451 19.535 1.00 57.09 333 ARG A CA 1
ATOM 2635 C C . ARG A 1 333 ? 12.213 22.232 19.517 1.00 57.09 333 ARG A C 1
ATOM 2637 O O . ARG A 1 333 ? 11.169 22.253 18.878 1.00 57.09 333 ARG A O 1
ATOM 2644 N N . GLU A 1 334 ? 12.666 21.124 20.103 1.00 64.50 334 GLU A N 1
ATOM 2645 C CA . GLU A 1 334 ? 11.946 19.846 20.095 1.00 64.50 334 GLU A CA 1
ATOM 2646 C C . GLU A 1 334 ? 10.486 20.041 20.506 1.00 64.50 334 GLU A C 1
ATOM 2648 O O . GLU A 1 334 ? 10.173 20.405 21.637 1.00 64.50 334 GLU A O 1
ATOM 2653 N N . VAL A 1 335 ? 9.594 19.831 19.546 1.00 71.81 335 VAL A N 1
ATOM 2654 C CA . VAL A 1 335 ? 8.160 19.796 19.782 1.00 71.81 335 VAL A CA 1
ATOM 2655 C C . VAL A 1 335 ? 7.890 18.642 20.753 1.00 71.81 335 VAL A C 1
ATOM 2657 O O . VAL A 1 335 ? 8.278 17.505 20.472 1.00 71.81 335 VAL A O 1
ATOM 2660 N N . SER A 1 336 ? 7.291 18.940 21.911 1.00 84.81 336 SER A N 1
ATOM 2661 C CA . SER A 1 336 ? 7.073 17.952 22.973 1.00 84.81 336 SER A CA 1
ATOM 2662 C C . SER A 1 336 ? 6.091 16.861 22.542 1.00 84.81 336 SER A C 1
ATOM 2664 O O . SER A 1 336 ? 5.226 17.083 21.694 1.00 84.81 336 SER A O 1
ATOM 2666 N N . GLU A 1 337 ? 6.181 15.678 23.156 1.00 86.69 337 GLU A N 1
ATOM 2667 C CA . GLU A 1 337 ? 5.185 14.621 22.929 1.00 86.69 337 GLU A CA 1
ATOM 2668 C C . GLU A 1 337 ? 3.778 15.089 23.274 1.00 86.69 337 GLU A C 1
ATOM 2670 O O . GLU A 1 337 ? 2.856 14.806 22.518 1.00 86.69 337 GLU A O 1
ATOM 2675 N N . ASP A 1 338 ? 3.622 15.888 24.332 1.00 88.69 338 ASP A N 1
ATOM 2676 C CA . ASP A 1 338 ? 2.339 16.474 24.733 1.00 88.69 338 ASP A CA 1
ATOM 2677 C C . ASP A 1 338 ? 1.677 17.280 23.614 1.00 88.69 338 ASP A C 1
ATOM 2679 O O . ASP A 1 338 ? 0.452 17.285 23.468 1.00 88.69 338 ASP A O 1
ATOM 2683 N N . PHE A 1 339 ? 2.476 17.931 22.769 1.00 90.62 339 PHE A N 1
ATOM 2684 C CA . PHE A 1 339 ? 1.938 18.615 21.607 1.00 90.62 339 PHE A CA 1
ATOM 2685 C C . PHE A 1 339 ? 1.376 17.638 20.570 1.00 90.62 339 PHE A C 1
ATOM 2687 O O . PHE A 1 339 ? 0.249 17.813 20.112 1.00 90.62 339 PHE A O 1
ATOM 2694 N N . TYR A 1 340 ? 2.113 16.579 20.232 1.00 90.94 340 TYR A N 1
ATOM 2695 C CA . TYR A 1 340 ? 1.611 15.544 19.325 1.00 90.94 340 TYR A CA 1
ATOM 2696 C C . TYR A 1 340 ? 0.392 14.823 19.902 1.00 90.94 340 TYR A C 1
ATOM 2698 O O . TYR A 1 340 ? -0.560 14.568 19.171 1.00 90.94 340 TYR A O 1
ATOM 2706 N N . ARG A 1 341 ? 0.375 14.571 21.215 1.00 91.56 341 ARG A N 1
ATOM 2707 C CA . ARG A 1 341 ? -0.788 14.053 21.948 1.00 91.56 341 ARG A CA 1
ATOM 2708 C C . ARG A 1 341 ? -2.006 14.951 21.769 1.00 91.56 341 ARG A C 1
ATOM 2710 O O . ARG A 1 341 ? -3.089 14.454 21.486 1.00 91.56 341 ARG A O 1
ATOM 2717 N N . THR A 1 342 ? -1.814 16.266 21.864 1.00 93.12 342 THR A N 1
ATOM 2718 C CA . THR A 1 342 ? -2.882 17.255 21.660 1.00 93.12 342 THR A CA 1
ATOM 2719 C C . THR A 1 342 ? -3.429 17.175 20.237 1.00 93.12 342 THR A C 1
ATOM 2721 O O . THR A 1 342 ? -4.640 17.119 20.052 1.00 93.12 342 THR A O 1
ATOM 2724 N N . ILE A 1 343 ? -2.556 17.081 19.229 1.00 94.19 343 ILE A N 1
ATOM 2725 C CA . ILE A 1 343 ? -2.982 16.911 17.833 1.00 94.19 343 ILE A CA 1
ATOM 2726 C C . ILE A 1 343 ? -3.746 15.601 17.645 1.00 94.19 343 ILE A C 1
ATOM 2728 O O . ILE A 1 343 ? -4.809 15.596 17.024 1.00 94.19 343 ILE A O 1
ATOM 2732 N N . ILE A 1 344 ? -3.222 14.492 18.175 1.00 93.81 344 ILE A N 1
ATOM 2733 C CA . ILE A 1 344 ? -3.868 13.181 18.073 1.00 93.81 344 ILE A CA 1
ATOM 2734 C C . ILE A 1 344 ? -5.263 13.249 18.692 1.00 93.81 344 ILE A C 1
ATOM 2736 O O . ILE A 1 344 ? -6.223 12.864 18.033 1.00 93.81 344 ILE A O 1
ATOM 2740 N N . MET A 1 345 ? -5.394 13.797 19.898 1.00 92.75 345 MET A N 1
ATOM 2741 C CA . MET A 1 345 ? -6.675 13.904 20.594 1.00 92.75 345 MET A CA 1
ATOM 2742 C C . MET A 1 345 ? -7.674 14.824 19.891 1.00 92.75 345 MET A C 1
ATOM 2744 O O . MET A 1 345 ? -8.854 14.491 19.822 1.00 92.75 345 MET A O 1
ATOM 2748 N N . SER A 1 346 ? -7.219 15.953 19.350 1.00 94.50 346 SER A N 1
ATOM 2749 C CA . SER A 1 346 ? -8.101 16.935 18.711 1.00 94.50 346 SER A CA 1
ATOM 2750 C C . SER A 1 346 ? -8.527 16.529 17.300 1.00 94.50 346 SER A C 1
ATOM 2752 O O . SER A 1 346 ? -9.663 16.787 16.909 1.00 94.50 346 SER A O 1
ATOM 2754 N N . HIS A 1 347 ? -7.638 15.894 16.529 1.00 95.75 347 HIS A N 1
ATOM 2755 C CA . HIS A 1 347 ? -7.845 15.688 15.089 1.00 95.75 347 HIS A CA 1
ATOM 2756 C C . HIS A 1 347 ? -7.998 14.223 14.686 1.00 95.75 347 HIS A C 1
ATOM 2758 O O . HIS A 1 347 ? -8.816 13.912 13.822 1.00 95.75 347 HIS A O 1
ATOM 2764 N N . LEU A 1 348 ? -7.224 13.309 15.278 1.00 94.44 348 LEU A N 1
ATOM 2765 C CA . LEU A 1 348 ? -7.172 11.911 14.834 1.00 94.44 348 LEU A CA 1
ATOM 2766 C C . LEU A 1 348 ? -8.097 10.996 15.642 1.00 94.44 348 LEU A C 1
ATOM 2768 O O . LEU A 1 348 ? -8.822 10.187 15.067 1.00 94.44 348 LEU A O 1
ATOM 2772 N N . PHE A 1 349 ? -8.103 11.128 16.965 1.00 92.69 349 PHE A N 1
ATOM 2773 C CA . PHE A 1 349 ? -8.894 10.296 17.867 1.00 92.69 349 PHE A CA 1
ATOM 2774 C C . PHE A 1 349 ? -10.405 10.344 17.570 1.00 92.69 349 PHE A C 1
ATOM 2776 O O . PHE A 1 349 ? -11.015 9.275 17.500 1.00 92.69 349 PHE A O 1
ATOM 2783 N N . PRO A 1 350 ? -11.026 11.505 17.262 1.00 93.88 350 PRO A N 1
ATOM 2784 C CA . PRO A 1 350 ? -12.435 11.543 16.871 1.00 93.88 350 PRO A CA 1
ATOM 2785 C C . PRO A 1 350 ? -12.725 10.725 15.605 1.00 93.88 350 PRO A C 1
ATOM 2787 O O . PRO A 1 350 ? -13.762 10.069 15.518 1.00 93.88 350 PRO A O 1
ATOM 2790 N N . LEU A 1 351 ? -11.797 10.719 14.640 1.00 94.75 351 LEU A N 1
ATOM 2791 C CA . LEU A 1 351 ? -11.920 9.934 13.408 1.00 94.75 351 LEU A CA 1
ATOM 2792 C C . LEU A 1 351 ? -11.781 8.434 13.686 1.00 94.75 351 LEU A C 1
ATOM 2794 O O . LEU A 1 351 ? -12.537 7.639 13.129 1.00 94.75 351 LEU A O 1
ATOM 2798 N N . ILE A 1 352 ? -10.849 8.048 14.561 1.00 92.19 352 ILE A N 1
ATOM 2799 C CA . ILE A 1 352 ? -10.671 6.656 14.994 1.00 92.19 352 ILE A CA 1
ATOM 2800 C C . ILE A 1 352 ? -11.932 6.151 15.703 1.00 92.19 352 ILE A C 1
ATOM 2802 O O . ILE A 1 352 ? -12.429 5.085 15.346 1.00 92.19 352 ILE A O 1
ATOM 2806 N N . ASN A 1 353 ? -12.501 6.924 16.631 1.00 90.56 353 ASN A N 1
ATOM 2807 C CA . ASN A 1 353 ? -13.738 6.552 17.328 1.00 90.56 353 ASN A CA 1
ATOM 2808 C C . ASN A 1 353 ? -14.927 6.459 16.375 1.00 90.56 353 ASN A C 1
ATOM 2810 O O . ASN A 1 353 ? -15.710 5.511 16.435 1.00 90.56 353 ASN A O 1
ATOM 2814 N N . GLN A 1 354 ? -15.045 7.409 15.445 1.00 92.12 354 GLN A N 1
ATOM 2815 C CA . GLN A 1 354 ? -16.078 7.358 14.417 1.00 92.12 354 GLN A CA 1
ATOM 2816 C C . GLN A 1 354 ? -15.957 6.088 13.563 1.00 92.12 354 GLN A C 1
ATOM 2818 O O . GLN A 1 354 ? -16.965 5.438 13.281 1.00 92.12 354 GLN A O 1
ATOM 2823 N N . LEU A 1 355 ? -14.738 5.729 13.157 1.00 93.12 355 LEU A N 1
ATOM 2824 C CA . LEU A 1 355 ? -14.473 4.500 12.414 1.00 93.12 355 LEU A CA 1
ATOM 2825 C C . LEU A 1 355 ? -14.792 3.260 13.244 1.00 93.12 355 LEU A C 1
ATOM 2827 O O . LEU A 1 355 ? -15.448 2.361 12.729 1.00 93.12 355 LEU A O 1
ATOM 2831 N N . ALA A 1 356 ? -14.377 3.215 14.510 1.00 92.19 356 ALA A N 1
ATOM 2832 C CA . ALA A 1 356 ? -14.668 2.108 15.415 1.00 92.19 356 ALA A CA 1
ATOM 2833 C C . ALA A 1 356 ? -16.179 1.851 15.508 1.00 92.19 356 ALA A C 1
ATOM 2835 O O . ALA A 1 356 ? -16.628 0.736 15.233 1.00 92.19 356 ALA A O 1
ATOM 2836 N N . HIS A 1 357 ? -16.963 2.901 15.771 1.00 91.44 357 HIS A N 1
ATOM 2837 C CA . HIS A 1 357 ? -18.422 2.825 15.824 1.00 91.44 357 HIS A CA 1
ATOM 2838 C C . HIS A 1 357 ? -19.051 2.401 14.499 1.00 91.44 357 HIS A C 1
ATOM 2840 O O . HIS A 1 357 ? -19.934 1.540 14.478 1.00 91.44 357 HIS A O 1
ATOM 2846 N N . ALA A 1 358 ? -18.585 2.961 13.380 1.00 93.44 358 ALA A N 1
ATOM 2847 C CA . ALA A 1 358 ? -19.073 2.570 12.064 1.00 93.44 358 ALA A CA 1
ATOM 2848 C C . ALA A 1 358 ? -18.807 1.081 11.794 1.00 93.44 358 ALA A C 1
ATOM 2850 O O . ALA A 1 358 ? -19.717 0.369 11.379 1.00 93.44 358 ALA A O 1
ATOM 2851 N N . ILE A 1 359 ? -17.596 0.601 12.091 1.00 94.44 359 ILE A N 1
ATOM 2852 C CA . ILE A 1 359 ? -17.156 -0.784 11.877 1.00 94.44 359 ILE A CA 1
ATOM 2853 C C . ILE A 1 359 ? -17.940 -1.770 12.751 1.00 94.44 359 ILE A C 1
ATOM 2855 O O . ILE A 1 359 ? -18.379 -2.803 12.248 1.00 94.44 359 ILE A O 1
ATOM 2859 N N . GLN A 1 360 ? -18.164 -1.460 14.031 1.00 92.50 360 GLN A N 1
ATOM 2860 C CA . GLN A 1 360 ? -19.000 -2.277 14.929 1.00 92.50 360 GLN A CA 1
ATOM 2861 C C . GLN A 1 360 ? -20.425 -2.443 14.404 1.00 92.50 360 GLN A C 1
ATOM 2863 O O . GLN A 1 360 ? -21.053 -3.483 14.598 1.00 92.50 360 GLN A O 1
ATOM 2868 N N . GLY A 1 361 ? -20.941 -1.411 13.734 1.00 92.56 361 GLY A N 1
ATOM 2869 C CA . GLY A 1 361 ? -22.272 -1.411 13.147 1.00 92.56 361 GLY A CA 1
ATOM 2870 C C . GLY A 1 361 ? -22.447 -2.394 11.987 1.00 92.56 361 GLY A C 1
ATOM 2871 O O . GLY A 1 361 ? -23.589 -2.766 11.700 1.00 92.56 361 GLY A O 1
ATOM 2872 N N . LEU A 1 362 ? -21.357 -2.834 11.350 1.00 95.50 362 LEU A N 1
ATOM 2873 C CA . LEU A 1 362 ? -21.389 -3.628 10.121 1.00 95.50 362 LEU A CA 1
ATOM 2874 C C . LEU A 1 362 ? -21.743 -5.093 10.388 1.00 95.50 362 LEU A C 1
ATOM 2876 O O . LEU A 1 362 ? -21.190 -5.742 11.278 1.00 95.50 362 LEU A O 1
ATOM 2880 N N . GLU A 1 363 ? -22.621 -5.642 9.550 1.00 96.56 363 GLU A N 1
ATOM 2881 C CA . GLU A 1 363 ? -23.132 -7.008 9.699 1.00 96.56 363 GLU A CA 1
ATOM 2882 C C . GLU A 1 363 ? -22.032 -8.088 9.695 1.00 96.56 363 GLU A C 1
ATOM 2884 O O . GLU A 1 363 ? -22.041 -8.934 10.594 1.00 96.56 363 GLU A O 1
ATOM 2889 N N . PRO A 1 364 ? -21.012 -8.054 8.807 1.00 96.88 364 PRO A N 1
ATOM 2890 C CA . PRO A 1 364 ? -19.935 -9.047 8.842 1.00 96.88 364 PRO A CA 1
ATOM 2891 C C . PRO A 1 364 ? -19.148 -9.046 10.163 1.00 96.88 364 PRO A C 1
ATOM 2893 O O . PRO A 1 364 ? -18.695 -10.098 10.626 1.00 96.88 364 PRO A O 1
ATOM 2896 N N . VAL A 1 365 ? -19.006 -7.877 10.797 1.00 95.94 365 VAL A N 1
ATOM 2897 C CA . VAL A 1 365 ? -18.320 -7.722 12.088 1.00 95.94 365 VAL A CA 1
ATOM 2898 C C . VAL A 1 365 ? -19.186 -8.273 13.214 1.00 95.94 365 VAL A C 1
ATOM 2900 O O . VAL A 1 365 ? -18.709 -9.110 13.986 1.00 95.94 365 VAL A O 1
ATOM 2903 N N . LYS A 1 366 ? -20.470 -7.899 13.264 1.00 95.44 366 LYS A N 1
ATOM 2904 C CA . LYS A 1 366 ? -21.445 -8.428 14.234 1.00 95.44 366 LYS A CA 1
ATOM 2905 C C . LYS A 1 366 ? -21.565 -9.947 14.158 1.00 95.44 366 LYS A C 1
ATOM 2907 O O . LYS A 1 366 ? -21.477 -10.625 15.182 1.00 95.44 366 LYS A O 1
ATOM 2912 N N . ALA A 1 367 ? -21.676 -10.503 12.953 1.00 95.94 367 ALA A N 1
ATOM 2913 C CA . ALA A 1 367 ? -21.750 -11.943 12.737 1.00 95.94 367 ALA A CA 1
ATOM 2914 C C . ALA A 1 367 ? -20.490 -12.666 13.246 1.00 95.94 367 ALA A C 1
ATOM 2916 O O . ALA A 1 367 ? -20.583 -13.709 13.908 1.00 95.94 367 ALA A O 1
ATOM 2917 N N . LYS A 1 368 ? -19.298 -12.103 12.991 1.00 95.25 368 LYS A N 1
ATOM 2918 C CA . LYS A 1 368 ? -18.038 -12.650 13.514 1.00 95.25 368 LYS A CA 1
ATOM 2919 C C . LYS A 1 368 ? -17.971 -12.563 15.040 1.00 95.25 368 LYS A C 1
ATOM 2921 O O . LYS A 1 368 ? -17.580 -13.549 15.669 1.00 95.25 368 LYS A O 1
ATOM 2926 N N . ARG A 1 369 ? -18.380 -11.439 15.633 1.00 93.00 369 ARG A N 1
ATOM 2927 C CA . ARG A 1 369 ? -18.467 -11.258 17.090 1.00 93.00 369 ARG A CA 1
ATOM 2928 C C . ARG A 1 369 ? -19.384 -12.291 17.729 1.00 93.00 369 ARG A C 1
ATOM 2930 O O . ARG A 1 369 ? -18.907 -13.092 18.523 1.00 93.00 369 ARG A O 1
ATOM 2937 N N . ALA A 1 370 ? -20.619 -12.414 17.250 1.00 93.19 370 ALA A N 1
ATOM 2938 C CA . ALA A 1 370 ? -21.574 -13.404 17.742 1.00 93.19 370 ALA A CA 1
ATOM 2939 C C . ALA A 1 370 ? -21.064 -14.854 17.614 1.00 93.19 370 ALA A C 1
ATOM 2941 O O . ALA A 1 370 ? -21.404 -15.726 18.416 1.00 93.19 370 ALA A O 1
ATOM 2942 N N . LYS A 1 371 ? -20.245 -15.162 16.598 1.00 93.88 371 LYS A N 1
ATOM 2943 C CA . LYS A 1 371 ? -19.580 -16.470 16.473 1.00 93.88 371 LYS A CA 1
ATOM 2944 C C . LYS A 1 371 ? -18.498 -16.676 17.540 1.00 93.88 371 LYS A C 1
ATOM 2946 O O . LYS A 1 371 ? -18.379 -17.785 18.057 1.00 93.88 371 LYS A O 1
ATOM 2951 N N . LEU A 1 372 ? -17.704 -15.651 17.843 1.00 91.00 372 LEU A N 1
ATOM 2952 C CA . LEU A 1 372 ? -16.664 -15.706 18.874 1.00 91.00 372 LEU A CA 1
ATOM 2953 C C . LEU A 1 372 ? -17.265 -15.789 20.279 1.00 91.00 372 LEU A C 1
ATOM 2955 O O . LEU A 1 372 ? -16.826 -16.630 21.064 1.00 91.00 372 LEU A O 1
ATOM 2959 N N . ASP A 1 373 ? -18.311 -15.012 20.548 1.00 90.12 373 ASP A N 1
ATOM 2960 C CA . ASP A 1 373 ? -19.000 -14.992 21.839 1.00 90.12 373 ASP A CA 1
ATOM 2961 C C . ASP A 1 373 ? -19.653 -16.357 22.124 1.00 90.12 373 ASP A C 1
ATOM 2963 O O . ASP A 1 373 ? -19.440 -16.939 23.187 1.00 90.12 373 ASP A O 1
ATOM 2967 N N . ARG A 1 374 ? -20.325 -16.965 21.129 1.00 92.00 374 ARG A N 1
ATOM 2968 C CA . ARG A 1 374 ? -20.839 -18.350 21.227 1.00 92.00 374 ARG A CA 1
ATOM 2969 C C . ARG A 1 374 ? -19.750 -19.393 21.475 1.00 92.00 374 ARG A C 1
ATOM 2971 O O . ARG A 1 374 ? -20.028 -20.440 22.048 1.00 92.00 374 ARG A O 1
ATOM 2978 N N . ALA A 1 375 ? -18.525 -19.131 21.027 1.00 91.19 375 ALA A N 1
ATOM 2979 C CA . ALA A 1 375 ? -17.380 -20.006 21.254 1.00 91.19 375 ALA A CA 1
ATOM 2980 C C . ALA A 1 375 ? -16.671 -19.736 22.596 1.00 91.19 375 ALA A C 1
ATOM 2982 O O . ALA A 1 375 ? -15.621 -20.334 22.839 1.00 91.19 375 ALA A O 1
ATOM 2983 N N . GLY A 1 376 ? -17.186 -18.822 23.429 1.00 86.81 376 GLY A N 1
ATOM 2984 C CA . GLY A 1 376 ? -16.559 -18.413 24.688 1.00 86.81 376 GLY A CA 1
ATOM 2985 C C . GLY A 1 376 ? -15.227 -17.681 24.497 1.00 86.81 376 GLY A C 1
ATOM 2986 O O . GLY A 1 376 ? -14.393 -17.667 25.398 1.00 86.81 376 GLY A O 1
ATOM 2987 N N . LYS A 1 377 ? -14.982 -17.110 23.312 1.00 82.00 377 LYS A N 1
ATOM 2988 C CA . LYS A 1 377 ? -13.735 -16.413 22.975 1.00 82.00 377 LYS A CA 1
ATOM 2989 C C . LYS A 1 377 ? -13.944 -14.908 23.074 1.00 82.00 377 LYS A C 1
ATOM 2991 O O . LYS A 1 377 ? -14.183 -14.258 22.059 1.00 82.00 377 LYS A O 1
ATOM 2996 N N . SER A 1 378 ? -13.814 -14.361 24.281 1.00 77.56 378 SER A N 1
ATOM 2997 C CA . SER A 1 378 ? -13.787 -12.908 24.462 1.00 77.56 378 SER A CA 1
ATOM 2998 C C . SER A 1 378 ? -12.480 -12.350 23.896 1.00 77.56 378 SER A C 1
ATOM 3000 O O . SER A 1 378 ? -11.397 -12.614 24.414 1.00 77.56 378 SER A O 1
ATOM 3002 N N . ARG A 1 379 ? -12.575 -11.632 22.778 1.00 85.44 379 ARG A N 1
ATOM 3003 C CA . ARG A 1 379 ? -11.503 -10.789 22.236 1.00 85.44 379 ARG A CA 1
ATOM 3004 C C . ARG A 1 379 ? -12.138 -9.559 21.607 1.00 85.44 379 ARG A C 1
ATOM 3006 O O . ARG A 1 379 ? -13.242 -9.691 21.087 1.00 85.44 379 ARG A O 1
ATOM 3013 N N . PRO A 1 380 ? -11.470 -8.406 21.585 1.00 85.81 380 PRO A N 1
ATOM 3014 C CA . PRO A 1 380 ? -11.970 -7.227 20.892 1.00 85.81 380 PRO A CA 1
ATOM 3015 C C . PRO A 1 380 ? -12.038 -7.444 19.373 1.00 85.81 380 PRO A C 1
ATOM 3017 O O . PRO A 1 380 ? -11.358 -8.311 18.803 1.00 85.81 380 PRO A O 1
ATOM 3020 N N . THR A 1 381 ? -12.873 -6.641 18.716 1.00 90.44 381 THR A N 1
ATOM 3021 C CA . THR A 1 381 ? -12.834 -6.440 17.266 1.00 90.44 381 THR A CA 1
ATOM 3022 C C . THR A 1 381 ? -11.482 -5.845 16.919 1.00 90.44 381 THR A C 1
ATOM 3024 O O . THR A 1 381 ? -11.055 -4.879 17.535 1.00 90.44 381 THR A O 1
ATOM 3027 N N . VAL A 1 382 ? -10.786 -6.415 15.946 1.00 91.75 382 VAL A N 1
ATOM 3028 C CA . VAL A 1 382 ? -9.482 -5.897 15.521 1.00 91.75 382 VAL A CA 1
ATOM 3029 C C . VAL A 1 382 ? -9.647 -5.183 14.189 1.00 91.75 382 VAL A C 1
ATOM 3031 O O . VAL A 1 382 ? -10.407 -5.647 13.348 1.00 91.75 382 VAL A O 1
ATOM 3034 N N . VAL A 1 383 ? -8.945 -4.071 14.001 1.00 94.12 383 VAL A N 1
ATOM 3035 C CA . VAL A 1 383 ? -8.773 -3.381 12.721 1.00 94.12 383 VAL A CA 1
ATOM 3036 C C . VAL A 1 383 ? -7.283 -3.346 12.414 1.00 94.12 383 VAL A C 1
ATOM 3038 O O . VAL A 1 383 ? -6.501 -2.814 13.202 1.00 94.12 383 VAL A O 1
ATOM 3041 N N . TYR A 1 384 ? -6.877 -3.920 11.285 1.00 95.25 384 TYR A N 1
ATOM 3042 C CA . TYR A 1 384 ? -5.475 -3.942 10.871 1.00 95.25 384 TYR A CA 1
ATOM 3043 C C . TYR A 1 384 ? -5.153 -2.778 9.932 1.00 95.25 384 TYR A C 1
ATOM 3045 O O . TYR A 1 384 ? -5.865 -2.521 8.960 1.00 95.25 384 TYR A O 1
ATOM 3053 N N . VAL A 1 385 ? -4.042 -2.100 10.206 1.00 94.69 385 VAL A N 1
ATOM 3054 C CA . VAL A 1 385 ? -3.504 -1.005 9.395 1.00 94.69 385 VAL A CA 1
ATOM 3055 C C . VAL A 1 385 ? -2.094 -1.389 8.961 1.00 94.69 385 VAL A C 1
ATOM 3057 O O . VAL A 1 385 ? -1.139 -1.242 9.720 1.00 94.69 385 VAL A O 1
ATOM 3060 N N . GLY A 1 386 ? -1.961 -1.936 7.755 1.00 93.38 386 GLY A N 1
ATOM 3061 C CA . GLY A 1 386 ? -0.669 -2.278 7.166 1.00 93.38 386 GLY A CA 1
ATOM 3062 C C . GLY A 1 386 ? 0.054 -1.043 6.637 1.00 93.38 386 GLY A C 1
ATOM 3063 O O . GLY A 1 386 ? -0.553 -0.236 5.938 1.00 93.38 386 GLY A O 1
ATOM 3064 N N . ILE A 1 387 ? 1.340 -0.906 6.951 1.00 91.75 387 ILE A N 1
ATOM 3065 C CA . ILE A 1 387 ? 2.226 0.132 6.416 1.00 91.75 387 ILE A CA 1
ATOM 3066 C C . ILE A 1 387 ? 3.451 -0.568 5.832 1.00 91.75 387 ILE A C 1
ATOM 3068 O O . ILE A 1 387 ? 4.312 -1.054 6.569 1.00 91.75 387 ILE A O 1
ATOM 3072 N N . ASP A 1 388 ? 3.509 -0.637 4.508 1.00 88.75 388 ASP A N 1
ATOM 3073 C CA . ASP A 1 388 ? 4.617 -1.214 3.754 1.00 88.75 388 ASP A CA 1
ATOM 3074 C C . ASP A 1 388 ? 5.634 -0.146 3.347 1.00 88.75 388 ASP A C 1
ATOM 3076 O O . ASP A 1 388 ? 5.287 1.020 3.159 1.00 88.75 388 ASP A O 1
ATOM 3080 N N . GLY A 1 389 ? 6.904 -0.533 3.242 1.00 83.19 389 GLY A N 1
ATOM 3081 C CA . GLY A 1 389 ? 7.976 0.355 2.783 1.00 83.19 389 GLY A CA 1
ATOM 3082 C C . GLY A 1 389 ? 8.380 1.470 3.758 1.00 83.19 389 GLY A C 1
ATOM 3083 O O . GLY A 1 389 ? 9.052 2.416 3.362 1.00 83.19 389 GLY A O 1
ATOM 3084 N N . TYR A 1 390 ? 8.040 1.381 5.048 1.00 78.31 390 TYR A N 1
ATOM 3085 C CA . TYR A 1 390 ? 8.265 2.474 6.013 1.00 78.31 390 TYR A CA 1
ATOM 3086 C C . TYR A 1 390 ? 9.733 2.911 6.207 1.00 78.31 390 TYR A C 1
ATOM 3088 O O . TYR A 1 390 ? 9.980 4.022 6.669 1.00 78.31 390 TYR A O 1
ATOM 3096 N N . ARG A 1 391 ? 10.718 2.080 5.838 1.00 71.44 391 ARG A N 1
ATOM 3097 C CA . ARG A 1 391 ? 12.150 2.445 5.860 1.00 71.44 391 ARG A CA 1
ATOM 3098 C C . ARG A 1 391 ? 12.551 3.441 4.778 1.00 71.44 391 ARG A C 1
ATOM 3100 O O . ARG A 1 391 ? 13.562 4.116 4.917 1.00 71.44 391 ARG A O 1
ATOM 3107 N N . LEU A 1 392 ? 11.759 3.568 3.722 1.00 67.56 392 LEU A N 1
ATOM 3108 C CA . LEU A 1 392 ? 11.979 4.571 2.686 1.00 67.56 392 LEU A CA 1
ATOM 3109 C C . LEU A 1 392 ? 11.917 6.005 3.246 1.00 67.56 392 LEU A C 1
ATOM 3111 O O . LEU A 1 392 ? 12.511 6.937 2.717 1.00 67.56 392 LEU A O 1
ATOM 3115 N N . LEU A 1 393 ? 11.253 6.183 4.388 1.00 66.94 393 LEU A N 1
ATOM 3116 C CA . LEU A 1 393 ? 11.274 7.449 5.108 1.00 66.94 393 LEU A CA 1
ATOM 3117 C C . LEU A 1 393 ? 12.702 7.842 5.531 1.00 66.94 393 LEU A C 1
ATOM 3119 O O . LEU A 1 393 ? 13.017 9.033 5.566 1.00 66.94 393 LEU A O 1
ATOM 3123 N N . ASP A 1 394 ? 13.574 6.866 5.805 1.00 71.00 394 ASP A N 1
ATOM 3124 C CA . ASP A 1 394 ? 14.966 7.103 6.201 1.00 71.00 394 ASP A CA 1
ATOM 3125 C C . ASP A 1 394 ? 15.842 7.518 5.007 1.00 71.00 394 ASP A C 1
ATOM 3127 O O . ASP A 1 394 ? 16.704 8.385 5.160 1.00 71.00 394 ASP A O 1
ATOM 3131 N N . SER A 1 395 ? 15.601 6.979 3.801 1.00 62.34 395 SER A N 1
ATOM 3132 C CA . SER A 1 395 ? 16.304 7.425 2.583 1.00 62.34 395 SER A CA 1
ATOM 3133 C C . SER A 1 395 ? 15.890 8.842 2.179 1.00 62.34 395 SER A C 1
ATOM 3135 O O . SER A 1 395 ? 16.732 9.648 1.777 1.00 62.34 395 SER A O 1
ATOM 3137 N N . MET A 1 396 ? 14.614 9.193 2.363 1.00 59.88 396 MET A N 1
ATOM 3138 C CA . MET A 1 396 ? 14.087 10.535 2.081 1.00 59.88 396 MET A CA 1
ATOM 3139 C C . MET A 1 396 ? 14.624 11.616 3.026 1.00 59.88 396 MET A C 1
ATOM 3141 O O . MET A 1 396 ? 14.655 12.800 2.654 1.00 59.88 396 MET A O 1
ATOM 3145 N N . HIS A 1 397 ? 15.072 11.213 4.219 1.00 60.94 397 HIS A N 1
ATOM 3146 C CA . HIS A 1 397 ? 15.663 12.081 5.227 1.00 60.94 397 HIS A CA 1
ATOM 3147 C C . HIS A 1 397 ? 16.902 11.442 5.885 1.00 60.94 397 HIS A C 1
ATOM 3149 O O . HIS A 1 397 ? 16.860 11.112 7.066 1.00 60.94 397 HIS A O 1
ATOM 3155 N N . PRO A 1 398 ? 18.062 11.389 5.203 1.00 54.59 398 PRO A N 1
ATOM 3156 C CA . PRO A 1 398 ? 19.248 10.644 5.661 1.00 54.59 398 PRO A CA 1
ATOM 3157 C C . PRO A 1 398 ? 19.839 11.100 7.006 1.00 54.59 398 PRO A C 1
ATOM 3159 O O . PRO A 1 398 ? 20.709 10.446 7.570 1.00 54.59 398 PRO A O 1
ATOM 3162 N N . ARG A 1 399 ? 19.420 12.275 7.495 1.00 55.06 399 ARG A N 1
ATOM 3163 C CA . ARG A 1 399 ? 19.837 12.867 8.777 1.00 55.06 399 ARG A CA 1
ATOM 3164 C C . ARG A 1 399 ? 18.771 12.769 9.869 1.00 55.06 399 ARG A C 1
ATOM 3166 O O . ARG A 1 399 ? 18.984 13.278 10.966 1.00 55.06 399 ARG A O 1
ATOM 3173 N N . SER A 1 400 ? 17.613 12.191 9.573 1.00 57.41 400 SER A N 1
ATOM 3174 C CA . SER A 1 400 ? 16.521 12.023 10.520 1.00 57.41 400 SER A CA 1
ATOM 3175 C C . SER A 1 400 ? 16.140 10.553 10.534 1.00 57.41 400 SER A C 1
ATOM 3177 O O . SER A 1 400 ? 15.805 10.019 9.487 1.00 57.41 400 SER A O 1
ATOM 3179 N N . ASP A 1 401 ? 16.162 9.915 11.700 1.00 70.25 401 ASP A N 1
ATOM 3180 C CA . ASP A 1 401 ? 15.627 8.561 11.878 1.00 70.25 401 ASP A CA 1
ATOM 3181 C C . ASP A 1 401 ? 14.097 8.571 11.647 1.00 70.25 401 ASP A C 1
ATOM 3183 O O . ASP A 1 401 ? 13.306 8.543 12.589 1.00 70.25 401 ASP A O 1
ATOM 3187 N N . ALA A 1 402 ? 13.635 8.736 10.411 1.00 67.69 402 ALA A N 1
ATOM 3188 C CA . ALA A 1 402 ? 12.246 9.033 10.087 1.00 67.69 402 ALA A CA 1
ATOM 3189 C C . ALA A 1 402 ? 11.334 7.829 10.352 1.00 67.69 402 ALA A C 1
ATOM 3191 O O . ALA A 1 402 ? 10.218 8.007 10.839 1.00 67.69 402 ALA A O 1
ATOM 3192 N N . SER A 1 403 ? 11.822 6.607 10.145 1.00 70.44 403 SER A N 1
ATOM 3193 C CA . SER A 1 403 ? 11.147 5.372 10.554 1.00 70.44 403 SER A CA 1
ATOM 3194 C C . SER A 1 403 ? 10.991 5.277 12.077 1.00 70.44 403 SER A C 1
ATOM 3196 O O . SER A 1 403 ? 9.945 4.843 12.575 1.00 70.44 403 SER A O 1
ATOM 3198 N N . ARG A 1 404 ? 11.979 5.759 12.844 1.00 75.56 404 ARG A N 1
ATOM 3199 C CA . ARG A 1 404 ? 11.907 5.883 14.311 1.00 75.56 404 ARG A CA 1
ATOM 3200 C C . ARG A 1 404 ? 10.883 6.937 14.724 1.00 75.56 404 ARG A C 1
ATOM 3202 O O . ARG A 1 404 ? 10.115 6.707 15.655 1.00 75.56 404 ARG A O 1
ATOM 3209 N N . ARG A 1 405 ? 10.824 8.063 14.012 1.00 80.62 405 ARG A N 1
ATOM 3210 C CA . ARG A 1 405 ? 9.827 9.125 14.229 1.00 80.62 405 ARG A CA 1
ATOM 3211 C C . ARG A 1 405 ? 8.409 8.652 13.916 1.00 80.62 405 ARG A C 1
ATOM 3213 O O . ARG A 1 405 ? 7.512 8.886 14.719 1.00 80.62 405 ARG A O 1
ATOM 3220 N N . LEU A 1 406 ? 8.212 7.912 12.823 1.00 81.38 406 LEU A N 1
ATOM 3221 C CA . LEU A 1 406 ? 6.941 7.250 12.528 1.00 81.38 406 LEU A CA 1
ATOM 3222 C C . LEU A 1 406 ? 6.574 6.261 13.640 1.00 81.38 406 LEU A C 1
ATOM 3224 O O . LEU A 1 406 ? 5.459 6.304 14.147 1.00 81.38 406 LEU A O 1
ATOM 3228 N N . SER A 1 407 ? 7.514 5.416 14.071 1.00 79.69 407 SER A N 1
ATOM 3229 C CA . SER A 1 407 ? 7.285 4.463 15.168 1.00 79.69 407 SER A CA 1
ATOM 3230 C C . SER A 1 407 ? 6.882 5.169 16.466 1.00 79.69 407 SER A C 1
ATOM 3232 O O . SER A 1 407 ? 5.986 4.704 17.165 1.00 79.69 407 SER A O 1
ATOM 3234 N N . ARG A 1 408 ? 7.484 6.328 16.762 1.00 82.31 408 ARG A N 1
ATOM 3235 C CA . ARG A 1 408 ? 7.106 7.186 17.893 1.00 82.31 408 ARG A CA 1
ATOM 3236 C C . ARG A 1 408 ? 5.686 7.732 17.746 1.00 82.31 408 ARG A C 1
ATOM 3238 O O . ARG A 1 408 ? 4.916 7.648 18.694 1.00 82.31 408 ARG A O 1
ATOM 3245 N N . VAL A 1 409 ? 5.313 8.240 16.569 1.00 86.62 409 VAL A N 1
ATOM 3246 C CA . VAL A 1 409 ? 3.937 8.696 16.293 1.00 86.62 409 VAL A CA 1
ATOM 3247 C C . VAL A 1 409 ? 2.940 7.550 16.462 1.00 86.62 409 VAL A C 1
ATOM 3249 O O . VAL A 1 409 ? 1.920 7.729 17.116 1.00 86.62 409 VAL A O 1
ATOM 3252 N N . LEU A 1 410 ? 3.242 6.357 15.946 1.00 87.19 410 LEU A N 1
ATOM 3253 C CA . LEU A 1 410 ? 2.378 5.182 16.089 1.00 87.19 410 LEU A CA 1
ATOM 3254 C C . LEU A 1 410 ? 2.267 4.705 17.542 1.00 87.19 410 LEU A C 1
ATOM 3256 O O . LEU A 1 410 ? 1.177 4.315 17.957 1.00 87.19 410 LEU A O 1
ATOM 3260 N N . LYS A 1 411 ? 3.355 4.783 18.324 1.00 83.62 411 LYS A N 1
ATOM 3261 C CA . LYS A 1 411 ? 3.332 4.547 19.777 1.00 83.62 411 LYS A CA 1
ATOM 3262 C C . LYS A 1 411 ? 2.342 5.503 20.439 1.00 83.62 411 LYS A C 1
ATOM 3264 O O . LYS A 1 411 ? 1.388 5.031 21.048 1.00 83.62 411 LYS A O 1
ATOM 3269 N N . LEU A 1 412 ? 2.485 6.809 20.199 1.00 86.00 412 LEU A N 1
ATOM 3270 C CA . LEU A 1 412 ? 1.579 7.824 20.743 1.00 86.00 412 LEU A CA 1
ATOM 3271 C C . LEU A 1 412 ? 0.125 7.591 20.320 1.00 86.00 412 LEU A C 1
ATOM 3273 O O . LEU A 1 412 ? -0.759 7.646 21.163 1.00 86.00 412 LEU A O 1
ATOM 3277 N N . ILE A 1 413 ? -0.139 7.284 19.045 1.00 86.94 413 ILE A N 1
ATOM 3278 C CA . ILE A 1 413 ? -1.496 6.963 18.574 1.00 86.94 413 ILE A CA 1
ATOM 3279 C C . ILE A 1 413 ? -2.045 5.763 19.346 1.00 86.94 413 ILE A C 1
ATOM 3281 O O . ILE A 1 413 ? -3.174 5.816 19.825 1.00 86.94 413 ILE A O 1
ATOM 3285 N N . SER A 1 414 ? -1.252 4.701 19.507 1.00 81.62 414 SER A N 1
ATOM 3286 C CA . SER A 1 414 ? -1.696 3.476 20.175 1.00 81.62 414 SER A CA 1
ATOM 3287 C C . SER A 1 414 ? -2.054 3.659 21.651 1.00 81.62 414 SER A C 1
ATOM 3289 O O . SER A 1 414 ? -2.884 2.904 22.147 1.00 81.62 414 SER A O 1
ATOM 3291 N N . GLU A 1 415 ? -1.499 4.674 22.318 1.00 79.88 415 GLU A N 1
ATOM 3292 C CA . GLU A 1 415 ? -1.856 5.030 23.696 1.00 79.88 415 GLU A CA 1
ATOM 3293 C C . GLU A 1 415 ? -3.267 5.627 23.803 1.00 79.88 415 GLU A C 1
ATOM 3295 O O . GLU A 1 415 ? -3.924 5.450 24.821 1.00 79.88 415 GLU A O 1
ATOM 3300 N N . PHE A 1 416 ? -3.754 6.303 22.756 1.00 75.88 416 PHE A N 1
ATOM 3301 C CA . PHE A 1 416 ? -5.094 6.904 22.749 1.00 75.88 416 PHE A CA 1
ATOM 3302 C C . PHE A 1 416 ? -6.175 5.974 22.220 1.00 75.88 416 PHE A C 1
ATOM 3304 O O . PHE A 1 416 ? -7.334 6.139 22.569 1.00 75.88 416 PHE A O 1
ATOM 3311 N N . VAL A 1 417 ? -5.823 4.950 21.439 1.00 66.00 417 VAL A N 1
ATOM 3312 C CA . VAL A 1 417 ? -6.760 3.871 21.059 1.00 66.00 417 VAL A CA 1
ATOM 3313 C C . VAL A 1 417 ? -6.957 2.867 22.220 1.00 66.00 417 VAL A C 1
ATOM 3315 O O . VAL A 1 417 ? -7.159 1.665 22.010 1.00 66.00 417 VAL A O 1
ATOM 3318 N N . TYR A 1 418 ? -6.824 3.362 23.453 1.00 60.91 418 TYR A N 1
ATOM 3319 C CA . TYR A 1 418 ? -7.057 2.676 24.714 1.00 60.91 418 TYR A CA 1
ATOM 3320 C C . TYR A 1 418 ? -8.040 3.517 25.544 1.00 60.91 418 TYR A C 1
ATOM 3322 O O . TYR A 1 418 ? -7.652 4.406 26.301 1.00 60.91 418 TYR A O 1
ATOM 3330 N N . GLY A 1 419 ? -9.331 3.269 25.357 1.00 50.50 419 GLY A N 1
ATOM 3331 C CA . GLY A 1 419 ? -10.365 3.485 26.357 1.00 50.50 419 GLY A CA 1
ATOM 3332 C C . GLY A 1 419 ? -10.576 2.198 27.159 1.00 50.50 419 GLY A C 1
ATOM 3333 O O . GLY A 1 419 ? -10.440 1.089 26.638 1.00 50.50 419 GLY A O 1
ATOM 3334 N N . ASP A 1 420 ? -10.882 2.346 28.446 1.00 45.53 420 ASP A N 1
ATOM 3335 C CA . ASP A 1 420 ? -10.864 1.280 29.461 1.00 45.53 420 ASP A CA 1
ATOM 3336 C C . ASP A 1 420 ? -11.916 0.153 29.283 1.00 45.53 420 ASP A C 1
ATOM 3338 O O . ASP A 1 420 ? -12.034 -0.704 30.153 1.00 45.53 420 ASP A O 1
ATOM 3342 N N . GLU A 1 421 ? -12.648 0.075 28.160 1.00 54.47 421 GLU A N 1
ATOM 3343 C CA . GLU A 1 421 ? -13.644 -0.989 27.894 1.00 54.47 421 GLU A CA 1
ATOM 3344 C C . GLU A 1 421 ? -13.735 -1.446 26.409 1.00 54.47 421 GLU A C 1
ATOM 3346 O O . GLU A 1 421 ? -14.709 -2.076 25.994 1.00 54.47 421 GLU A O 1
ATOM 3351 N N . ASP A 1 422 ? -12.735 -1.166 25.566 1.00 58.31 422 ASP A N 1
ATOM 3352 C CA . ASP A 1 422 ? -12.970 -1.054 24.117 1.00 58.31 422 ASP A CA 1
ATOM 3353 C C . ASP A 1 422 ? -13.211 -2.357 23.324 1.00 58.31 422 ASP A C 1
ATOM 3355 O O . ASP A 1 422 ? -12.337 -3.197 23.080 1.00 58.31 422 ASP A O 1
ATOM 3359 N N . GLU A 1 423 ? -14.416 -2.431 22.763 1.00 77.06 423 GLU A N 1
ATOM 3360 C CA . GLU A 1 423 ? -14.880 -3.406 21.778 1.00 77.06 423 GLU A CA 1
ATOM 3361 C C . GLU A 1 423 ? -14.071 -3.431 20.460 1.00 77.06 423 GLU A C 1
ATOM 3363 O O . GLU A 1 423 ? -14.175 -4.427 19.735 1.00 77.06 423 GLU A O 1
ATOM 3368 N N . VAL A 1 424 ? -13.282 -2.393 20.126 1.00 87.75 424 VAL A N 1
ATOM 3369 C CA . VAL A 1 424 ? -12.490 -2.278 18.878 1.00 87.75 424 VAL A CA 1
ATOM 3370 C C . VAL A 1 424 ? -11.049 -1.837 19.149 1.00 87.75 424 VAL A C 1
ATOM 3372 O O . VAL A 1 424 ? -10.806 -0.875 19.861 1.00 87.75 424 VAL A O 1
ATOM 3375 N N . GLN A 1 425 ? -10.080 -2.489 18.505 1.00 88.25 425 GLN A N 1
ATOM 3376 C CA . GLN A 1 425 ? -8.655 -2.183 18.605 1.00 88.25 425 GLN A CA 1
ATOM 3377 C C . GLN A 1 425 ? -8.019 -1.995 17.229 1.00 88.25 425 GLN A C 1
ATOM 3379 O O . GLN A 1 425 ? -8.115 -2.878 16.377 1.00 88.25 425 GLN A O 1
ATOM 3384 N N . PHE A 1 426 ? -7.282 -0.900 17.043 1.00 90.69 426 PHE A N 1
ATOM 3385 C CA . PHE A 1 426 ? -6.455 -0.686 15.854 1.00 90.69 426 PHE A CA 1
ATOM 3386 C C . PHE A 1 426 ? -5.039 -1.221 16.076 1.00 90.69 426 PHE A C 1
ATOM 3388 O O . PHE A 1 426 ? -4.414 -0.949 17.103 1.00 90.69 426 PHE A O 1
ATOM 3395 N N . TRP A 1 427 ? -4.547 -1.983 15.102 1.00 91.12 427 TRP A N 1
ATOM 3396 C CA . TRP A 1 427 ? -3.233 -2.616 15.108 1.00 91.12 427 TRP A CA 1
ATOM 3397 C C . TRP A 1 427 ? -2.450 -2.199 13.870 1.00 91.12 427 TRP A C 1
ATOM 3399 O O . TRP A 1 427 ? -2.855 -2.493 12.745 1.00 91.12 427 TRP A O 1
ATOM 3409 N N . PHE A 1 428 ? -1.317 -1.535 14.080 1.00 91.12 428 PHE A N 1
ATOM 3410 C CA . PHE A 1 428 ? -0.445 -1.061 13.010 1.00 91.12 428 PHE A CA 1
ATOM 3411 C C . PHE A 1 428 ? 0.593 -2.132 12.681 1.00 91.12 428 PHE A C 1
ATOM 3413 O O . PHE A 1 428 ? 1.330 -2.581 13.556 1.00 91.12 428 PHE A O 1
ATOM 3420 N N . LEU A 1 429 ? 0.656 -2.567 11.426 1.00 91.50 429 LEU A N 1
ATOM 3421 C CA . LEU A 1 429 ? 1.567 -3.613 10.968 1.00 91.50 429 LEU A CA 1
ATOM 3422 C C . LEU A 1 429 ? 2.659 -2.974 10.109 1.00 91.50 429 LEU A C 1
ATOM 3424 O O . LEU A 1 429 ? 2.388 -2.549 8.989 1.00 91.50 429 LEU A O 1
ATOM 3428 N N . LEU A 1 430 ? 3.881 -2.892 10.637 1.00 88.25 430 LEU A N 1
ATOM 3429 C CA . LEU A 1 430 ? 5.027 -2.293 9.946 1.00 88.25 430 LEU A CA 1
ATOM 3430 C C . LEU A 1 430 ? 5.734 -3.359 9.108 1.00 88.25 430 LEU A C 1
ATOM 3432 O O . LEU A 1 430 ? 6.417 -4.223 9.656 1.00 88.25 430 LEU A O 1
ATOM 3436 N N . ILE A 1 431 ? 5.560 -3.328 7.791 1.00 86.88 431 ILE A N 1
ATOM 3437 C CA . ILE A 1 431 ? 6.079 -4.353 6.880 1.00 86.88 431 ILE A CA 1
ATOM 3438 C C . ILE A 1 431 ? 7.460 -3.917 6.372 1.00 86.88 431 ILE A C 1
ATOM 3440 O O . ILE A 1 431 ? 7.619 -2.826 5.827 1.00 86.88 431 ILE A O 1
ATOM 3444 N N . GLY A 1 432 ? 8.478 -4.761 6.571 1.00 76.81 432 GLY A N 1
ATOM 3445 C CA . GLY A 1 432 ? 9.853 -4.445 6.173 1.00 76.81 432 GLY A CA 1
ATOM 3446 C C . GLY A 1 432 ? 10.762 -5.673 6.007 1.00 76.81 432 GLY A C 1
ATOM 3447 O O . GLY A 1 432 ? 10.404 -6.778 6.421 1.00 76.81 432 GLY A O 1
ATOM 3448 N N . PRO A 1 433 ? 11.934 -5.516 5.361 1.00 58.84 433 PRO A N 1
ATOM 3449 C CA . PRO A 1 433 ? 12.796 -6.641 4.985 1.00 58.84 433 PRO A CA 1
ATOM 3450 C C . PRO A 1 433 ? 13.791 -7.125 6.060 1.00 58.84 433 PRO A C 1
ATOM 3452 O O . PRO A 1 433 ? 14.462 -8.122 5.818 1.00 58.84 433 PRO A O 1
ATOM 3455 N N . ASP A 1 434 ? 13.932 -6.465 7.216 1.00 60.56 434 ASP A N 1
ATOM 3456 C CA . ASP A 1 434 ? 15.120 -6.641 8.074 1.00 60.56 434 ASP A CA 1
ATOM 3457 C C . ASP A 1 434 ? 14.816 -6.798 9.579 1.00 60.56 434 ASP A C 1
ATOM 3459 O O . ASP A 1 434 ? 14.010 -6.063 10.157 1.00 60.56 434 ASP A O 1
ATOM 3463 N N . LEU A 1 435 ? 15.509 -7.756 10.211 1.00 48.62 435 LEU A N 1
ATOM 3464 C CA . LEU A 1 435 ? 15.425 -8.100 11.634 1.00 48.62 435 LEU A CA 1
ATOM 3465 C C . LEU A 1 435 ? 15.991 -7.015 12.557 1.00 48.62 435 LEU A C 1
ATOM 3467 O O . LEU A 1 435 ? 15.473 -6.874 13.665 1.00 48.62 435 LEU A O 1
ATOM 3471 N N . GLN A 1 436 ? 16.976 -6.216 12.127 1.00 49.69 436 GLN A N 1
ATOM 3472 C CA . GLN A 1 436 ? 17.515 -5.135 12.971 1.00 49.69 436 GLN A CA 1
ATOM 3473 C C . GLN A 1 436 ? 16.438 -4.106 13.342 1.00 49.69 436 GLN A C 1
ATOM 3475 O O . GLN A 1 436 ? 16.404 -3.623 14.471 1.00 49.69 436 GLN A O 1
ATOM 3480 N N . ALA A 1 437 ? 15.483 -3.837 12.445 1.00 46.22 437 ALA A N 1
ATOM 3481 C CA . ALA A 1 437 ? 14.348 -2.977 12.776 1.00 46.22 437 ALA A CA 1
ATOM 3482 C C . ALA A 1 437 ? 13.355 -3.637 13.742 1.00 46.22 437 ALA A C 1
ATOM 3484 O O . ALA A 1 437 ? 12.793 -2.937 14.574 1.00 46.22 437 ALA A O 1
ATOM 3485 N N . ALA A 1 438 ? 13.147 -4.957 13.691 1.00 49.31 438 ALA A N 1
ATOM 3486 C CA . ALA A 1 438 ? 12.327 -5.633 14.700 1.00 49.31 438 ALA A CA 1
ATOM 3487 C C . ALA A 1 438 ? 12.978 -5.571 16.090 1.00 49.31 438 ALA A C 1
ATOM 3489 O O . ALA A 1 438 ? 12.270 -5.455 17.091 1.00 49.31 438 ALA A O 1
ATOM 3490 N N . GLU A 1 439 ? 14.311 -5.604 16.164 1.00 47.03 439 GLU A N 1
ATOM 3491 C CA . GLU A 1 439 ? 15.058 -5.398 17.408 1.00 47.03 439 GLU A CA 1
ATOM 3492 C C . GLU A 1 439 ? 15.000 -3.945 17.901 1.00 47.03 439 GLU A C 1
ATOM 3494 O O . GLU A 1 439 ? 14.907 -3.720 19.107 1.00 47.03 439 GLU A O 1
ATOM 3499 N N . GLU A 1 440 ? 14.971 -2.954 17.009 1.00 50.34 440 GLU A N 1
ATOM 3500 C CA . GLU A 1 440 ? 14.830 -1.538 17.373 1.00 50.34 440 GLU A CA 1
ATOM 3501 C C . GLU A 1 440 ? 13.392 -1.137 17.729 1.00 50.34 440 GLU A C 1
ATOM 3503 O O . GLU A 1 440 ? 13.189 -0.455 18.733 1.00 50.34 440 GLU A O 1
ATOM 3508 N N . THR A 1 441 ? 12.379 -1.615 16.998 1.00 47.94 441 THR A N 1
ATOM 3509 C CA . THR A 1 441 ? 10.965 -1.488 17.393 1.00 47.94 441 THR A CA 1
ATOM 3510 C C . THR A 1 441 ? 10.726 -2.191 18.724 1.00 47.94 441 THR A C 1
ATOM 3512 O O . THR A 1 441 ? 10.024 -1.645 19.573 1.00 47.94 441 THR A O 1
ATOM 3515 N N . ARG A 1 442 ? 11.373 -3.345 18.968 1.00 48.56 442 ARG A N 1
ATOM 3516 C CA . ARG A 1 442 ? 11.452 -3.926 20.314 1.00 48.56 442 ARG A CA 1
ATOM 3517 C C . ARG A 1 442 ? 12.078 -2.920 21.280 1.00 48.56 442 ARG A C 1
ATOM 3519 O O . ARG A 1 442 ? 11.414 -2.570 22.241 1.00 48.56 442 ARG A O 1
ATOM 3526 N N . ARG A 1 443 ? 13.291 -2.406 21.058 1.00 42.69 443 ARG A N 1
ATOM 3527 C CA . ARG A 1 443 ? 13.949 -1.473 22.002 1.00 42.69 443 ARG A CA 1
ATOM 3528 C C . ARG A 1 443 ? 13.109 -0.234 22.343 1.00 42.69 443 ARG A C 1
ATOM 3530 O O . ARG A 1 443 ? 13.080 0.133 23.505 1.00 42.69 443 ARG A O 1
ATOM 3537 N N . VAL A 1 444 ? 12.385 0.357 21.391 1.00 43.62 444 VAL A N 1
ATOM 3538 C CA . VAL A 1 444 ? 11.467 1.501 21.625 1.00 43.62 444 VAL A CA 1
ATOM 3539 C C . VAL A 1 444 ? 10.165 1.093 22.347 1.00 43.62 444 VAL A C 1
ATOM 3541 O O . VAL A 1 444 ? 9.493 1.930 22.953 1.00 43.62 444 VAL A O 1
ATOM 3544 N N . SER A 1 445 ? 9.811 -0.193 22.288 1.00 36.19 445 SER A N 1
ATOM 3545 C CA . SER A 1 445 ? 8.688 -0.805 23.017 1.00 36.19 445 SER A CA 1
ATOM 3546 C C . SER A 1 445 ? 9.079 -1.337 24.409 1.00 36.19 445 SER A C 1
ATOM 3548 O O . SER A 1 445 ? 8.201 -1.685 25.193 1.00 36.19 445 SER A O 1
ATOM 3550 N N . TRP A 1 446 ? 10.381 -1.446 24.711 1.00 32.88 446 TRP A N 1
ATOM 3551 C CA . TRP A 1 446 ? 10.922 -1.945 25.989 1.00 32.88 446 TRP A CA 1
ATOM 3552 C C . TRP A 1 446 ? 11.665 -0.872 26.807 1.00 32.88 446 TRP A C 1
ATOM 3554 O O . TRP A 1 446 ? 12.021 -1.144 27.953 1.00 32.88 446 TRP A O 1
ATOM 3564 N N . ALA A 1 447 ? 11.907 0.309 26.229 1.00 30.55 447 ALA A N 1
ATOM 3565 C CA . ALA A 1 447 ? 12.403 1.515 26.895 1.00 30.55 447 ALA A CA 1
ATOM 3566 C C . ALA A 1 447 ? 11.272 2.540 27.019 1.00 30.55 447 ALA A C 1
ATOM 3568 O O . ALA A 1 447 ? 11.230 3.205 28.075 1.00 30.55 447 ALA A O 1
#

Organism: NCBI:txid84751

Foldseek 3Di:
DDDDDDDDDDDDDDDPDDDDDDDPLRVLLVLQVVVCVVPVLLDDDQCVLVVLVVDPDLLVSLVVLLVNLQVSLVSCVVVCPPPSDRVLCCVQFKDWAFDQDPPPRDTDTDIDTDDWDDSVVSSVQVVVLVVPPPSDGSSSSSSSSSCVTSVLVVLVVVLLQVLVDPDPDCLLVVVVVCCQPPVVVQPDLPAQAFLEAEDADADDQVRVSSQLVCLQVAAEFEAEDDCDAPRPSVYPPGHAPLRNCLLQPPCVVWQHVLLSLLLLLLLLLVLLLVCQVVQDQDPGSNRSVVLRRRRSDPRDPSNVSNNVSSNSSSVSSVVCCVPPPLRVDHNPDDDDLVSLLVSCVPRPLVSVVSVLVSRCPHPNQVVSVVVCVVVVNDDAREYEYEYHPLCVSCVSPVPDPSSVSSLVSSSSNSSSQDDPPHNYHYHYYYYDHDPVVSVVSVVSSND

pLDDT: mean 80.32, std 15.08, range [30.55, 98.12]

Sequence (447 aa):
MSTQQPSHATASTPAPASQRTLTLPEQRSDALRRFCLQHPATLMPPRISTVLLEMPGHAQRASVLWWILNHMCYTMLPHLDKPGFPLWFLALAYRCHIRSSPSDGTPEAVIRPAPLLDPSAFVGACEDLLREVPNPDLFDTIEFLSRKYFEHDDCFHQSAAAFTRPYLDRAHERFDREIAKTYAPMFEANRACGRAVPVVQSSGVGKSRMVHELRHLWPTIILTLSEQANTPSIGYPVAEAGTVDFFTNSCRKFGSPELAFLAFFVAWFKKVASVLRTTCAPTSMGDIFAPWAPIEDDLGVNKEIREAFFAEVYTYAETLRLLEPDFQKKASREVSEDFYRTIIMSHLFPLINQLAHAIQGLEPVKAKRAKLDRAGKSRPTVVYVGIDGYRLLDSMHPRSDASRRLSRVLKLISEFVYGDEDEVQFWFLLIGPDLQAAEETRRVSWA